Protein AF-A0A0D1Y3N0-F1 (afdb_monomer_lite)

pLDDT: mean 70.79, std 20.64, range [28.67, 97.62]

InterPro domains:
  IPR021858 Fungal transcription factor [PF11951] (163-351)

Foldseek 3Di:
DLQVVLLVVLVVVCVVPDDDDSVLLVVLLVCLVVPVLPDPPQQDPDVPDDVSVVLNVVLSVDVLSSLLSSLLSLLVVCVVPVVSVVVSVVSLVVNLVCLLVDLDVQSVLSSLVSNVVSVLVVVVVDDPDDPVCVPPPNPVSVVSSQVSNQVRDPDDPPDTCLQLVNLVVLADPVQQQEQDQQQLAGVLLLSLLSLLVVLLVVVVVDPPDPVVLVVSVVSLVVSLVSLVPRHHAYDPVCCVPPVPSRLLSVLLHLLSSLLSVLSSLVSNLVVVVVPDDDDPVVVVVNVVSVVSSVVSLVSSLVSLVVSLVSDLADRSNRNLLSLLSSCVSDPDPVSVVSSVVSLVSNVVRHCPVPDDDDPCVVVVSVVVSVSSNVCSVSCSSRVNRD

Radius of gyration: 22.72 Å; chains: 1; bounding box: 65×48×57 Å

Organism: Exophiala mesophila (NCBI:txid212818)

Secondary structure (DSSP, 8-state):
-HHHHHHHHHHHHHTTS----HHHHHHHHHHIIIIISS---S----TT--HHHHHHHHHHH-HHHHHHHHHHHHHHHHTT-GGGHHHHHHHHHHHHHHHTT---HHHHHHHHHHHHHHHHHHHTTT----HHHHHTT--HHHHHHHHHHHTSSSS-TT--TTSHHHHHTTS-GGGTTBBPTTTSSBHHHHHHHHHHHHHHHHHHHS-S-HHHHHHHHHHHHHHHHHHHH---B--HHHHHH-HHHHHHHHHHHHHHHHHHHHHHHHHHHHHHHHT----TTHHHHHHHHHHHHHHHHHHHHHHHHHHHHH-SS--TT-SHHHHHHHHHT---HHHHHHHHHHHHHHHHHHHTTS---TTSHHHHHHHHHHHHHHHHHHHHTTS---

Structure (mmCIF, N/CA/C/O backbone):
data_AF-A0A0D1Y3N0-F1
#
_entry.id   AF-A0A0D1Y3N0-F1
#
loop_
_atom_site.group_PDB
_atom_site.id
_atom_site.type_symbol
_atom_site.label_atom_id
_atom_site.label_alt_id
_atom_site.label_comp_id
_atom_site.label_asym_id
_atom_site.label_entity_id
_atom_site.label_seq_id
_atom_site.pdbx_PDB_ins_code
_atom_site.Cartn_x
_atom_site.Cartn_y
_atom_site.Cartn_z
_atom_site.occupancy
_atom_site.B_iso_or_equiv
_atom_site.auth_seq_id
_atom_site.auth_comp_id
_atom_site.auth_asym_id
_atom_site.auth_atom_id
_atom_site.pdbx_PDB_model_num
ATOM 1 N N . MET A 1 1 ? 28.795 13.507 -22.005 1.00 34.44 1 MET A N 1
ATOM 2 C CA . MET A 1 1 ? 29.878 14.043 -21.143 1.00 34.44 1 MET A CA 1
ATOM 3 C C . MET A 1 1 ? 29.625 13.841 -19.646 1.00 34.44 1 MET A C 1
ATOM 5 O O . MET A 1 1 ? 30.564 13.422 -18.992 1.00 34.44 1 MET A O 1
ATOM 9 N N . LYS A 1 2 ? 28.400 14.012 -19.110 1.00 40.78 2 LYS A N 1
ATOM 10 C CA . LYS A 1 2 ? 28.081 13.734 -17.685 1.00 40.78 2 LYS A CA 1
ATOM 11 C C . LYS A 1 2 ? 28.267 12.266 -17.236 1.00 40.78 2 LYS A C 1
ATOM 13 O O . LYS A 1 2 ? 28.585 12.004 -16.090 1.00 40.78 2 LYS A O 1
ATOM 18 N N . PHE A 1 3 ? 28.139 11.301 -18.148 1.00 39.12 3 PHE A N 1
ATOM 19 C CA . PHE A 1 3 ? 28.297 9.874 -17.821 1.00 39.12 3 PHE A CA 1
ATOM 20 C C . PHE A 1 3 ? 29.731 9.497 -17.394 1.00 39.12 3 PHE A C 1
ATOM 22 O O . PHE A 1 3 ? 29.929 8.723 -16.466 1.00 39.12 3 PHE A O 1
ATOM 29 N N . ALA A 1 4 ? 30.750 10.089 -18.029 1.00 40.84 4 ALA A N 1
ATOM 30 C CA . ALA A 1 4 ? 32.152 9.800 -17.719 1.00 40.84 4 ALA A CA 1
ATOM 31 C C . ALA A 1 4 ? 32.614 10.447 -16.399 1.00 40.84 4 ALA A C 1
ATOM 33 O O . ALA A 1 4 ? 33.422 9.857 -15.689 1.00 40.84 4 ALA A O 1
ATOM 34 N N . SER A 1 5 ? 32.070 11.619 -16.046 1.00 46.81 5 SER A N 1
ATOM 35 C CA . SER A 1 5 ? 32.365 12.300 -14.775 1.00 46.81 5 SER A CA 1
ATOM 36 C C . SER A 1 5 ? 31.763 11.590 -13.557 1.00 46.81 5 SER A C 1
ATOM 38 O O . SER A 1 5 ? 32.287 11.702 -12.450 1.00 46.81 5 SER A O 1
ATOM 40 N N . ASN A 1 6 ? 30.691 10.820 -13.750 1.00 49.41 6 ASN A N 1
ATOM 41 C CA . ASN A 1 6 ? 29.994 10.157 -12.645 1.00 49.41 6 ASN A CA 1
ATOM 42 C C . ASN A 1 6 ? 30.609 8.778 -12.346 1.00 49.41 6 ASN A C 1
ATOM 44 O O . ASN A 1 6 ? 30.741 8.408 -11.181 1.00 49.41 6 ASN A O 1
ATOM 48 N N . ILE A 1 7 ? 31.153 8.094 -13.364 1.00 50.59 7 ILE A N 1
ATOM 49 C CA . ILE A 1 7 ? 32.026 6.920 -13.172 1.00 50.59 7 ILE A CA 1
ATOM 50 C C . ILE A 1 7 ? 33.305 7.300 -12.403 1.00 50.59 7 ILE A C 1
ATOM 52 O O . ILE A 1 7 ? 33.761 6.532 -11.558 1.00 50.59 7 ILE A O 1
ATOM 56 N N . SER A 1 8 ? 33.855 8.504 -12.606 1.00 49.00 8 SER A N 1
ATOM 57 C CA . SER A 1 8 ? 34.990 8.969 -11.792 1.00 49.00 8 SER A CA 1
ATOM 58 C C . SER A 1 8 ? 34.628 9.259 -10.325 1.00 49.00 8 SER A C 1
ATOM 60 O O . SER A 1 8 ? 35.486 9.174 -9.447 1.00 49.00 8 SER A O 1
ATOM 62 N N . CYS A 1 9 ? 33.359 9.546 -10.020 1.00 47.19 9 CYS A N 1
ATOM 63 C CA . CYS A 1 9 ? 32.898 9.675 -8.634 1.00 47.19 9 CYS A CA 1
ATOM 64 C C . CYS A 1 9 ? 32.789 8.297 -7.956 1.00 47.19 9 CYS A C 1
ATOM 66 O O . CYS A 1 9 ? 33.225 8.132 -6.817 1.00 47.19 9 CYS A O 1
ATOM 68 N N . LEU A 1 10 ? 32.347 7.273 -8.698 1.00 49.75 10 LEU A N 1
ATOM 69 C CA . LEU A 1 10 ? 32.415 5.880 -8.246 1.00 49.75 10 LEU A CA 1
ATOM 70 C C . LEU A 1 10 ? 33.860 5.441 -7.979 1.00 49.75 10 LEU A C 1
ATOM 72 O O . LEU A 1 10 ? 34.099 4.794 -6.963 1.00 49.75 10 LEU A O 1
ATOM 76 N N . SER A 1 11 ? 34.839 5.853 -8.799 1.00 50.50 11 SER A N 1
ATOM 77 C CA . SER A 1 11 ? 36.251 5.523 -8.539 1.00 50.50 11 SER A CA 1
ATOM 78 C C . SER A 1 11 ? 36.791 6.111 -7.229 1.00 50.50 11 SER A C 1
ATOM 80 O O . SER A 1 11 ? 37.566 5.444 -6.556 1.00 50.50 11 SER A O 1
ATOM 82 N N . SER A 1 12 ? 36.314 7.289 -6.809 1.00 51.12 12 SER A N 1
ATOM 83 C CA . SER A 1 12 ? 36.688 7.904 -5.524 1.00 51.12 12 SER A CA 1
ATOM 84 C C . SER A 1 12 ? 36.111 7.160 -4.311 1.00 51.12 12 SER A C 1
ATOM 86 O O . SER A 1 12 ? 36.761 7.115 -3.269 1.00 51.12 12 SER A O 1
ATOM 88 N N . LEU A 1 13 ? 34.927 6.545 -4.430 1.00 49.69 13 LEU A N 1
ATOM 89 C CA . LEU A 1 13 ? 34.416 5.613 -3.414 1.00 49.69 13 LEU A CA 1
ATOM 90 C C . LEU A 1 13 ? 35.156 4.257 -3.455 1.00 49.69 13 LEU A C 1
ATOM 92 O O . LEU A 1 13 ? 35.256 3.568 -2.438 1.00 49.69 13 LEU A O 1
ATOM 96 N N . CYS A 1 14 ? 35.681 3.873 -4.624 1.00 48.38 14 CYS A N 1
ATOM 97 C CA . CYS A 1 14 ? 36.356 2.593 -4.866 1.00 48.38 14 CYS A CA 1
ATOM 98 C C . CYS A 1 14 ? 37.779 2.503 -4.306 1.00 48.38 14 CYS A C 1
ATOM 100 O O . CYS A 1 14 ? 38.260 1.387 -4.121 1.00 48.38 14 CYS A O 1
ATOM 102 N N . ASP A 1 15 ? 38.435 3.614 -3.961 1.00 48.06 15 ASP A N 1
ATOM 103 C CA . ASP A 1 15 ? 39.793 3.590 -3.389 1.00 48.06 15 ASP A CA 1
ATOM 104 C C . ASP A 1 15 ? 39.878 2.814 -2.054 1.00 48.06 15 ASP A C 1
ATOM 106 O O . ASP A 1 15 ? 40.963 2.446 -1.604 1.00 48.06 15 ASP A O 1
ATOM 110 N N . THR A 1 16 ? 38.732 2.485 -1.446 1.00 46.81 16 THR A N 1
ATOM 111 C CA . THR A 1 16 ? 38.645 1.727 -0.187 1.00 46.81 16 THR A CA 1
ATOM 112 C C . THR A 1 16 ? 38.470 0.210 -0.392 1.00 46.81 16 THR A C 1
ATOM 114 O O . THR A 1 16 ? 38.698 -0.560 0.541 1.00 46.81 16 THR A O 1
ATOM 117 N N . ILE A 1 17 ? 38.091 -0.271 -1.587 1.00 49.25 17 ILE A N 1
ATOM 118 C CA . ILE A 1 17 ? 37.774 -1.692 -1.835 1.00 49.25 17 ILE A CA 1
ATOM 119 C C . ILE A 1 17 ? 38.391 -2.137 -3.167 1.00 49.25 17 ILE A C 1
ATOM 121 O O . ILE A 1 17 ? 37.990 -1.683 -4.232 1.00 49.25 17 ILE A O 1
ATOM 125 N N . GLY A 1 18 ? 39.387 -3.025 -3.087 1.00 50.94 18 GLY A N 1
ATOM 126 C CA . GLY A 1 18 ? 40.336 -3.341 -4.159 1.00 50.94 18 GLY A CA 1
ATOM 127 C C . GLY A 1 18 ? 39.780 -3.630 -5.564 1.00 50.94 18 GLY A C 1
ATOM 128 O O . GLY A 1 18 ? 38.662 -4.097 -5.738 1.00 50.94 18 GLY A O 1
ATOM 129 N N . ALA A 1 19 ? 40.647 -3.364 -6.552 1.00 51.78 19 ALA A N 1
ATOM 130 C CA . ALA A 1 19 ? 40.625 -3.754 -7.970 1.00 51.78 19 ALA A CA 1
ATOM 131 C C . ALA A 1 19 ? 39.258 -4.143 -8.570 1.00 51.78 19 ALA A C 1
ATOM 133 O O . ALA A 1 19 ? 39.085 -5.241 -9.103 1.00 51.78 19 ALA A O 1
ATOM 134 N N . ARG A 1 20 ? 38.294 -3.219 -8.541 1.00 66.75 20 ARG A N 1
ATOM 135 C CA . ARG A 1 20 ? 37.073 -3.328 -9.346 1.00 66.75 20 ARG A CA 1
ATOM 136 C C . ARG A 1 20 ? 37.383 -3.102 -10.819 1.00 66.75 20 ARG A C 1
ATOM 138 O O . ARG A 1 20 ? 38.110 -2.182 -11.191 1.00 66.75 20 ARG A O 1
ATOM 145 N N . SER A 1 21 ? 36.803 -3.939 -11.671 1.00 73.81 21 SER A N 1
ATOM 146 C CA . SER A 1 21 ? 36.852 -3.747 -13.116 1.00 73.81 21 SER A CA 1
ATOM 147 C C . SER A 1 21 ? 35.795 -2.717 -13.507 1.00 73.81 21 SER A C 1
ATOM 149 O O . SER A 1 21 ? 34.606 -3.022 -13.524 1.00 73.81 21 SER A O 1
ATOM 151 N N . VAL A 1 22 ? 36.230 -1.509 -13.877 1.00 77.25 22 VAL A N 1
ATOM 152 C CA . VAL A 1 22 ? 35.361 -0.442 -14.421 1.00 77.25 22 VAL A CA 1
ATOM 153 C C . VAL A 1 22 ? 34.515 -0.948 -15.599 1.00 77.25 22 VAL A C 1
ATOM 155 O O . VAL A 1 22 ? 33.384 -0.512 -15.803 1.00 77.25 22 VAL A O 1
ATOM 158 N N . ASN A 1 23 ? 35.037 -1.919 -16.354 1.00 81.12 23 ASN A N 1
ATOM 159 C CA . ASN A 1 23 ? 34.303 -2.561 -17.439 1.00 81.12 23 ASN A CA 1
ATOM 160 C C . ASN A 1 23 ? 33.124 -3.396 -16.926 1.00 81.12 23 ASN A C 1
ATOM 162 O O . ASN A 1 23 ? 32.072 -3.397 -17.555 1.00 81.12 23 ASN A O 1
ATOM 166 N N . THR A 1 24 ? 33.274 -4.071 -15.786 1.00 82.88 24 THR A N 1
ATOM 167 C CA . THR A 1 24 ? 32.211 -4.876 -15.174 1.00 82.88 24 THR A CA 1
ATOM 168 C C . THR A 1 24 ? 31.102 -3.986 -14.620 1.00 82.88 24 THR A C 1
ATOM 170 O O . THR A 1 24 ? 29.936 -4.239 -14.909 1.00 82.88 24 THR A O 1
ATOM 173 N N . ASP A 1 25 ? 31.451 -2.903 -13.919 1.00 85.94 25 ASP A N 1
ATOM 174 C CA . ASP A 1 25 ? 30.474 -1.920 -13.424 1.00 85.94 25 ASP A CA 1
ATOM 175 C C . ASP A 1 25 ? 29.667 -1.324 -14.584 1.00 85.94 25 ASP A C 1
ATOM 177 O O . ASP A 1 25 ? 28.439 -1.264 -14.537 1.00 85.94 25 ASP A O 1
ATOM 181 N N . LYS A 1 26 ? 30.351 -0.953 -15.674 1.00 86.25 26 LYS A N 1
ATOM 182 C CA . LYS A 1 26 ? 29.696 -0.450 -16.883 1.00 86.25 26 LYS A CA 1
ATOM 183 C C . LYS A 1 26 ? 28.753 -1.486 -17.497 1.00 86.25 26 LYS A C 1
ATOM 185 O O . LYS A 1 26 ? 27.623 -1.143 -17.818 1.00 86.25 26 LYS A O 1
ATOM 190 N N . MET A 1 27 ? 29.186 -2.742 -17.633 1.00 87.69 27 MET A N 1
ATOM 191 C CA . MET A 1 27 ? 28.338 -3.812 -18.173 1.00 87.69 27 MET A CA 1
ATOM 192 C C . MET A 1 27 ? 27.082 -4.037 -17.327 1.00 87.69 27 MET A C 1
ATOM 194 O O . MET A 1 27 ? 26.007 -4.237 -17.885 1.00 87.69 27 MET A O 1
ATOM 198 N N . LEU A 1 28 ? 27.201 -3.988 -15.999 1.00 87.06 28 LEU A N 1
ATOM 199 C CA . LEU A 1 28 ? 26.058 -4.104 -15.092 1.00 87.06 28 LEU A CA 1
ATOM 200 C C . LEU A 1 28 ? 25.102 -2.917 -15.243 1.00 87.06 28 LEU A C 1
ATOM 202 O O . LEU A 1 28 ? 23.893 -3.103 -15.330 1.00 87.06 28 LEU A O 1
ATOM 206 N N . PHE A 1 29 ? 25.627 -1.700 -15.331 1.00 85.81 29 PHE A N 1
ATOM 207 C CA . PHE A 1 29 ? 24.800 -0.508 -15.497 1.00 85.81 29 PHE A CA 1
ATOM 208 C C . PHE A 1 29 ? 24.084 -0.480 -16.861 1.00 85.81 29 PHE A C 1
ATOM 210 O O . PHE A 1 29 ? 22.892 -0.179 -16.938 1.00 85.81 29 PHE A O 1
ATOM 217 N N . ASP A 1 30 ? 24.788 -0.872 -17.928 1.00 86.19 30 ASP A N 1
ATOM 218 C CA . ASP A 1 30 ? 24.226 -1.021 -19.273 1.00 86.19 30 ASP A CA 1
ATOM 219 C C . ASP A 1 30 ? 23.150 -2.124 -19.297 1.00 86.19 30 ASP A C 1
ATOM 221 O O . ASP A 1 30 ? 22.106 -1.954 -19.928 1.00 86.19 30 ASP A O 1
ATOM 225 N N . TYR A 1 31 ? 23.356 -3.229 -18.567 1.00 84.62 31 TYR A N 1
ATOM 226 C CA . TYR A 1 31 ? 22.356 -4.289 -18.409 1.00 84.62 31 TYR A CA 1
ATOM 227 C C . TYR A 1 31 ? 21.101 -3.787 -17.687 1.00 84.62 31 TYR A C 1
ATOM 229 O O . TYR A 1 31 ? 19.992 -4.077 -18.134 1.00 84.62 31 TYR A O 1
ATOM 237 N N . TYR A 1 32 ? 21.241 -3.002 -16.612 1.00 83.88 32 TYR A N 1
ATOM 238 C CA . TYR A 1 32 ? 20.086 -2.410 -15.929 1.00 83.88 32 TYR A CA 1
ATOM 239 C C . TYR A 1 32 ? 19.256 -1.563 -16.893 1.00 83.88 32 TYR A C 1
ATOM 241 O O . TYR A 1 32 ? 18.043 -1.739 -16.986 1.00 83.88 32 TYR A O 1
ATOM 249 N N . HIS A 1 33 ? 19.918 -0.700 -17.665 1.00 83.94 33 HIS A N 1
ATOM 250 C CA . HIS A 1 33 ? 19.246 0.141 -18.647 1.00 83.94 33 HIS A CA 1
ATOM 251 C C . HIS A 1 33 ? 18.562 -0.682 -19.755 1.00 83.94 33 HIS A C 1
ATOM 253 O O . HIS A 1 33 ? 17.436 -0.403 -20.161 1.00 83.94 33 HIS A O 1
ATOM 259 N N . ALA A 1 34 ? 19.247 -1.702 -20.272 1.00 80.50 34 ALA A N 1
ATOM 260 C CA . ALA A 1 34 ? 18.775 -2.465 -21.423 1.00 80.50 34 ALA A CA 1
ATOM 261 C C . ALA A 1 34 ? 17.717 -3.521 -21.082 1.00 80.50 34 ALA A C 1
ATOM 263 O O . ALA A 1 34 ? 16.937 -3.876 -21.966 1.00 80.50 34 ALA A O 1
ATOM 264 N N . VAL A 1 35 ? 17.713 -4.035 -19.849 1.00 75.38 35 VAL A N 1
ATOM 265 C CA . VAL A 1 35 ? 16.892 -5.186 -19.441 1.00 75.38 35 VAL A CA 1
ATOM 266 C C . VAL A 1 35 ? 15.942 -4.842 -18.300 1.00 75.38 35 VAL A C 1
ATOM 268 O O . VAL A 1 35 ? 14.793 -5.259 -18.330 1.00 75.38 35 VAL A O 1
ATOM 271 N N . VAL A 1 36 ? 16.388 -4.090 -17.291 1.00 69.62 36 VAL A N 1
ATOM 272 C CA . VAL A 1 36 ? 15.584 -3.840 -16.082 1.00 69.62 36 VAL A CA 1
ATOM 273 C C . VAL A 1 36 ? 14.653 -2.645 -16.268 1.00 69.62 36 VAL A C 1
ATOM 275 O O . VAL A 1 36 ? 13.473 -2.742 -15.941 1.00 69.62 36 VAL A O 1
ATOM 278 N N . SER A 1 37 ? 15.140 -1.532 -16.828 1.00 67.31 37 SER A N 1
ATOM 279 C CA . SER A 1 37 ? 14.307 -0.340 -17.070 1.00 67.31 37 SER A CA 1
ATOM 280 C C . SER A 1 37 ? 13.415 -0.431 -18.310 1.00 67.31 37 SER A C 1
ATOM 282 O O . SER A 1 37 ? 12.574 0.438 -18.521 1.00 67.31 37 SER A O 1
ATOM 284 N N . THR A 1 38 ? 13.608 -1.450 -19.146 1.00 65.56 38 THR A N 1
ATOM 285 C CA . THR A 1 38 ? 12.815 -1.713 -20.359 1.00 65.56 38 THR A CA 1
ATOM 286 C C . THR A 1 38 ? 11.804 -2.840 -20.173 1.00 65.56 38 THR A C 1
ATOM 288 O O . THR A 1 38 ? 10.962 -3.027 -21.048 1.00 65.56 38 THR A O 1
ATOM 291 N N . ASP A 1 39 ? 11.870 -3.583 -19.063 1.00 62.91 39 ASP A N 1
ATOM 292 C CA . ASP A 1 39 ? 10.939 -4.672 -18.779 1.00 62.91 39 ASP A CA 1
ATOM 293 C C . ASP A 1 39 ? 9.503 -4.121 -18.711 1.00 62.91 39 ASP A C 1
ATOM 295 O O . ASP A 1 39 ? 9.209 -3.192 -17.963 1.00 62.91 39 ASP A O 1
ATOM 299 N N . GLU A 1 40 ? 8.565 -4.661 -19.480 1.00 50.94 40 GLU A N 1
ATOM 300 C CA . GLU A 1 40 ? 7.170 -4.191 -19.501 1.00 50.94 40 GLU A CA 1
ATOM 301 C C . GLU A 1 40 ? 6.339 -4.779 -18.344 1.00 50.94 40 GLU A C 1
ATOM 303 O O . GLU A 1 40 ? 5.123 -4.961 -18.440 1.00 50.94 40 GLU A O 1
ATOM 308 N N . THR A 1 41 ? 6.969 -5.116 -17.218 1.00 49.09 41 THR A N 1
ATOM 309 C CA . THR A 1 41 ? 6.244 -5.581 -16.035 1.00 49.09 41 THR A CA 1
ATOM 310 C C . THR A 1 41 ? 5.395 -4.460 -15.443 1.00 49.09 41 THR A C 1
ATOM 312 O O . THR A 1 41 ? 5.954 -3.587 -14.794 1.00 49.09 41 THR A O 1
ATOM 315 N N . HIS A 1 42 ? 4.072 -4.553 -15.645 1.00 46.34 42 HIS A N 1
ATOM 316 C CA . HIS A 1 42 ? 2.898 -4.137 -14.836 1.00 46.34 42 HIS A CA 1
ATOM 317 C C . HIS A 1 42 ? 2.830 -2.735 -14.198 1.00 46.34 42 HIS A C 1
ATOM 319 O O . HIS A 1 42 ? 1.741 -2.296 -13.848 1.00 46.34 42 HIS A O 1
ATOM 325 N N . VAL A 1 43 ? 3.931 -2.010 -14.074 1.00 47.16 43 VAL A N 1
ATOM 326 C CA . VAL A 1 43 ? 4.016 -0.656 -13.546 1.00 47.16 43 VAL A CA 1
ATOM 327 C C . VAL A 1 43 ? 3.539 0.270 -14.661 1.00 47.16 43 VAL A C 1
ATOM 329 O O . VAL A 1 43 ? 4.257 0.512 -15.633 1.00 47.16 43 VAL A O 1
ATOM 332 N N . ARG A 1 44 ? 2.266 0.687 -14.590 1.00 45.91 44 ARG A N 1
ATOM 333 C CA . ARG A 1 44 ? 1.696 1.653 -15.538 1.00 45.91 44 ARG A CA 1
ATOM 334 C C . ARG A 1 44 ? 2.585 2.891 -15.535 1.00 45.91 44 ARG A C 1
ATOM 336 O O . ARG A 1 44 ? 2.983 3.343 -14.474 1.00 45.91 44 ARG A O 1
ATOM 343 N N . ARG A 1 45 ? 2.890 3.416 -16.723 1.00 45.97 45 ARG A N 1
ATOM 344 C CA . ARG A 1 45 ? 3.472 4.749 -16.854 1.00 45.97 45 ARG A CA 1
ATOM 345 C C . ARG A 1 45 ? 2.419 5.712 -16.330 1.00 45.97 45 ARG A C 1
ATOM 347 O O . ARG A 1 45 ? 1.442 5.953 -17.031 1.00 45.97 45 ARG A O 1
ATOM 354 N N . ASP A 1 46 ? 2.578 6.165 -15.097 1.00 45.09 46 ASP A N 1
ATOM 355 C CA . ASP A 1 46 ? 1.990 7.441 -14.731 1.00 45.09 46 ASP A CA 1
ATOM 356 C C . ASP A 1 46 ? 2.601 8.499 -15.659 1.00 45.09 46 ASP A C 1
ATOM 358 O O . ASP A 1 46 ? 3.707 8.307 -16.191 1.00 45.09 46 ASP A O 1
ATOM 362 N N . ASP A 1 47 ? 1.890 9.591 -15.897 1.00 49.94 47 ASP A N 1
ATOM 363 C CA . ASP A 1 47 ? 2.287 10.606 -16.879 1.00 49.94 47 ASP A CA 1
ATOM 364 C C . ASP A 1 47 ? 3.643 11.282 -16.530 1.00 49.94 47 ASP A C 1
ATOM 366 O O . ASP A 1 47 ? 4.175 12.067 -17.318 1.00 49.94 47 ASP A O 1
ATOM 370 N N . GLU A 1 48 ? 4.253 10.916 -15.392 1.00 54.31 48 GLU A N 1
ATOM 371 C CA . GLU A 1 48 ? 5.454 11.507 -14.807 1.00 54.31 48 GLU A CA 1
ATOM 372 C C . GLU A 1 48 ? 6.481 10.468 -14.273 1.00 54.31 48 GLU A C 1
ATOM 374 O O . GLU A 1 48 ? 6.930 10.537 -13.143 1.00 54.31 48 GLU A O 1
ATOM 379 N N . TYR A 1 49 ? 6.949 9.550 -15.132 1.00 56.19 49 TYR A N 1
ATOM 380 C CA . TYR A 1 49 ? 8.136 8.663 -14.974 1.00 56.19 49 TYR A CA 1
ATOM 381 C C . TYR A 1 49 ? 7.898 7.224 -14.461 1.00 56.19 49 TYR A C 1
ATOM 383 O O . TYR A 1 49 ? 7.316 6.964 -13.415 1.00 56.19 49 TYR A O 1
ATOM 391 N N . ASP A 1 50 ? 8.462 6.251 -15.191 1.00 67.00 50 ASP A N 1
ATOM 392 C CA . ASP A 1 50 ? 8.623 4.862 -14.737 1.00 67.00 50 ASP A CA 1
ATOM 393 C C . ASP A 1 50 ? 9.589 4.835 -13.533 1.00 67.00 50 ASP A C 1
ATOM 395 O O . ASP A 1 50 ? 10.714 5.327 -13.670 1.00 67.00 50 ASP A O 1
ATOM 399 N N . PRO A 1 51 ? 9.236 4.243 -12.376 1.00 68.38 51 PRO A N 1
ATOM 400 C CA . PRO A 1 51 ? 10.076 4.255 -11.176 1.00 68.38 51 PRO A CA 1
ATOM 401 C C . PRO A 1 51 ? 11.457 3.623 -11.393 1.00 68.38 51 PRO A C 1
ATOM 403 O O . PRO A 1 51 ? 12.419 3.985 -10.719 1.00 68.38 51 PRO A O 1
ATOM 406 N N . ARG A 1 52 ? 11.615 2.721 -12.366 1.00 74.00 52 ARG A N 1
ATOM 407 C CA . ARG A 1 52 ? 12.922 2.144 -12.724 1.00 74.00 52 ARG A CA 1
ATOM 408 C C . ARG A 1 52 ? 13.756 3.122 -13.533 1.00 74.00 52 ARG A C 1
ATOM 410 O O . ARG A 1 52 ? 14.971 3.177 -13.361 1.00 74.00 52 ARG A O 1
ATOM 417 N N . GLN A 1 53 ? 13.111 3.914 -14.388 1.00 76.06 53 GLN A N 1
ATOM 418 C CA . GLN A 1 53 ? 13.768 5.031 -15.061 1.00 76.06 53 GLN A CA 1
ATOM 419 C C . GLN A 1 53 ? 14.114 6.132 -14.063 1.00 76.06 53 GLN A C 1
ATOM 421 O O . GLN A 1 53 ? 15.209 6.675 -14.137 1.00 76.06 53 GLN A O 1
ATOM 426 N N . TYR A 1 54 ? 13.243 6.406 -13.092 1.00 79.12 54 TYR A N 1
ATOM 427 C CA . TYR A 1 54 ? 13.538 7.327 -12.001 1.00 79.12 54 TYR A CA 1
ATOM 428 C C . TYR A 1 54 ? 14.750 6.858 -11.188 1.00 79.12 54 TYR A C 1
ATOM 430 O O . TYR A 1 54 ? 15.719 7.602 -11.077 1.00 79.12 54 TYR A O 1
ATOM 438 N N . ILE A 1 55 ? 14.769 5.603 -10.718 1.00 81.81 55 ILE A N 1
ATOM 439 C CA . ILE A 1 55 ? 15.927 5.017 -10.020 1.00 81.81 55 ILE A CA 1
ATOM 440 C C . ILE A 1 55 ? 17.182 5.112 -10.889 1.00 81.81 55 ILE A C 1
ATOM 442 O O . ILE A 1 55 ? 18.235 5.506 -10.394 1.00 81.81 55 ILE A O 1
ATOM 446 N N . PHE A 1 56 ? 17.082 4.806 -12.185 1.00 84.25 56 PHE A N 1
ATOM 447 C CA . PHE A 1 56 ? 18.202 4.936 -13.112 1.00 84.25 56 PHE A CA 1
ATOM 448 C C . PHE A 1 56 ? 18.726 6.376 -13.192 1.00 84.25 56 PHE A C 1
ATOM 450 O O . PHE A 1 56 ? 19.927 6.598 -13.048 1.00 84.25 56 PHE A O 1
ATOM 457 N N . LEU A 1 57 ? 17.839 7.358 -13.376 1.00 83.81 57 LEU A N 1
ATOM 458 C CA . LEU A 1 57 ? 18.177 8.782 -13.423 1.00 83.81 57 LEU A CA 1
ATOM 459 C C . LEU A 1 57 ? 18.775 9.270 -12.096 1.00 83.81 57 LEU A C 1
ATOM 461 O O . LEU A 1 57 ? 19.740 10.037 -12.109 1.00 83.81 57 LEU A O 1
ATOM 465 N N . GLN A 1 58 ? 18.266 8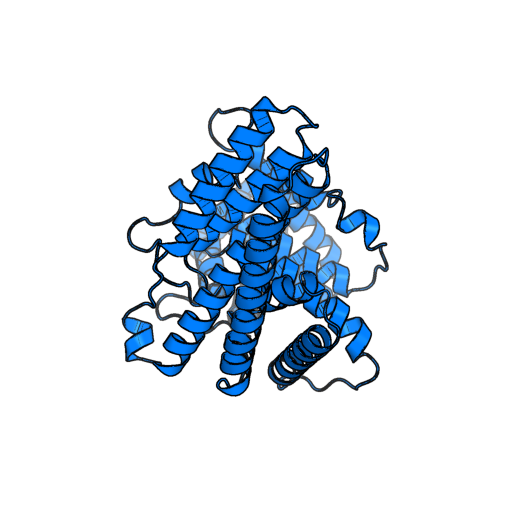.782 -10.965 1.00 84.44 58 GLN A N 1
ATOM 466 C CA . GLN A 1 58 ? 18.838 9.054 -9.649 1.00 84.44 58 GLN A CA 1
ATOM 467 C C . GLN A 1 58 ? 20.216 8.413 -9.497 1.00 84.44 58 GLN A C 1
ATOM 469 O O . GLN A 1 58 ? 21.139 9.066 -9.027 1.00 84.44 58 GLN A O 1
ATOM 474 N N . GLY A 1 59 ? 20.429 7.203 -10.014 1.00 85.06 59 GLY A N 1
ATOM 475 C CA . GLY A 1 59 ? 21.749 6.574 -10.077 1.00 85.06 59 GLY A CA 1
ATOM 476 C C . GLY A 1 59 ? 22.742 7.318 -10.972 1.00 85.06 59 GLY A C 1
ATOM 477 O O . GLY A 1 59 ? 23.948 7.230 -10.764 1.00 85.06 59 GLY A O 1
ATOM 478 N N . LEU A 1 60 ? 22.271 8.104 -11.945 1.00 83.88 60 LEU A N 1
ATOM 479 C CA . LEU A 1 60 ? 23.150 9.013 -12.681 1.00 83.88 60 LEU A CA 1
ATOM 480 C C . LEU A 1 60 ? 23.580 10.216 -11.836 1.00 83.88 60 LEU A C 1
ATOM 482 O O . LEU A 1 60 ? 24.618 10.794 -12.141 1.00 83.88 60 LEU A O 1
ATOM 486 N N . SER A 1 61 ? 22.818 10.602 -10.815 1.00 83.75 61 SER A N 1
ATOM 487 C CA . SER A 1 61 ? 23.069 11.796 -9.995 1.00 83.75 61 SER A CA 1
ATOM 488 C C . SER A 1 61 ? 23.697 11.473 -8.635 1.00 83.75 61 SER A C 1
ATOM 490 O O . SER A 1 61 ? 24.469 12.279 -8.122 1.00 83.75 61 SER A O 1
ATOM 492 N N . SER A 1 62 ? 23.429 10.283 -8.094 1.00 86.38 62 SER A N 1
ATOM 493 C CA . SER A 1 62 ? 23.914 9.804 -6.803 1.00 86.38 62 SER A CA 1
ATOM 494 C C . SER A 1 62 ? 24.798 8.555 -6.959 1.00 86.38 62 SER A C 1
ATOM 496 O O . SER A 1 62 ? 24.333 7.506 -7.422 1.00 86.38 62 SER A O 1
ATOM 498 N N . PRO A 1 63 ? 26.070 8.609 -6.513 1.00 85.06 63 PRO A N 1
ATOM 499 C CA . PRO A 1 63 ? 26.943 7.436 -6.445 1.00 85.06 63 PRO A CA 1
ATOM 500 C C . PRO A 1 63 ? 26.403 6.334 -5.523 1.00 85.06 63 PRO A C 1
ATOM 502 O O . PRO A 1 63 ? 26.671 5.152 -5.748 1.00 85.06 63 PRO A O 1
ATOM 505 N N . ALA A 1 64 ? 25.648 6.716 -4.491 1.00 87.38 64 ALA A N 1
ATOM 506 C CA . ALA A 1 64 ? 25.031 5.795 -3.548 1.00 87.38 64 ALA A CA 1
ATOM 507 C C . ALA A 1 64 ? 23.952 4.963 -4.257 1.00 87.38 64 ALA A C 1
ATOM 509 O O . ALA A 1 64 ? 24.012 3.730 -4.257 1.00 87.38 64 ALA A O 1
ATOM 510 N N . VAL A 1 65 ? 23.043 5.632 -4.972 1.00 87.94 65 VAL A N 1
ATOM 511 C CA . VAL A 1 65 ? 21.995 4.980 -5.772 1.00 87.94 65 VAL A CA 1
ATOM 512 C C . VAL A 1 65 ? 22.602 4.154 -6.906 1.00 87.94 65 VAL A C 1
ATOM 514 O O . VAL A 1 65 ? 22.161 3.029 -7.143 1.00 87.94 65 VAL A O 1
ATOM 517 N N . ALA A 1 66 ? 23.670 4.635 -7.552 1.00 88.75 66 ALA A N 1
ATOM 518 C CA . ALA A 1 66 ? 24.391 3.871 -8.570 1.00 88.75 66 ALA A CA 1
ATOM 519 C C . ALA A 1 66 ? 24.914 2.527 -8.035 1.00 88.75 66 ALA A C 1
ATOM 521 O O . ALA A 1 66 ? 24.799 1.503 -8.708 1.00 88.75 66 ALA A O 1
ATOM 522 N N . LEU A 1 67 ? 25.447 2.497 -6.809 1.00 89.75 67 LEU A N 1
ATOM 523 C CA . LEU A 1 67 ? 25.877 1.251 -6.167 1.00 89.75 67 LEU A CA 1
ATOM 524 C C . LEU A 1 67 ? 24.700 0.325 -5.843 1.00 89.75 67 LEU A C 1
ATOM 526 O O . LEU A 1 67 ? 24.835 -0.891 -5.995 1.00 89.75 67 LEU A O 1
ATOM 530 N N . GLY A 1 68 ? 23.544 0.883 -5.474 1.00 89.25 68 GLY A N 1
ATOM 531 C CA . GLY A 1 68 ? 22.291 0.133 -5.358 1.00 89.25 68 GLY A CA 1
ATOM 532 C C . GLY A 1 68 ? 21.871 -0.519 -6.679 1.00 89.25 68 GLY A C 1
ATOM 533 O O . GLY A 1 68 ? 21.545 -1.707 -6.706 1.00 89.25 68 GLY A O 1
ATOM 534 N N . ILE A 1 69 ? 21.972 0.210 -7.794 1.00 90.00 69 ILE A N 1
ATOM 535 C CA . ILE A 1 69 ? 21.696 -0.320 -9.139 1.00 90.00 69 ILE A CA 1
ATOM 536 C C . ILE A 1 69 ? 22.649 -1.470 -9.471 1.00 90.00 69 ILE A C 1
ATOM 538 O O . ILE A 1 69 ? 22.202 -2.531 -9.913 1.00 90.00 69 ILE A O 1
ATOM 542 N N . LEU A 1 70 ? 23.953 -1.300 -9.227 1.00 91.75 70 LEU A N 1
ATOM 543 C CA . LEU A 1 70 ? 24.950 -2.349 -9.467 1.00 91.75 70 LEU A CA 1
ATOM 544 C C . LEU A 1 70 ? 24.671 -3.601 -8.626 1.00 91.75 70 LEU A C 1
ATOM 546 O O . LEU A 1 70 ? 24.753 -4.713 -9.147 1.00 91.75 70 LEU A O 1
ATOM 550 N N . MET A 1 71 ? 24.270 -3.430 -7.363 1.00 91.94 71 MET A N 1
ATOM 551 C CA . MET A 1 71 ? 23.854 -4.525 -6.485 1.00 91.94 71 MET A CA 1
ATOM 552 C C . MET A 1 71 ? 22.672 -5.306 -7.068 1.00 91.94 71 MET A C 1
ATOM 554 O O . MET A 1 71 ? 22.765 -6.525 -7.233 1.00 91.94 71 MET A O 1
ATOM 558 N N . VAL A 1 72 ? 21.574 -4.616 -7.393 1.00 86.00 72 VAL A N 1
ATOM 559 C CA . VAL A 1 72 ? 20.359 -5.246 -7.938 1.00 86.00 72 VAL A CA 1
ATOM 560 C C . VAL A 1 72 ? 20.670 -5.949 -9.256 1.00 86.00 72 VAL A C 1
ATOM 562 O O . VAL A 1 72 ? 20.237 -7.077 -9.481 1.00 86.00 72 VAL A O 1
ATOM 565 N N . THR A 1 73 ? 21.472 -5.321 -10.110 1.00 89.06 73 THR A N 1
ATOM 566 C CA . THR A 1 73 ? 21.803 -5.866 -11.429 1.00 89.06 73 THR A CA 1
ATOM 567 C C . THR A 1 73 ? 22.711 -7.083 -11.341 1.00 89.06 73 THR A C 1
ATOM 569 O O . THR A 1 73 ? 22.447 -8.091 -11.994 1.00 89.06 73 THR A O 1
ATOM 572 N N . ALA A 1 74 ? 23.749 -7.033 -10.502 1.00 89.19 74 ALA A N 1
ATOM 573 C CA . ALA A 1 74 ? 24.627 -8.177 -10.275 1.00 89.19 74 ALA A CA 1
ATOM 574 C C . ALA A 1 74 ? 23.840 -9.365 -9.709 1.00 89.19 74 ALA A C 1
ATOM 576 O O . ALA A 1 74 ? 24.085 -10.509 -10.087 1.00 89.19 74 ALA A O 1
ATOM 577 N N . TYR A 1 75 ? 22.854 -9.099 -8.848 1.00 86.56 75 TYR A N 1
ATOM 578 C CA . TYR A 1 75 ? 21.962 -10.130 -8.331 1.00 86.56 75 TYR A CA 1
ATOM 579 C C . TYR A 1 75 ? 21.045 -10.731 -9.401 1.00 86.56 75 TYR A C 1
ATOM 581 O O . TYR A 1 75 ? 20.857 -11.943 -9.457 1.00 86.56 75 TYR A O 1
ATOM 589 N N . LEU A 1 76 ? 20.461 -9.894 -10.256 1.00 82.88 76 LEU A N 1
ATOM 590 C CA . LEU A 1 76 ? 19.622 -10.359 -11.358 1.00 82.88 76 LEU A CA 1
ATOM 591 C C . LEU A 1 76 ? 20.413 -11.226 -12.332 1.00 82.88 76 LEU A C 1
ATOM 593 O O . LEU A 1 76 ? 19.963 -12.303 -12.717 1.00 82.88 76 LEU A O 1
ATOM 597 N N . TRP A 1 77 ? 21.619 -10.786 -12.678 1.00 85.06 77 TRP A N 1
ATOM 598 C CA . TRP A 1 77 ? 22.493 -11.540 -13.561 1.00 85.06 77 TRP A CA 1
ATOM 599 C C . TRP A 1 77 ? 22.955 -12.844 -12.902 1.00 85.06 77 TRP A C 1
ATOM 601 O O . TRP A 1 77 ? 23.010 -13.875 -13.574 1.00 85.06 77 TRP A O 1
ATOM 611 N N . SER A 1 78 ? 23.182 -12.863 -11.584 1.00 85.38 78 SER A N 1
ATOM 612 C CA . SER A 1 78 ? 23.623 -14.081 -10.897 1.00 85.38 78 SER A CA 1
ATOM 613 C C . SER A 1 78 ? 22.627 -15.244 -10.961 1.00 85.38 78 SER A C 1
ATOM 615 O O . SER A 1 78 ? 23.041 -16.397 -10.847 1.00 85.38 78 SER A O 1
ATOM 617 N N . GLN A 1 79 ? 21.345 -14.966 -11.236 1.00 81.44 79 GLN A N 1
ATOM 618 C CA . GLN A 1 79 ? 20.330 -15.994 -11.513 1.00 81.44 79 GLN A CA 1
ATOM 619 C C . GLN A 1 79 ? 20.630 -16.796 -12.785 1.00 81.44 79 GLN A C 1
ATOM 621 O O . GLN A 1 79 ? 20.239 -17.953 -12.905 1.00 81.44 79 GLN A O 1
ATOM 626 N N . THR A 1 80 ? 21.323 -16.178 -13.741 1.00 83.69 80 THR A N 1
ATOM 627 C CA . THR A 1 80 ? 21.759 -16.821 -14.990 1.00 83.69 80 THR A CA 1
ATOM 628 C C . THR A 1 80 ? 23.220 -17.262 -14.939 1.00 83.69 80 THR A C 1
ATOM 630 O O . THR A 1 80 ? 23.569 -18.273 -15.543 1.00 83.69 80 THR A O 1
ATOM 633 N N . ASP A 1 81 ? 24.065 -16.549 -14.189 1.00 83.81 81 ASP A N 1
ATOM 634 C CA . ASP A 1 81 ? 25.484 -16.856 -14.027 1.00 83.81 81 ASP A CA 1
ATOM 635 C C . ASP A 1 81 ? 25.913 -16.763 -12.556 1.00 83.81 81 ASP A C 1
ATOM 637 O O . ASP A 1 81 ? 26.254 -15.700 -12.033 1.00 83.81 81 ASP A O 1
ATOM 641 N N . SER A 1 82 ? 25.962 -17.919 -11.891 1.00 84.50 82 SER A N 1
ATOM 642 C CA . SER A 1 82 ? 26.342 -18.027 -10.476 1.00 84.50 82 SER A CA 1
ATOM 643 C C . SER A 1 82 ? 27.723 -17.440 -10.132 1.00 84.50 82 SER A C 1
ATOM 645 O O . SER A 1 82 ? 27.966 -17.124 -8.965 1.00 84.50 82 SER A O 1
ATOM 647 N N . SER A 1 83 ? 28.618 -17.235 -11.110 1.00 85.44 83 SER A N 1
ATOM 648 C CA . SER A 1 83 ? 29.931 -16.618 -10.871 1.00 85.44 83 SER A CA 1
ATOM 649 C C . SER A 1 83 ? 29.825 -15.160 -10.400 1.00 85.44 83 SER A C 1
ATOM 651 O O . SER A 1 83 ? 30.690 -14.676 -9.665 1.00 85.44 83 SER A O 1
ATOM 653 N N . ILE A 1 84 ? 28.720 -14.487 -10.739 1.00 85.31 84 ILE A N 1
ATOM 654 C CA . ILE A 1 84 ? 28.438 -13.088 -10.393 1.00 85.31 84 ILE A CA 1
ATOM 655 C C . ILE A 1 84 ? 27.860 -12.965 -8.973 1.00 85.31 84 ILE A C 1
ATOM 657 O O . ILE A 1 84 ? 27.861 -11.881 -8.390 1.00 85.31 84 ILE A O 1
ATOM 661 N N . LEU A 1 85 ? 27.433 -14.067 -8.344 1.00 83.88 85 LEU A N 1
ATOM 662 C CA . LEU A 1 85 ? 26.819 -14.029 -7.012 1.00 83.88 85 LEU A CA 1
ATOM 663 C C . LEU A 1 85 ? 27.745 -13.408 -5.957 1.00 83.88 85 LEU A C 1
ATOM 665 O O . LEU A 1 85 ? 27.300 -12.595 -5.149 1.00 83.88 85 LEU A O 1
ATOM 669 N N . LYS A 1 86 ? 29.044 -13.734 -6.003 1.00 85.81 86 LYS A N 1
ATOM 670 C CA . LYS A 1 86 ? 30.042 -13.140 -5.101 1.00 85.81 86 LYS A CA 1
ATOM 671 C C . LYS A 1 86 ? 30.096 -11.618 -5.259 1.00 85.81 86 LYS A C 1
ATOM 673 O O . LYS A 1 86 ? 30.125 -10.897 -4.265 1.00 85.81 86 LYS A O 1
ATOM 678 N N . LEU A 1 87 ? 30.050 -11.142 -6.501 1.00 86.50 87 LEU A N 1
ATOM 679 C CA . LEU A 1 87 ? 30.060 -9.720 -6.822 1.00 86.50 87 LEU A CA 1
ATOM 680 C C . LEU A 1 87 ? 28.779 -9.022 -6.326 1.00 86.50 87 LEU A C 1
ATOM 682 O O . LEU A 1 87 ? 28.850 -7.938 -5.750 1.00 86.50 87 LEU A O 1
ATOM 686 N N . ALA A 1 88 ? 27.616 -9.668 -6.457 1.00 85.69 88 ALA A N 1
ATOM 687 C CA . ALA A 1 88 ? 26.357 -9.161 -5.909 1.00 85.69 88 ALA A CA 1
ATOM 688 C C . ALA A 1 88 ? 26.411 -9.004 -4.376 1.00 85.69 88 ALA A C 1
ATOM 690 O O . ALA A 1 88 ? 25.997 -7.972 -3.842 1.00 85.69 88 ALA A O 1
ATOM 691 N N . SER A 1 89 ? 26.972 -9.988 -3.661 1.00 83.75 89 SER A N 1
ATOM 692 C CA . SER A 1 89 ? 27.180 -9.904 -2.208 1.00 83.75 89 SER A CA 1
ATOM 693 C C . SER A 1 89 ? 28.152 -8.786 -1.813 1.00 83.75 89 SER A C 1
ATOM 695 O O . SER A 1 89 ? 27.953 -8.131 -0.789 1.00 83.75 89 SER A O 1
ATOM 697 N N . GLU A 1 90 ? 29.180 -8.528 -2.623 1.00 87.00 90 GLU A N 1
ATOM 698 C CA . GLU A 1 90 ? 30.114 -7.423 -2.394 1.00 87.00 90 GLU A CA 1
ATOM 699 C C . GLU A 1 90 ? 29.439 -6.054 -2.556 1.00 87.00 90 GLU A C 1
ATOM 701 O O . GLU A 1 90 ? 29.593 -5.207 -1.674 1.00 87.00 90 GLU A O 1
ATOM 706 N N . TYR A 1 91 ? 28.649 -5.831 -3.617 1.00 88.50 91 TYR A N 1
ATOM 707 C CA . TYR A 1 91 ? 27.883 -4.582 -3.749 1.00 88.50 91 TYR A CA 1
ATOM 708 C C . TYR A 1 91 ? 26.880 -4.410 -2.618 1.00 88.50 91 TYR A C 1
ATOM 710 O O . TYR A 1 91 ? 26.780 -3.317 -2.071 1.00 88.50 91 TYR A O 1
ATOM 718 N N . ARG A 1 92 ? 26.200 -5.485 -2.208 1.00 86.19 92 ARG A N 1
ATOM 719 C CA . ARG A 1 92 ? 25.288 -5.452 -1.061 1.00 86.19 92 ARG A CA 1
ATOM 720 C C . ARG A 1 92 ? 25.979 -4.954 0.204 1.00 86.19 92 ARG A C 1
ATOM 722 O O . ARG A 1 92 ? 25.460 -4.064 0.873 1.00 86.19 92 ARG A O 1
ATOM 729 N N . ARG A 1 93 ? 27.160 -5.494 0.522 1.00 85.38 93 ARG A N 1
ATOM 730 C CA . ARG A 1 93 ? 27.943 -5.051 1.684 1.00 85.38 93 ARG A CA 1
ATOM 731 C C . ARG A 1 93 ? 28.265 -3.555 1.605 1.00 85.38 93 ARG A C 1
ATOM 733 O O . ARG A 1 93 ? 28.188 -2.872 2.621 1.00 85.38 93 ARG A O 1
ATOM 740 N N . LEU A 1 94 ? 28.611 -3.051 0.419 1.00 84.56 94 LEU A N 1
ATOM 741 C CA . LEU A 1 94 ? 28.894 -1.625 0.228 1.00 84.56 94 LEU A CA 1
ATOM 742 C C . LEU A 1 94 ? 27.664 -0.747 0.361 1.00 84.56 94 LEU A C 1
ATOM 744 O O . LEU A 1 94 ? 27.747 0.305 0.981 1.00 84.56 94 LEU A O 1
ATOM 748 N N . VAL A 1 95 ? 26.536 -1.175 -0.200 1.00 86.69 95 VAL A N 1
ATOM 749 C CA . VAL A 1 95 ? 25.275 -0.448 -0.064 1.00 86.69 95 VAL A CA 1
ATOM 750 C C . VAL A 1 95 ? 24.915 -0.329 1.415 1.00 86.69 95 VAL A C 1
ATOM 752 O O . VAL A 1 95 ? 24.648 0.773 1.870 1.00 86.69 95 VAL A O 1
ATOM 755 N N . LEU A 1 96 ? 25.028 -1.407 2.198 1.00 81.12 96 LEU A N 1
ATOM 756 C CA . LEU A 1 96 ? 24.813 -1.352 3.651 1.00 81.12 96 LEU A CA 1
ATOM 757 C C . LEU A 1 96 ? 25.786 -0.394 4.362 1.00 81.12 96 LEU A C 1
ATOM 759 O O . LEU A 1 96 ? 25.384 0.327 5.269 1.00 81.12 96 LEU A O 1
ATOM 763 N N . GLU A 1 97 ? 27.057 -0.355 3.954 1.00 82.25 97 GLU A N 1
ATOM 764 C CA . GLU A 1 97 ? 28.047 0.582 4.507 1.00 82.25 97 GLU A CA 1
ATOM 765 C C . GLU A 1 97 ? 27.731 2.047 4.158 1.00 82.25 97 GLU A C 1
ATOM 767 O O . GLU A 1 97 ? 27.971 2.939 4.970 1.00 82.25 97 GLU A O 1
ATOM 772 N N . ILE A 1 98 ? 27.169 2.297 2.974 1.00 81.75 98 ILE A N 1
ATOM 773 C CA . ILE A 1 98 ? 26.740 3.629 2.538 1.00 81.75 98 ILE A CA 1
ATOM 774 C C . ILE A 1 98 ? 25.466 4.050 3.248 1.00 81.75 98 ILE A C 1
ATOM 776 O O . ILE A 1 98 ? 25.415 5.172 3.731 1.00 81.75 98 ILE A O 1
ATOM 780 N N . VAL A 1 99 ? 24.474 3.169 3.381 1.00 77.50 99 VAL A N 1
ATOM 781 C CA . VAL A 1 99 ? 23.257 3.465 4.152 1.00 77.50 99 VAL A CA 1
ATOM 782 C C . VAL A 1 99 ? 23.630 3.817 5.601 1.00 77.50 99 VAL A C 1
ATOM 784 O O . VAL A 1 99 ? 23.096 4.777 6.138 1.00 77.50 99 VAL A O 1
ATOM 787 N N . LYS A 1 100 ? 24.654 3.162 6.177 1.00 76.62 100 LYS A N 1
ATOM 788 C CA . LYS A 1 100 ? 25.241 3.494 7.497 1.00 76.62 100 LYS A CA 1
ATOM 789 C C . LYS A 1 100 ? 25.894 4.871 7.608 1.00 76.62 100 LYS A C 1
ATOM 791 O O . LYS A 1 100 ? 26.130 5.332 8.720 1.00 76.62 100 LYS A O 1
ATOM 796 N N . ARG A 1 101 ? 26.255 5.504 6.493 1.00 77.25 101 ARG A N 1
ATOM 797 C CA . ARG A 1 101 ? 26.993 6.779 6.470 1.00 77.25 101 ARG A CA 1
ATOM 798 C C . ARG A 1 101 ? 26.255 7.898 5.744 1.00 77.25 101 ARG A C 1
ATOM 800 O O . ARG A 1 101 ? 26.702 9.040 5.814 1.00 77.25 101 ARG A O 1
ATOM 807 N N . SER A 1 102 ? 25.189 7.579 5.018 1.00 73.50 102 SER A N 1
ATOM 808 C CA . SER A 1 102 ? 24.432 8.551 4.246 1.00 73.50 102 SER A CA 1
ATOM 809 C C . SER A 1 102 ? 23.636 9.448 5.183 1.00 73.50 102 SER A C 1
ATOM 811 O O . SER A 1 102 ? 23.107 9.003 6.199 1.00 73.50 102 SER A O 1
ATOM 813 N N . SER A 1 103 ? 23.561 10.723 4.825 1.00 72.62 103 SER A N 1
ATOM 814 C CA . SER A 1 103 ? 22.669 11.698 5.458 1.00 72.62 103 SER A CA 1
ATOM 815 C C . SER A 1 103 ? 21.570 12.157 4.501 1.00 72.62 103 SER A C 1
ATOM 817 O O . SER A 1 103 ? 20.732 12.960 4.895 1.00 72.62 103 SER A O 1
ATOM 819 N N . ASP A 1 104 ? 21.582 11.675 3.253 1.00 78.06 104 ASP A N 1
ATOM 820 C CA . ASP A 1 104 ? 20.569 12.012 2.259 1.00 78.06 104 ASP A CA 1
ATOM 821 C C . ASP A 1 104 ? 19.389 11.024 2.355 1.00 78.06 104 ASP A C 1
ATOM 823 O O . ASP A 1 104 ? 19.572 9.828 2.093 1.00 78.06 104 ASP A O 1
ATOM 827 N N . PRO A 1 105 ? 18.192 11.481 2.767 1.00 69.94 105 PRO A N 1
ATOM 828 C CA . PRO A 1 105 ? 17.040 10.608 2.973 1.00 69.94 105 PRO A CA 1
ATOM 829 C C . PRO A 1 105 ? 16.506 10.011 1.667 1.00 69.94 105 PRO A C 1
ATOM 831 O O . PRO A 1 105 ? 16.007 8.885 1.684 1.00 69.94 105 PRO A O 1
ATOM 834 N N . GLY A 1 106 ? 16.660 10.709 0.536 1.00 72.94 106 GLY A N 1
ATOM 835 C CA . GLY A 1 106 ? 16.248 10.211 -0.778 1.00 72.94 106 GLY A CA 1
ATOM 836 C C . GLY A 1 106 ? 17.075 9.000 -1.209 1.00 72.94 106 GLY A C 1
ATOM 837 O O . GLY A 1 106 ? 16.525 7.945 -1.532 1.00 72.94 106 GLY A O 1
ATOM 838 N N . ASP A 1 107 ? 18.399 9.110 -1.122 1.00 81.00 107 ASP A N 1
ATOM 839 C CA . ASP A 1 107 ? 19.327 8.015 -1.398 1.00 81.00 107 ASP A CA 1
ATOM 840 C C . ASP A 1 107 ? 19.101 6.833 -0.448 1.00 81.00 107 ASP A C 1
ATOM 842 O O . ASP A 1 107 ? 19.100 5.680 -0.886 1.00 81.00 107 ASP A O 1
ATOM 846 N N . MET A 1 108 ? 18.880 7.098 0.845 1.00 77.19 108 MET A N 1
ATOM 847 C CA . MET A 1 108 ? 18.602 6.051 1.835 1.00 77.19 108 MET A CA 1
ATOM 848 C C . MET A 1 108 ? 17.326 5.278 1.504 1.00 77.19 108 MET A C 1
ATOM 850 O O . MET A 1 108 ? 17.347 4.045 1.518 1.00 77.19 108 MET A O 1
ATOM 854 N N . MET A 1 109 ? 16.250 5.982 1.145 1.00 72.56 109 MET A N 1
ATOM 855 C CA . MET A 1 109 ? 14.985 5.365 0.750 1.00 72.56 109 MET A CA 1
ATOM 856 C C . MET A 1 109 ? 15.167 4.469 -0.481 1.00 72.56 109 MET A C 1
ATOM 858 O O . MET A 1 109 ? 14.806 3.290 -0.463 1.00 72.56 109 MET A O 1
ATOM 862 N N . LEU A 1 110 ? 15.798 4.990 -1.537 1.00 78.69 110 LEU A N 1
ATOM 863 C CA . LEU A 1 110 ? 16.033 4.236 -2.771 1.00 78.69 110 LEU A CA 1
ATOM 864 C C . LEU A 1 110 ? 16.927 3.010 -2.535 1.00 78.69 110 LEU A C 1
ATOM 866 O O . LEU A 1 110 ? 16.662 1.930 -3.070 1.00 78.69 110 LEU A O 1
ATOM 870 N N . LEU A 1 111 ? 17.967 3.142 -1.709 1.00 83.38 111 LEU A N 1
ATOM 871 C CA . LEU A 1 111 ? 18.833 2.024 -1.338 1.00 83.38 111 LEU A CA 1
ATOM 872 C C . LEU A 1 111 ? 18.103 0.973 -0.501 1.00 83.38 111 LEU A C 1
ATOM 874 O O . LEU A 1 111 ? 18.293 -0.221 -0.749 1.00 83.3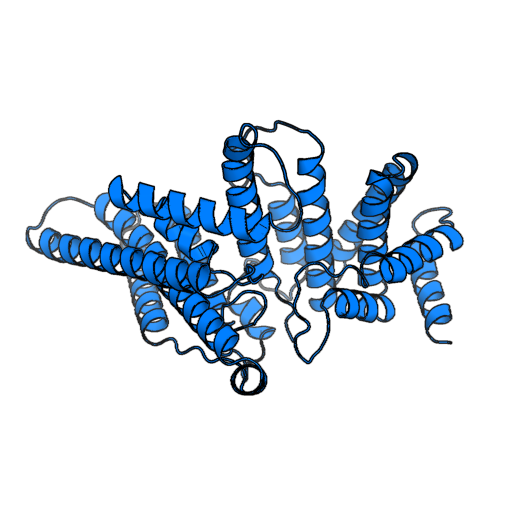8 111 LEU A O 1
ATOM 878 N N . ALA A 1 112 ? 17.244 1.385 0.432 1.00 75.62 112 ALA A N 1
ATOM 879 C CA . ALA A 1 112 ? 16.408 0.474 1.207 1.00 75.62 112 ALA A CA 1
ATOM 880 C C . ALA A 1 112 ? 15.457 -0.316 0.293 1.00 75.62 112 ALA A C 1
ATOM 882 O O . ALA A 1 112 ? 15.412 -1.546 0.375 1.00 75.62 112 ALA A O 1
ATOM 883 N N . VAL A 1 113 ? 14.790 0.351 -0.658 1.00 74.00 113 VAL A N 1
ATOM 884 C CA . VAL A 1 113 ? 13.939 -0.303 -1.673 1.00 74.00 113 VAL A CA 1
ATOM 885 C C . VAL A 1 113 ? 14.722 -1.346 -2.467 1.00 74.00 113 VAL A C 1
ATOM 887 O O . VAL A 1 113 ? 14.266 -2.482 -2.648 1.00 74.00 113 VAL A O 1
ATOM 890 N N . MET A 1 114 ? 15.923 -0.991 -2.925 1.00 80.62 114 MET A N 1
ATOM 891 C CA . MET A 1 114 ? 16.780 -1.889 -3.699 1.00 80.62 114 MET A CA 1
ATOM 892 C C . MET A 1 114 ? 17.269 -3.092 -2.872 1.00 80.62 114 MET A C 1
ATOM 894 O O . MET A 1 114 ? 17.273 -4.218 -3.377 1.00 80.62 114 MET A O 1
ATOM 898 N N . LEU A 1 115 ? 17.622 -2.890 -1.598 1.00 79.94 115 LEU A N 1
ATOM 899 C CA . LEU A 1 115 ? 18.014 -3.958 -0.667 1.00 79.94 115 LEU A CA 1
ATOM 900 C C . LEU A 1 115 ? 16.858 -4.929 -0.392 1.00 79.94 115 LEU A C 1
ATOM 902 O O . LEU A 1 115 ? 17.041 -6.148 -0.479 1.00 79.94 115 LEU A O 1
ATOM 906 N N . CYS A 1 116 ? 15.663 -4.399 -0.123 1.00 71.00 116 CYS A N 1
ATOM 907 C CA . CYS A 1 116 ? 14.447 -5.186 0.084 1.00 71.00 116 CYS A CA 1
ATOM 908 C C . CYS A 1 116 ? 14.100 -6.016 -1.159 1.00 71.00 116 CYS A C 1
ATOM 910 O O . CYS A 1 116 ? 13.821 -7.212 -1.059 1.00 71.00 116 CYS A O 1
ATOM 912 N N . SER A 1 117 ? 14.196 -5.409 -2.345 1.00 67.75 117 SER A N 1
ATOM 913 C CA . SER A 1 117 ? 13.906 -6.068 -3.624 1.00 67.75 117 SER A CA 1
ATOM 914 C C . SER A 1 117 ? 14.819 -7.269 -3.904 1.00 67.75 117 SER A C 1
ATOM 916 O O . SER A 1 117 ? 14.385 -8.245 -4.520 1.00 67.75 117 SER A O 1
ATOM 918 N N . MET A 1 118 ? 16.075 -7.216 -3.449 1.00 69.69 118 MET A N 1
ATOM 919 C CA . MET A 1 118 ? 17.042 -8.309 -3.573 1.00 69.69 118 MET A CA 1
ATOM 920 C C . MET A 1 118 ? 16.707 -9.472 -2.624 1.00 69.69 118 MET A C 1
ATOM 922 O O . MET A 1 118 ? 16.655 -10.619 -3.057 1.00 69.69 118 MET A O 1
ATOM 926 N N . GLU A 1 119 ? 16.432 -9.185 -1.350 1.00 66.00 119 GLU A N 1
ATOM 927 C CA . GLU A 1 119 ? 16.175 -10.205 -0.316 1.00 66.00 119 GLU A CA 1
ATOM 928 C C . GLU A 1 119 ? 14.889 -10.996 -0.536 1.00 66.00 119 GLU A C 1
ATOM 930 O O . GLU A 1 119 ? 14.866 -12.216 -0.354 1.00 66.00 119 GLU A O 1
ATOM 935 N N . VAL A 1 120 ? 13.828 -10.328 -0.998 1.00 58.03 120 VAL A N 1
ATOM 936 C CA . VAL A 1 120 ? 12.573 -11.008 -1.355 1.00 58.03 120 VAL A CA 1
ATOM 937 C C . VAL A 1 120 ? 12.837 -12.106 -2.390 1.00 58.03 120 VAL A C 1
ATOM 939 O O . VAL A 1 120 ? 12.297 -13.202 -2.272 1.00 58.03 120 VAL A O 1
ATOM 942 N N . ARG A 1 121 ? 13.736 -11.852 -3.349 1.00 54.81 121 ARG A N 1
ATOM 943 C CA . ARG A 1 121 ? 14.089 -12.802 -4.410 1.00 54.81 121 ARG A CA 1
ATOM 944 C C . ARG A 1 121 ? 15.112 -13.861 -3.984 1.00 54.81 121 ARG A C 1
ATOM 946 O O . ARG A 1 121 ? 15.222 -14.873 -4.664 1.00 54.81 121 ARG A O 1
ATOM 953 N N . ILE A 1 122 ? 15.887 -13.650 -2.916 1.00 52.84 122 ILE A N 1
ATOM 954 C CA . ILE A 1 122 ? 16.833 -14.661 -2.394 1.00 52.84 122 ILE A CA 1
ATOM 955 C C . ILE A 1 122 ? 16.064 -15.817 -1.749 1.00 52.84 122 ILE A C 1
ATOM 957 O O . ILE A 1 122 ? 16.435 -16.981 -1.906 1.00 52.84 122 ILE A O 1
ATOM 961 N N . ASN A 1 123 ? 14.953 -15.511 -1.081 1.00 49.06 123 ASN A N 1
ATOM 962 C CA . ASN A 1 123 ? 14.118 -16.520 -0.432 1.00 49.06 123 ASN A CA 1
ATOM 963 C C . ASN A 1 123 ? 13.308 -17.376 -1.426 1.00 49.06 123 ASN A C 1
ATOM 965 O O . ASN A 1 123 ? 13.006 -18.526 -1.108 1.00 49.06 123 ASN A O 1
ATOM 969 N N . ASP A 1 124 ? 13.060 -16.884 -2.648 1.00 47.03 124 ASP A N 1
ATOM 970 C CA . ASP A 1 124 ? 12.502 -17.678 -3.756 1.00 47.03 124 ASP A CA 1
ATOM 971 C C . ASP A 1 124 ? 13.429 -18.841 -4.173 1.00 47.03 124 ASP A C 1
ATOM 973 O O . ASP A 1 124 ? 12.961 -19.863 -4.676 1.00 47.03 124 ASP A O 1
ATOM 977 N N . ALA A 1 125 ? 14.745 -18.717 -3.947 1.00 45.22 125 ALA A N 1
ATOM 978 C CA . ALA A 1 125 ? 15.756 -19.644 -4.464 1.00 45.22 125 ALA A CA 1
ATOM 979 C C . ALA A 1 125 ? 16.085 -20.846 -3.542 1.00 45.22 125 ALA A C 1
ATOM 981 O O . ALA A 1 125 ? 16.965 -21.640 -3.875 1.00 45.22 125 ALA A O 1
ATOM 982 N N . GLY A 1 126 ? 15.366 -21.039 -2.423 1.00 43.75 126 GLY A N 1
ATOM 983 C CA . GLY A 1 126 ? 15.312 -22.341 -1.731 1.00 43.75 126 GLY A CA 1
ATOM 984 C C . GLY A 1 126 ? 15.889 -22.443 -0.311 1.00 43.75 126 GLY A C 1
ATOM 985 O O . GLY A 1 126 ? 16.762 -23.275 -0.057 1.00 43.75 126 GLY A O 1
ATOM 986 N N . ARG A 1 127 ? 15.332 -21.721 0.675 1.00 39.56 127 ARG A N 1
ATOM 987 C CA . ARG A 1 127 ? 15.495 -22.084 2.102 1.00 39.56 127 ARG A CA 1
ATOM 988 C C . ARG A 1 127 ? 14.155 -22.163 2.837 1.00 39.56 127 ARG A C 1
ATOM 990 O O . ARG A 1 127 ? 13.486 -21.160 3.047 1.00 39.56 127 ARG A O 1
ATOM 997 N N . ASN A 1 128 ? 13.824 -23.370 3.301 1.00 35.00 128 ASN A N 1
ATOM 998 C CA . ASN A 1 128 ? 12.717 -23.676 4.217 1.00 35.00 128 ASN A CA 1
ATOM 999 C C . ASN A 1 128 ? 13.025 -23.193 5.653 1.00 35.00 128 ASN A C 1
ATOM 1001 O O . ASN A 1 128 ? 13.157 -24.008 6.566 1.00 35.00 128 ASN A O 1
ATOM 1005 N N . GLY A 1 129 ? 13.199 -21.886 5.860 1.00 35.59 129 GLY A N 1
ATOM 1006 C CA . GLY A 1 129 ? 13.249 -21.293 7.202 1.00 35.59 129 GLY A CA 1
ATOM 1007 C C . GLY A 1 129 ? 11.859 -21.272 7.849 1.00 35.59 129 GLY A C 1
ATOM 1008 O O . GLY A 1 129 ? 10.859 -21.046 7.165 1.00 35.59 129 GLY A O 1
ATOM 1009 N N . SER A 1 130 ? 11.779 -21.547 9.155 1.00 34.44 130 SER A N 1
ATOM 1010 C CA . SER A 1 130 ? 10.518 -21.601 9.903 1.00 34.44 130 SER A CA 1
ATOM 1011 C C . SER A 1 130 ? 9.850 -20.225 9.993 1.00 34.44 130 SER A C 1
ATOM 1013 O O . SER A 1 130 ? 10.442 -19.245 10.434 1.00 34.44 130 SER A O 1
ATOM 1015 N N . LEU A 1 131 ? 8.566 -20.195 9.633 1.00 34.94 131 LEU A N 1
ATOM 1016 C CA . LEU A 1 131 ? 7.659 -19.043 9.623 1.00 34.94 131 LEU A CA 1
ATOM 1017 C C . LEU A 1 131 ? 7.539 -18.313 10.978 1.00 34.94 131 LEU A C 1
ATOM 1019 O O . LEU A 1 131 ? 7.132 -17.153 11.010 1.00 34.94 131 LEU A O 1
ATOM 1023 N N . SER A 1 132 ? 7.858 -18.990 12.086 1.00 29.30 132 SER A N 1
ATOM 1024 C CA . SER A 1 132 ? 7.756 -18.438 13.440 1.00 29.30 132 SER A CA 1
ATOM 1025 C C . SER A 1 132 ? 8.850 -17.420 13.758 1.00 29.30 132 SER A C 1
ATOM 1027 O O . SER A 1 132 ? 8.559 -16.470 14.463 1.00 29.30 132 SER A O 1
ATOM 1029 N N . GLU A 1 133 ? 10.061 -17.566 13.211 1.00 33.22 133 GLU A N 1
ATOM 1030 C CA . GLU A 1 133 ? 11.177 -16.626 13.451 1.00 33.22 133 GLU A CA 1
ATOM 1031 C C . GLU A 1 133 ? 11.032 -15.329 12.634 1.00 33.22 133 GLU A C 1
ATOM 1033 O O . GLU A 1 133 ? 11.578 -14.289 12.979 1.00 33.22 133 GLU A O 1
ATOM 1038 N N . PHE A 1 134 ? 10.262 -15.357 11.542 1.00 31.83 134 PHE A N 1
ATOM 1039 C CA . PHE A 1 134 ? 10.138 -14.219 10.624 1.00 31.83 134 PHE A CA 1
ATOM 1040 C C . PHE A 1 134 ? 8.978 -13.271 10.974 1.00 31.83 134 PHE A C 1
ATOM 1042 O O . PHE A 1 134 ? 8.981 -12.118 10.539 1.00 31.83 134 PHE A O 1
ATOM 1049 N N . LEU A 1 135 ? 7.980 -13.753 11.728 1.00 31.27 135 LEU A N 1
ATOM 1050 C CA . LEU A 1 135 ? 6.800 -12.995 12.175 1.00 31.27 135 LEU A CA 1
ATOM 1051 C C . LEU A 1 135 ? 6.954 -12.396 13.586 1.00 31.27 135 LEU A C 1
ATOM 1053 O O . LEU A 1 135 ? 6.203 -11.490 13.929 1.00 31.27 135 LEU A O 1
ATOM 1057 N N . THR A 1 136 ? 7.918 -12.853 14.393 1.00 34.09 136 THR A N 1
ATOM 1058 C CA . THR A 1 136 ? 8.128 -12.396 15.782 1.00 34.09 136 THR A CA 1
ATOM 1059 C C . THR A 1 136 ? 8.989 -11.139 15.927 1.00 34.09 136 THR A C 1
ATOM 1061 O O . THR A 1 136 ? 9.302 -10.760 17.048 1.00 34.09 136 THR A O 1
ATOM 1064 N N . GLY A 1 137 ? 9.342 -10.448 14.838 1.00 35.84 137 GLY A N 1
ATOM 1065 C CA . GLY A 1 137 ? 10.208 -9.261 14.914 1.00 35.84 137 GLY A CA 1
ATOM 1066 C C . GLY A 1 137 ? 11.711 -9.570 14.895 1.00 35.84 137 GLY A C 1
ATOM 1067 O O . GLY A 1 137 ? 12.519 -8.659 15.024 1.00 35.84 137 GLY A O 1
ATOM 1068 N N . ASP A 1 138 ? 12.109 -10.820 14.631 1.00 33.50 138 ASP A N 1
ATOM 1069 C CA . ASP A 1 138 ? 13.521 -11.220 14.491 1.00 33.50 138 ASP A CA 1
ATOM 1070 C C . ASP A 1 138 ? 14.002 -11.215 13.028 1.00 33.50 138 ASP A C 1
ATOM 1072 O O . ASP A 1 138 ? 14.961 -11.894 12.652 1.00 33.50 138 ASP A O 1
ATOM 1076 N N . SER A 1 139 ? 13.355 -10.433 12.154 1.00 43.81 139 SER A N 1
ATOM 1077 C CA . SER A 1 139 ? 13.923 -10.158 10.834 1.00 43.81 139 SER A CA 1
ATOM 1078 C C . SER A 1 139 ? 15.111 -9.224 11.031 1.00 43.81 139 SER A C 1
ATOM 1080 O O . SER A 1 139 ? 14.948 -8.007 10.996 1.00 43.81 139 SER A O 1
ATOM 1082 N N . TRP A 1 140 ? 16.301 -9.800 11.222 1.00 46.00 140 TRP A N 1
ATOM 1083 C CA . TRP A 1 140 ? 17.570 -9.086 11.412 1.00 46.00 140 TRP A CA 1
ATOM 1084 C C . TRP A 1 140 ? 17.759 -7.914 10.438 1.00 46.00 140 TRP A C 1
ATOM 1086 O O . TRP A 1 140 ? 18.374 -6.931 10.802 1.00 46.00 140 TRP A O 1
ATOM 1096 N N . LEU A 1 141 ? 17.189 -7.983 9.228 1.00 43.03 141 LEU A N 1
ATOM 1097 C CA . LEU A 1 141 ? 17.254 -6.919 8.230 1.00 43.03 141 LEU A CA 1
ATOM 1098 C C . LEU A 1 141 ? 16.361 -5.709 8.540 1.00 43.03 141 LEU A C 1
ATOM 1100 O O . LEU A 1 141 ? 16.754 -4.597 8.233 1.00 43.03 141 LEU A O 1
ATOM 1104 N N . VAL A 1 142 ? 15.169 -5.907 9.114 1.00 45.75 142 VAL A N 1
ATOM 1105 C CA . VAL A 1 142 ? 14.322 -4.785 9.559 1.00 45.75 142 VAL A CA 1
ATOM 1106 C C . VAL A 1 142 ? 14.987 -4.143 10.762 1.00 45.75 142 VAL A C 1
ATOM 1108 O O . VAL A 1 142 ? 15.144 -2.936 10.767 1.00 45.75 142 VAL A O 1
ATOM 1111 N N . ASN A 1 143 ? 15.498 -4.952 11.691 1.00 47.94 143 ASN A N 1
ATOM 1112 C CA . ASN A 1 143 ? 16.222 -4.449 12.853 1.00 47.94 143 ASN A CA 1
ATOM 1113 C C . ASN A 1 143 ? 17.528 -3.752 12.454 1.00 47.94 143 ASN A C 1
ATOM 1115 O O . ASN A 1 143 ? 17.834 -2.715 13.012 1.00 47.94 143 ASN A O 1
ATOM 1119 N N . GLU A 1 144 ? 18.269 -4.252 11.461 1.00 47.78 144 GLU A N 1
ATOM 1120 C CA . GLU A 1 144 ? 19.518 -3.630 11.014 1.00 47.78 144 GLU A CA 1
ATOM 1121 C C . GLU A 1 144 ? 19.267 -2.436 10.083 1.00 47.78 144 GLU A C 1
ATOM 1123 O O . GLU A 1 144 ? 20.010 -1.469 10.139 1.00 47.78 144 GLU A O 1
ATOM 1128 N N . VAL A 1 145 ? 18.209 -2.420 9.268 1.00 48.50 145 VAL A N 1
ATOM 1129 C CA . VAL A 1 145 ? 17.819 -1.216 8.511 1.00 48.50 145 VAL A CA 1
ATOM 1130 C C . VAL A 1 145 ? 17.224 -0.155 9.448 1.00 48.50 145 VAL A C 1
ATOM 1132 O O . VAL A 1 145 ? 17.554 1.014 9.292 1.00 48.50 145 VAL A O 1
ATOM 1135 N N . GLU A 1 146 ? 16.434 -0.527 10.459 1.00 50.72 146 GLU A N 1
ATOM 1136 C CA . GLU A 1 146 ? 15.944 0.387 11.504 1.00 50.72 146 GLU A CA 1
ATOM 1137 C C . GLU A 1 146 ? 17.083 0.900 12.399 1.00 50.72 146 GLU A C 1
ATOM 1139 O O . GLU A 1 146 ? 17.141 2.098 12.659 1.00 50.72 146 GLU A O 1
ATOM 1144 N N . GLU A 1 147 ? 18.018 0.046 12.830 1.00 52.53 147 GLU A N 1
ATOM 1145 C CA . GLU A 1 147 ? 19.200 0.439 13.617 1.00 52.53 147 GLU A CA 1
ATOM 1146 C C . GLU A 1 147 ? 20.076 1.408 12.819 1.00 52.53 147 GLU A C 1
ATOM 1148 O O . GLU A 1 147 ? 20.547 2.416 13.340 1.00 52.53 147 GLU A O 1
ATOM 1153 N N . VAL A 1 148 ? 20.250 1.147 11.525 1.00 47.97 148 VAL A N 1
ATOM 1154 C CA . VAL A 1 148 ? 21.064 1.991 10.655 1.00 47.97 148 VAL A CA 1
ATOM 1155 C C . VAL A 1 148 ? 20.386 3.322 10.334 1.00 47.97 148 VAL A C 1
ATOM 1157 O O . VAL A 1 148 ? 21.032 4.364 10.428 1.00 47.97 148 VAL A O 1
ATOM 1160 N N . LEU A 1 149 ? 19.098 3.316 9.985 1.00 48.59 149 LEU A N 1
ATOM 1161 C CA . LEU A 1 149 ? 18.359 4.539 9.658 1.00 48.59 149 LEU A CA 1
ATOM 1162 C C . LEU A 1 149 ? 18.036 5.372 10.910 1.00 48.59 149 LEU A C 1
ATOM 1164 O O . LEU A 1 149 ? 18.007 6.599 10.835 1.00 48.59 149 LEU A O 1
ATOM 1168 N N . GLY A 1 150 ? 17.873 4.734 12.074 1.00 47.56 150 GLY A N 1
ATOM 1169 C CA . GLY A 1 150 ? 17.623 5.393 13.360 1.00 47.56 150 GLY A CA 1
ATOM 1170 C C . GLY A 1 150 ? 18.791 6.246 13.874 1.00 47.56 150 GLY A C 1
ATOM 1171 O O . GLY A 1 150 ? 18.585 7.127 14.707 1.00 47.56 150 GLY A O 1
ATOM 1172 N N . HIS A 1 151 ? 20.010 6.039 13.366 1.00 43.72 151 HIS A N 1
ATOM 1173 C CA . HIS A 1 151 ? 21.191 6.831 13.729 1.00 43.72 151 HIS A CA 1
ATOM 1174 C C . HIS A 1 151 ? 21.455 8.045 12.816 1.00 43.72 151 HIS A C 1
ATOM 1176 O O . HIS A 1 151 ? 22.294 8.879 13.162 1.00 43.72 151 HIS A O 1
ATOM 1182 N N . CYS A 1 152 ? 20.760 8.172 11.679 1.00 40.41 152 CYS A N 1
ATOM 1183 C CA . CYS A 1 152 ? 21.118 9.121 10.615 1.00 40.41 152 CYS A CA 1
ATOM 1184 C C . CYS A 1 152 ? 20.252 10.394 10.535 1.00 40.41 152 CYS A C 1
ATOM 1186 O O . CYS A 1 152 ? 20.566 11.282 9.742 1.00 40.41 152 CYS A O 1
ATOM 1188 N N . LEU A 1 153 ? 19.202 10.528 11.355 1.00 41.09 153 LEU A N 1
ATOM 1189 C CA . LEU A 1 153 ? 18.365 11.736 11.432 1.00 41.09 153 LEU A CA 1
ATOM 1190 C C . LEU A 1 153 ? 18.738 12.612 12.648 1.00 41.09 153 LEU A C 1
ATOM 1192 O O . LEU A 1 153 ? 19.195 12.096 13.672 1.00 41.09 153 LEU A O 1
ATOM 1196 N N . PRO A 1 154 ? 18.599 13.950 12.559 1.00 35.66 154 PRO A N 1
ATOM 1197 C CA . PRO A 1 154 ? 19.123 14.861 13.570 1.00 35.66 154 PRO A CA 1
ATOM 1198 C C . PRO A 1 154 ? 18.416 14.699 14.924 1.00 35.66 154 PRO A C 1
ATOM 1200 O O . PRO A 1 154 ? 17.244 15.018 15.069 1.00 35.66 154 PRO A O 1
ATOM 1203 N N . ASN A 1 155 ? 19.187 14.264 15.927 1.00 38.25 155 ASN A N 1
ATOM 1204 C CA . ASN A 1 155 ? 19.002 14.479 17.367 1.00 38.25 155 ASN A CA 1
ATOM 1205 C C . ASN A 1 155 ? 17.552 14.562 17.888 1.00 38.25 155 ASN A C 1
ATOM 1207 O O . ASN A 1 155 ? 17.153 15.546 18.508 1.00 38.25 155 ASN A O 1
ATOM 1211 N N . SER A 1 156 ? 16.836 13.446 17.828 1.00 35.28 156 SER A N 1
ATOM 1212 C CA . SER A 1 156 ? 16.088 12.996 19.001 1.00 35.28 156 SER A CA 1
ATOM 1213 C C . SER A 1 156 ? 16.306 11.503 19.160 1.00 35.28 156 SER A C 1
ATOM 1215 O O . SER A 1 156 ? 15.741 10.699 18.428 1.00 35.28 156 SER A O 1
ATOM 1217 N N . ALA A 1 157 ? 17.164 11.131 20.110 1.00 38.09 157 ALA A N 1
ATOM 1218 C CA . ALA A 1 157 ? 17.302 9.755 20.554 1.00 38.09 157 ALA A CA 1
ATOM 1219 C C . ALA A 1 157 ? 15.909 9.217 20.945 1.00 38.09 157 ALA A C 1
ATOM 1221 O O . ALA A 1 157 ? 15.399 9.584 22.001 1.00 38.09 157 ALA A O 1
ATOM 1222 N N . SER A 1 158 ? 15.284 8.445 20.045 1.00 43.41 158 SER A N 1
ATOM 1223 C CA . SER A 1 158 ? 14.104 7.562 20.197 1.00 43.41 158 SER A CA 1
ATOM 1224 C C . SER A 1 158 ? 13.079 7.613 19.052 1.00 43.41 158 SER A C 1
ATOM 1226 O O . SER A 1 158 ? 12.195 6.760 19.048 1.00 43.41 158 SER A O 1
ATOM 1228 N N . SER A 1 159 ? 13.159 8.525 18.074 1.00 47.97 159 SER A N 1
ATOM 1229 C CA . SER A 1 159 ? 12.189 8.519 16.964 1.00 47.97 159 SER A CA 1
ATOM 1230 C C . SER A 1 159 ? 12.639 7.586 15.837 1.00 47.97 159 SER A C 1
ATOM 1232 O O . SER A 1 159 ? 13.686 7.780 15.223 1.00 47.97 159 SER A O 1
ATOM 1234 N N . SER A 1 160 ? 11.843 6.542 15.577 1.00 58.88 160 SER A N 1
ATOM 1235 C CA . SER A 1 160 ? 12.014 5.690 14.398 1.00 58.88 160 SER A CA 1
ATOM 1236 C C . SER A 1 160 ? 11.934 6.552 13.137 1.00 58.88 160 SER A C 1
ATOM 1238 O O . SER A 1 160 ? 11.090 7.442 13.044 1.00 58.88 160 SER A O 1
ATOM 1240 N N . TRP A 1 161 ? 12.769 6.282 12.135 1.00 54.50 161 TRP A N 1
ATOM 1241 C CA . TRP A 1 161 ? 12.649 6.919 10.816 1.00 54.50 161 TRP A CA 1
ATOM 1242 C C . TRP A 1 161 ? 11.254 6.680 10.199 1.00 54.50 161 TRP A C 1
ATOM 1244 O O . TRP A 1 161 ? 10.749 7.512 9.455 1.00 54.50 161 TRP A O 1
ATOM 1254 N N . THR A 1 162 ? 10.610 5.570 10.571 1.00 58.41 162 THR A N 1
ATOM 1255 C CA . THR A 1 162 ? 9.240 5.234 10.178 1.00 58.41 162 THR A CA 1
ATOM 1256 C C . THR A 1 162 ? 8.181 5.960 11.005 1.00 58.41 162 THR A C 1
ATOM 1258 O O . THR A 1 162 ? 7.014 5.610 10.889 1.00 58.41 162 THR A O 1
ATOM 1261 N N . SER A 1 163 ? 8.536 6.892 11.898 1.00 67.00 163 SER A N 1
ATOM 1262 C CA . SER A 1 163 ? 7.523 7.622 12.663 1.00 67.00 163 SER A CA 1
ATOM 1263 C C . SER A 1 163 ? 6.720 8.524 11.735 1.00 67.00 163 SER A C 1
ATOM 1265 O O . SER A 1 163 ? 7.243 9.084 10.765 1.00 67.00 163 SER A O 1
ATOM 1267 N N . THR A 1 164 ? 5.437 8.680 12.043 1.00 73.44 164 THR A N 1
ATOM 1268 C CA . THR A 1 164 ? 4.528 9.509 11.247 1.00 73.44 164 THR A CA 1
ATOM 1269 C C . THR A 1 164 ? 5.033 10.948 11.129 1.00 73.44 164 THR A C 1
ATOM 1271 O O . THR A 1 164 ? 4.892 11.560 10.075 1.00 73.44 164 THR A O 1
ATOM 1274 N N . GLU A 1 165 ? 5.678 11.480 12.172 1.00 73.88 165 GLU A N 1
ATOM 1275 C CA . GLU A 1 165 ? 6.257 12.827 12.161 1.00 73.88 165 GLU A CA 1
ATOM 1276 C C . GLU A 1 165 ? 7.421 12.963 11.177 1.00 73.88 165 GLU A C 1
ATOM 1278 O O . GLU A 1 165 ? 7.583 14.014 10.571 1.00 73.88 165 GLU A O 1
ATOM 1283 N N . ASN A 1 166 ? 8.234 11.919 11.004 1.00 69.44 166 ASN A N 1
ATOM 1284 C CA . ASN A 1 166 ? 9.346 11.946 10.054 1.00 69.44 166 ASN A CA 1
ATOM 1285 C C . ASN A 1 166 ? 8.853 11.757 8.614 1.00 69.44 166 ASN A C 1
ATOM 1287 O O . ASN A 1 166 ? 9.338 12.430 7.705 1.00 69.44 166 ASN A O 1
ATOM 1291 N N . LEU A 1 167 ? 7.865 10.879 8.412 1.00 70.75 167 LEU A N 1
ATOM 1292 C CA . LEU A 1 167 ? 7.255 10.651 7.102 1.00 70.75 167 LEU A CA 1
ATOM 1293 C C . LEU A 1 167 ? 6.469 11.874 6.610 1.00 70.75 167 LEU A C 1
ATOM 1295 O O . LEU A 1 167 ? 6.512 12.188 5.423 1.00 70.75 167 LEU A O 1
ATOM 1299 N N . SER A 1 168 ? 5.802 12.611 7.500 1.00 75.44 168 SER A N 1
ATOM 1300 C CA . SER A 1 168 ? 5.054 13.809 7.104 1.00 75.44 168 SER A CA 1
ATOM 1301 C C . SER A 1 168 ? 5.953 14.952 6.623 1.00 75.44 168 SER A C 1
ATOM 1303 O O . SER A 1 168 ? 5.535 15.719 5.765 1.00 75.44 168 SER A O 1
ATOM 1305 N N . LEU A 1 169 ? 7.203 15.039 7.097 1.00 72.62 169 LEU A N 1
ATOM 1306 C CA . LEU A 1 169 ? 8.164 16.068 6.668 1.00 72.62 169 LEU A CA 1
ATOM 1307 C C . LEU A 1 169 ? 8.637 15.909 5.219 1.00 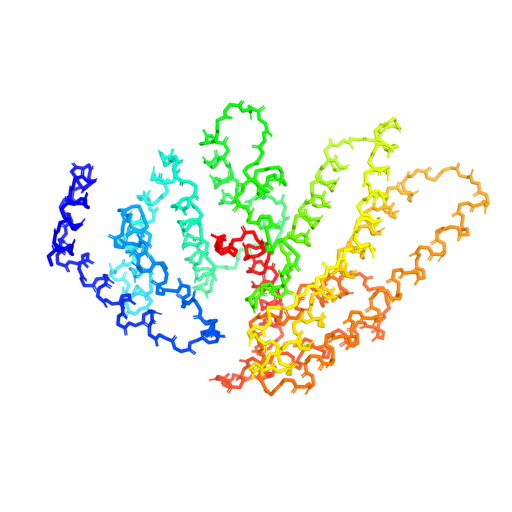72.62 169 LEU A C 1
ATOM 1309 O O . LEU A 1 169 ? 9.144 16.864 4.632 1.00 72.62 169 LEU A O 1
ATOM 1313 N N . ILE A 1 170 ? 8.530 14.702 4.670 1.00 69.06 170 ILE A N 1
ATOM 1314 C CA . ILE A 1 170 ? 9.007 14.359 3.326 1.00 69.06 170 ILE A CA 1
ATOM 1315 C C . ILE A 1 170 ? 7.857 14.167 2.329 1.00 69.06 170 ILE A C 1
ATOM 1317 O O . ILE A 1 170 ? 8.114 14.013 1.139 1.00 69.06 170 ILE A O 1
ATOM 1321 N N . MET A 1 171 ? 6.604 14.190 2.794 1.00 75.69 171 MET A N 1
ATOM 1322 C CA . MET A 1 171 ? 5.407 14.109 1.957 1.00 75.69 171 MET A CA 1
ATOM 1323 C C . MET A 1 171 ? 4.944 15.506 1.539 1.00 75.69 171 MET A C 1
ATOM 1325 O O . MET A 1 171 ? 4.844 16.414 2.360 1.00 75.69 171 MET A O 1
ATOM 1329 N N . ASN A 1 172 ? 4.618 15.678 0.258 1.00 76.06 172 ASN A N 1
ATOM 1330 C CA . ASN A 1 172 ? 4.099 16.943 -0.249 1.00 76.06 172 ASN A CA 1
ATOM 1331 C C . ASN A 1 172 ? 2.669 17.204 0.267 1.00 76.06 172 ASN A C 1
ATOM 1333 O O . ASN A 1 172 ? 1.728 16.496 -0.104 1.00 76.06 172 ASN A O 1
ATOM 1337 N N . GLU A 1 173 ? 2.508 18.258 1.078 1.00 81.44 173 GLU A N 1
ATOM 1338 C CA . GLU A 1 173 ? 1.234 18.672 1.685 1.00 81.44 173 GLU A CA 1
ATOM 1339 C C . GLU A 1 173 ? 0.117 18.912 0.653 1.00 81.44 173 GLU A C 1
ATOM 1341 O O . GLU A 1 173 ? -1.047 18.629 0.933 1.00 81.44 173 GLU A O 1
ATOM 1346 N N . GLU A 1 174 ? 0.446 19.380 -0.556 1.00 82.31 174 GLU A N 1
ATOM 1347 C CA . GLU A 1 174 ? -0.547 19.682 -1.600 1.00 82.31 174 GLU A CA 1
ATOM 1348 C C . GLU A 1 174 ? -1.180 18.419 -2.206 1.00 82.31 174 GLU A C 1
ATOM 1350 O O . GLU A 1 174 ? -2.288 18.467 -2.742 1.00 82.31 174 GLU A O 1
ATOM 1355 N N . THR A 1 175 ? -0.490 17.282 -2.100 1.00 84.44 175 THR A N 1
ATOM 1356 C CA . THR A 1 175 ? -0.890 15.999 -2.707 1.00 84.44 175 THR A CA 1
ATOM 1357 C C . THR A 1 175 ? -1.210 14.930 -1.665 1.00 84.44 175 THR A C 1
ATOM 1359 O O . THR A 1 175 ? -1.398 13.766 -2.003 1.00 84.44 175 THR A O 1
ATOM 1362 N N . LEU A 1 176 ? -1.302 15.309 -0.386 1.00 87.94 176 LEU A N 1
ATOM 1363 C CA . LEU A 1 176 ? -1.409 14.358 0.721 1.00 87.94 176 LEU A CA 1
ATOM 1364 C C . LEU A 1 176 ? -2.662 13.470 0.626 1.00 87.94 176 LEU A C 1
ATOM 1366 O O . LEU A 1 176 ? -2.614 12.269 0.886 1.00 87.94 176 LEU A O 1
ATOM 1370 N N . ASP A 1 177 ? -3.770 14.062 0.187 1.00 93.75 177 ASP A N 1
ATOM 1371 C CA . ASP A 1 177 ? -5.059 13.393 -0.005 1.00 93.75 177 ASP A CA 1
ATOM 1372 C C . ASP A 1 177 ? -5.227 12.794 -1.417 1.00 93.75 177 ASP A C 1
ATOM 1374 O O . ASP A 1 177 ? -6.246 12.161 -1.713 1.00 93.75 177 ASP A O 1
ATOM 1378 N N . GLN A 1 178 ? -4.239 12.963 -2.299 1.00 92.50 178 GLN A N 1
ATOM 1379 C CA . GLN A 1 178 ? -4.261 12.378 -3.634 1.00 92.50 178 GLN A CA 1
ATOM 1380 C C . GLN A 1 178 ? -3.933 10.883 -3.559 1.00 92.50 178 GLN A C 1
ATOM 1382 O O . GLN A 1 178 ? -2.977 10.473 -2.906 1.00 92.50 178 GLN A O 1
ATOM 1387 N N . ILE A 1 179 ? -4.728 10.058 -4.237 1.00 91.38 179 ILE A N 1
ATOM 1388 C CA . ILE A 1 179 ? -4.517 8.614 -4.330 1.00 91.38 179 ILE A CA 1
ATOM 1389 C C . ILE A 1 179 ? -3.342 8.355 -5.267 1.00 91.38 179 ILE A C 1
ATOM 1391 O O . ILE A 1 179 ? -3.398 8.700 -6.452 1.00 91.38 179 ILE A O 1
ATOM 1395 N N . ASP A 1 180 ? -2.313 7.698 -4.744 1.00 83.81 180 ASP A N 1
ATOM 1396 C CA . ASP A 1 180 ? -1.169 7.263 -5.531 1.00 83.81 180 ASP A CA 1
ATOM 1397 C C . ASP A 1 180 ? -1.566 6.070 -6.431 1.00 83.81 180 ASP A C 1
ATOM 1399 O O . ASP A 1 180 ? -2.126 5.081 -5.945 1.00 83.81 180 ASP A O 1
ATOM 1403 N N . PRO A 1 181 ? -1.313 6.117 -7.751 1.00 77.25 181 PRO A N 1
ATOM 1404 C CA . PRO A 1 181 ? -1.739 5.067 -8.679 1.00 77.25 181 PRO A CA 1
ATOM 1405 C C . PRO A 1 181 ? -1.032 3.723 -8.478 1.00 77.25 181 PRO A C 1
ATOM 1407 O O . PRO A 1 181 ? -1.547 2.696 -8.939 1.00 77.25 181 PRO A O 1
ATOM 1410 N N . TYR A 1 182 ? 0.110 3.694 -7.787 1.00 75.56 182 TYR A N 1
ATOM 1411 C CA . TYR A 1 182 ? 0.901 2.479 -7.585 1.00 75.56 182 TYR A CA 1
ATOM 1412 C C . TYR A 1 182 ? 0.521 1.710 -6.319 1.00 75.56 182 TYR A C 1
ATOM 1414 O O . TYR A 1 182 ? 0.404 0.484 -6.364 1.00 75.56 182 TYR A O 1
ATOM 1422 N N . SER A 1 183 ? 0.295 2.410 -5.213 1.00 78.75 183 SER A N 1
ATOM 1423 C CA . SER A 1 183 ? -0.165 1.854 -3.938 1.00 78.75 183 SER A CA 1
ATOM 1424 C C . SER A 1 183 ? -1.687 1.779 -3.848 1.00 78.75 183 SER A C 1
ATOM 1426 O O . SER A 1 183 ? -2.218 0.906 -3.165 1.00 78.75 183 SER A O 1
ATOM 1428 N N . GLY A 1 184 ? -2.393 2.664 -4.555 1.00 86.62 184 GLY A N 1
ATOM 1429 C CA . GLY A 1 184 ? -3.845 2.806 -4.488 1.00 86.62 184 GLY A CA 1
ATOM 1430 C C . GLY A 1 184 ? -4.346 3.472 -3.209 1.00 86.62 184 GLY A C 1
ATOM 1431 O O . GLY A 1 184 ? -5.545 3.412 -2.947 1.00 86.62 184 GLY A O 1
ATOM 1432 N N . LEU A 1 185 ? -3.457 4.080 -2.417 1.00 90.81 185 LEU A N 1
ATOM 1433 C CA . LEU A 1 185 ? -3.763 4.768 -1.161 1.00 90.81 185 LEU A CA 1
ATOM 1434 C C . LEU A 1 185 ? -3.240 6.210 -1.226 1.00 90.81 185 LEU A C 1
ATOM 1436 O O . LEU A 1 185 ? -2.292 6.489 -1.957 1.00 90.81 185 LEU A O 1
ATOM 1440 N N . SER A 1 186 ? -3.844 7.133 -0.477 1.00 92.75 186 SER A N 1
ATOM 1441 C CA . SER A 1 186 ? -3.274 8.474 -0.301 1.00 92.75 186 SER A CA 1
ATOM 1442 C C . SER A 1 186 ? -2.225 8.510 0.809 1.00 92.75 186 SER A C 1
ATOM 1444 O O . SER A 1 186 ? -2.274 7.712 1.749 1.00 92.75 186 SER A O 1
ATOM 1446 N N . ASN A 1 187 ? -1.312 9.479 0.755 1.00 86.94 187 ASN A N 1
ATOM 1447 C CA . ASN A 1 187 ? -0.320 9.695 1.811 1.00 86.94 187 ASN A CA 1
ATOM 1448 C C . ASN A 1 187 ? -0.976 9.940 3.181 1.00 86.94 187 ASN A C 1
ATOM 1450 O O . ASN A 1 187 ? -0.526 9.385 4.182 1.00 86.94 187 ASN A O 1
ATOM 1454 N N . SER A 1 188 ? -2.096 10.667 3.232 1.00 92.56 188 SER A N 1
ATOM 1455 C CA . SER A 1 188 ? -2.892 10.840 4.455 1.00 92.56 188 SER A CA 1
ATOM 1456 C C . SER A 1 188 ? -3.347 9.502 5.045 1.00 92.56 188 SER A C 1
ATOM 1458 O O . SER A 1 188 ? -3.256 9.293 6.255 1.00 92.56 188 SER A O 1
ATOM 1460 N N . LEU A 1 189 ? -3.806 8.565 4.205 1.00 93.81 189 LEU A N 1
ATOM 1461 C CA . LEU A 1 189 ? -4.190 7.230 4.665 1.00 93.81 189 LEU A CA 1
ATOM 1462 C C . LEU A 1 189 ? -2.977 6.434 5.161 1.00 93.81 189 LEU A C 1
ATOM 1464 O O . LEU A 1 189 ? -3.066 5.776 6.197 1.00 93.81 189 LEU A O 1
ATOM 1468 N N . LEU A 1 190 ? -1.848 6.507 4.451 1.00 87.25 190 LEU A N 1
ATOM 1469 C CA . LEU A 1 190 ? -0.605 5.829 4.835 1.00 87.25 190 LEU A CA 1
ATOM 1470 C C . LEU A 1 190 ? -0.111 6.301 6.210 1.00 87.25 190 LEU A C 1
ATOM 1472 O O . LEU A 1 190 ? 0.219 5.472 7.059 1.00 87.25 190 LEU A O 1
ATOM 1476 N N . LEU A 1 191 ? -0.137 7.613 6.462 1.00 87.44 191 LEU A N 1
ATOM 1477 C CA . LEU A 1 191 ? 0.218 8.197 7.757 1.00 87.44 191 LEU A CA 1
ATOM 1478 C C . LEU A 1 191 ? -0.713 7.705 8.873 1.00 87.44 191 LEU A C 1
ATOM 1480 O O . LEU A 1 191 ? -0.237 7.305 9.934 1.00 87.44 191 LEU A O 1
ATOM 1484 N N . LEU A 1 192 ? -2.025 7.645 8.625 1.00 91.56 192 LEU A N 1
ATOM 1485 C CA . LEU A 1 192 ? -2.981 7.110 9.600 1.00 91.56 192 LEU A CA 1
ATOM 1486 C C . LEU A 1 192 ? -2.745 5.619 9.884 1.00 91.56 192 LEU A C 1
ATOM 1488 O O . LEU A 1 192 ? -2.774 5.214 11.044 1.00 91.56 192 LEU A O 1
ATOM 1492 N N . ILE A 1 193 ? -2.466 4.803 8.862 1.00 88.12 193 ILE A N 1
ATOM 1493 C CA . ILE A 1 193 ? -2.111 3.381 9.032 1.00 88.12 193 ILE A CA 1
ATOM 1494 C C . ILE A 1 193 ? -0.838 3.236 9.877 1.00 88.12 193 ILE A C 1
ATOM 1496 O O . ILE A 1 193 ? -0.757 2.358 10.745 1.00 88.12 193 ILE A O 1
ATOM 1500 N N . ASN A 1 194 ? 0.142 4.108 9.655 1.00 84.31 194 ASN A N 1
ATOM 1501 C CA . ASN A 1 194 ? 1.371 4.125 10.433 1.00 84.31 194 ASN A CA 1
ATOM 1502 C C . ASN A 1 194 ? 1.104 4.490 11.905 1.00 84.31 194 ASN A C 1
ATOM 1504 O O . ASN A 1 194 ? 1.531 3.763 12.799 1.00 84.31 194 ASN A O 1
ATOM 1508 N N . GLU A 1 195 ? 0.288 5.517 12.171 1.00 86.19 195 GLU A N 1
ATOM 1509 C CA . GLU A 1 195 ? -0.112 5.880 13.540 1.00 86.19 195 GLU A CA 1
ATOM 1510 C C . GLU A 1 195 ? -0.880 4.759 14.265 1.00 86.19 195 GLU A C 1
ATOM 1512 O O . GLU A 1 195 ? -0.734 4.601 15.481 1.00 86.19 195 GLU A O 1
ATOM 1517 N N . ILE A 1 196 ? -1.693 3.975 13.546 1.00 85.69 196 ILE A N 1
ATOM 1518 C CA . ILE A 1 196 ? -2.373 2.787 14.097 1.00 85.69 196 ILE A CA 1
ATOM 1519 C C . ILE A 1 196 ? -1.348 1.708 14.466 1.00 85.69 196 ILE A C 1
ATOM 1521 O O . ILE A 1 196 ? -1.441 1.100 15.531 1.00 85.69 196 ILE A O 1
ATOM 1525 N N . SER A 1 197 ? -0.341 1.498 13.619 1.00 81.62 197 SER A N 1
ATOM 1526 C CA . SER A 1 197 ? 0.730 0.527 13.873 1.00 81.62 197 SER A CA 1
ATOM 1527 C C . SER A 1 197 ? 1.586 0.932 15.081 1.00 81.62 197 SER A C 1
ATOM 1529 O O . SER A 1 197 ? 1.941 0.093 15.913 1.00 81.62 197 SER A O 1
ATOM 1531 N N . ASP A 1 198 ? 1.867 2.227 15.232 1.00 79.88 198 ASP A N 1
ATOM 1532 C CA . ASP A 1 198 ? 2.561 2.769 16.404 1.00 79.88 198 ASP A CA 1
ATOM 1533 C C . ASP A 1 198 ? 1.721 2.618 17.674 1.00 79.88 198 ASP A C 1
ATOM 1535 O O . ASP A 1 198 ? 2.236 2.196 18.710 1.00 79.88 198 ASP A O 1
ATOM 1539 N N . LEU A 1 199 ? 0.410 2.868 17.586 1.00 81.44 199 LEU A N 1
ATOM 1540 C CA . LEU A 1 199 ? -0.519 2.625 18.687 1.00 81.44 199 LEU A CA 1
ATOM 1541 C C . LEU A 1 199 ? -0.492 1.152 19.139 1.00 81.44 199 LEU A C 1
ATOM 1543 O O . LEU A 1 199 ? -0.554 0.877 20.337 1.00 81.44 199 LEU A O 1
ATOM 1547 N N . GLU A 1 200 ? -0.365 0.201 18.209 1.00 77.44 200 GLU A N 1
ATOM 1548 C CA . GLU A 1 200 ? -0.263 -1.228 18.527 1.00 77.44 200 GLU A CA 1
ATOM 1549 C C . GLU A 1 200 ? 1.047 -1.549 19.249 1.00 77.44 200 GLU A C 1
ATOM 1551 O O . GLU A 1 200 ? 1.061 -2.283 20.243 1.00 77.44 200 GLU A O 1
ATOM 1556 N N . ARG A 1 201 ? 2.152 -0.966 18.780 1.00 76.81 201 ARG A N 1
ATOM 1557 C CA . ARG A 1 201 ? 3.470 -1.108 19.405 1.00 76.81 201 ARG A CA 1
ATOM 1558 C C . ARG A 1 201 ? 3.464 -0.550 20.828 1.00 76.81 201 ARG A C 1
ATOM 1560 O O . ARG A 1 201 ? 3.916 -1.233 21.749 1.00 76.81 201 ARG A O 1
ATOM 1567 N N . GLU A 1 202 ? 2.903 0.646 21.014 1.00 79.75 202 GLU A N 1
ATOM 1568 C CA . GLU A 1 202 ? 2.704 1.271 22.324 1.00 79.75 202 GLU A CA 1
ATOM 1569 C C . GLU A 1 202 ? 1.887 0.345 23.238 1.00 79.75 202 GLU A C 1
ATOM 1571 O O . GLU A 1 202 ? 2.362 -0.021 24.314 1.00 79.75 202 GLU A O 1
ATOM 1576 N N . ALA A 1 203 ? 0.729 -0.135 22.775 1.00 76.06 203 ALA A N 1
ATOM 1577 C CA . ALA A 1 203 ? -0.138 -1.035 23.537 1.00 76.06 203 ALA A CA 1
ATOM 1578 C C . ALA A 1 203 ? 0.537 -2.361 23.941 1.00 76.06 203 ALA A C 1
ATOM 1580 O O . ALA A 1 203 ? 0.249 -2.885 25.012 1.00 76.06 203 ALA A O 1
ATOM 1581 N N . ARG A 1 204 ? 1.443 -2.911 23.118 1.00 73.12 204 ARG A N 1
ATOM 1582 C CA . ARG A 1 204 ? 2.195 -4.141 23.441 1.00 73.12 204 ARG A CA 1
ATOM 1583 C C . ARG A 1 204 ? 3.349 -3.900 24.417 1.00 73.12 204 ARG A C 1
ATOM 1585 O O . ARG A 1 204 ? 3.661 -4.774 25.222 1.00 73.12 204 ARG A O 1
ATOM 1592 N N . SER A 1 205 ? 4.012 -2.748 24.310 1.00 73.12 205 SER A N 1
ATOM 1593 C CA . SER A 1 205 ? 5.165 -2.384 25.151 1.00 73.12 205 SER A CA 1
ATOM 1594 C C . SER A 1 205 ? 4.775 -2.038 26.587 1.00 73.12 205 SER A C 1
ATOM 1596 O O . SER A 1 205 ? 5.570 -2.188 27.516 1.00 73.12 205 SER A O 1
ATOM 1598 N N . LEU A 1 206 ? 3.541 -1.583 26.765 1.00 65.69 206 LEU A N 1
ATOM 1599 C CA . LEU A 1 206 ? 3.013 -1.105 28.024 1.00 65.69 206 LEU A CA 1
ATOM 1600 C C . LEU A 1 206 ? 2.128 -2.209 28.599 1.00 65.69 206 LEU A C 1
ATOM 1602 O O . LEU A 1 206 ? 1.082 -2.539 28.051 1.00 65.69 206 LEU A O 1
ATOM 1606 N N . GLY A 1 207 ? 2.567 -2.818 29.703 1.00 58.75 207 GLY A N 1
ATOM 1607 C CA . GLY A 1 207 ? 1.707 -3.705 30.491 1.00 58.75 207 GLY A CA 1
ATOM 1608 C C . GLY A 1 207 ? 0.429 -2.996 30.972 1.00 58.75 207 GLY A C 1
ATOM 1609 O O . GLY A 1 207 ? 0.249 -1.802 30.744 1.00 58.75 207 GLY A O 1
ATOM 1610 N N . GLN A 1 208 ? -0.460 -3.730 31.654 1.00 56.78 208 GLN A N 1
ATOM 1611 C CA . GLN A 1 208 ? -1.773 -3.258 32.134 1.00 56.78 208 GLN A CA 1
ATOM 1612 C C . GLN A 1 208 ? -1.689 -2.104 33.166 1.00 56.78 208 GLN A C 1
ATOM 1614 O O . GLN A 1 208 ? -1.964 -2.295 34.347 1.00 56.78 208 GLN A O 1
ATOM 1619 N N . GLU A 1 209 ? -1.312 -0.894 32.747 1.00 60.69 209 GLU A N 1
ATOM 1620 C CA . GLU A 1 209 ? -1.458 0.329 33.541 1.00 60.69 209 GLU A CA 1
ATOM 1621 C C . GLU A 1 209 ? -2.709 1.111 33.106 1.00 60.69 209 GLU A C 1
ATOM 1623 O O . GLU A 1 209 ? -2.789 1.666 32.006 1.00 60.69 209 GLU A O 1
ATOM 1628 N N . ASP A 1 210 ? -3.684 1.209 34.013 1.00 61.50 210 ASP A N 1
ATOM 1629 C CA . ASP A 1 210 ? -5.022 1.763 33.751 1.00 61.50 210 ASP A CA 1
ATOM 1630 C C . ASP A 1 210 ? -5.022 3.216 33.233 1.00 61.50 210 ASP A C 1
ATOM 1632 O O . ASP A 1 210 ? -5.848 3.586 32.397 1.00 61.50 210 ASP A O 1
ATOM 1636 N N . SER A 1 211 ? -4.084 4.062 33.682 1.00 56.34 211 SER A N 1
ATOM 1637 C CA . SER A 1 211 ? -4.025 5.474 33.249 1.00 56.34 211 SER A CA 1
ATOM 1638 C C . SER A 1 211 ? -3.566 5.643 31.796 1.00 56.34 211 SER A C 1
ATOM 1640 O O . SER A 1 211 ? -3.896 6.633 31.136 1.00 56.34 211 SER A O 1
ATOM 1642 N N . LEU A 1 212 ? -2.806 4.669 31.296 1.00 60.00 212 LEU A N 1
ATOM 1643 C CA . LEU A 1 212 ? -2.215 4.679 29.966 1.00 60.00 212 LEU A CA 1
ATOM 1644 C C . LEU A 1 212 ? -3.169 4.049 28.942 1.00 60.00 212 LEU A C 1
ATOM 1646 O O . LEU A 1 212 ? -3.261 4.536 27.817 1.00 60.00 212 LEU A O 1
ATOM 1650 N N . SER A 1 213 ? -3.997 3.099 29.388 1.00 73.25 213 SER A N 1
ATOM 1651 C CA . SER A 1 213 ? -5.144 2.566 28.639 1.00 73.25 213 SER A CA 1
ATOM 1652 C C . SER A 1 213 ? -6.116 3.668 28.183 1.00 73.25 213 SER A C 1
ATOM 1654 O O . SER A 1 213 ? -6.511 3.713 27.019 1.00 73.25 213 SER A O 1
ATOM 1656 N N . ALA A 1 214 ? -6.413 4.651 29.044 1.00 79.00 214 ALA A N 1
ATOM 1657 C CA . ALA A 1 214 ? -7.275 5.782 28.682 1.00 79.00 214 ALA A CA 1
ATOM 1658 C C . ALA A 1 214 ? -6.670 6.686 27.586 1.00 79.00 214 ALA A C 1
ATOM 1660 O O . ALA A 1 214 ? -7.396 7.197 26.732 1.00 79.00 214 ALA A O 1
ATOM 1661 N N . LYS A 1 215 ? -5.341 6.872 27.581 1.00 83.44 215 LYS A N 1
ATOM 1662 C CA . LYS A 1 215 ? -4.643 7.644 26.537 1.00 83.44 215 LYS A CA 1
ATOM 1663 C C . LYS A 1 215 ? -4.637 6.908 25.201 1.00 83.44 215 LYS A C 1
ATOM 1665 O O . LYS A 1 215 ? -4.899 7.535 24.176 1.00 83.44 215 LYS A O 1
ATOM 1670 N N . LEU A 1 216 ? -4.377 5.599 25.219 1.00 83.88 216 LEU A N 1
ATOM 1671 C CA . LEU A 1 216 ? -4.430 4.754 24.024 1.00 83.88 216 LEU A CA 1
ATOM 1672 C C . LEU A 1 216 ? -5.841 4.743 23.428 1.00 83.88 216 LEU A C 1
ATOM 1674 O O . LEU A 1 216 ? -5.993 4.926 22.223 1.00 83.88 216 LEU A O 1
ATOM 1678 N N . LEU A 1 217 ? -6.874 4.641 24.270 1.00 83.50 217 LEU A N 1
ATOM 1679 C CA . LEU A 1 217 ? -8.268 4.715 23.836 1.00 83.50 217 LEU A CA 1
ATOM 1680 C C . LEU A 1 217 ? -8.607 6.075 23.208 1.00 83.50 217 LEU A C 1
ATOM 1682 O O . LEU A 1 217 ? -9.212 6.121 22.141 1.00 83.50 217 LEU A O 1
ATOM 1686 N N . ALA A 1 218 ? -8.184 7.184 23.822 1.00 87.12 218 ALA A N 1
ATOM 1687 C CA . ALA A 1 218 ? -8.390 8.515 23.251 1.00 87.12 218 ALA A CA 1
ATOM 1688 C C . ALA A 1 218 ? -7.658 8.686 21.904 1.00 87.12 218 ALA A C 1
ATOM 1690 O O . ALA A 1 218 ? -8.209 9.269 20.967 1.00 87.12 218 ALA A O 1
ATOM 1691 N N . LYS A 1 219 ? -6.436 8.146 21.780 1.00 90.31 219 LYS A N 1
ATOM 1692 C CA . LYS A 1 219 ? -5.672 8.140 20.521 1.00 90.31 219 LYS A CA 1
ATOM 1693 C C . LYS A 1 219 ? -6.379 7.296 19.455 1.00 90.31 219 LYS A C 1
ATOM 1695 O O . LYS A 1 219 ? -6.501 7.767 18.327 1.00 90.31 219 LYS A O 1
ATOM 1700 N N . ALA A 1 220 ? -6.912 6.128 19.818 1.00 90.06 220 ALA A N 1
ATOM 1701 C CA . ALA A 1 220 ? -7.703 5.280 18.930 1.00 90.06 220 ALA A CA 1
ATOM 1702 C C . ALA A 1 220 ? -8.984 5.982 18.450 1.00 90.06 220 ALA A C 1
ATOM 1704 O O . ALA A 1 220 ? -9.245 6.036 17.255 1.00 90.06 220 ALA A O 1
ATOM 1705 N N . GLN A 1 221 ? -9.745 6.604 19.353 1.00 89.94 221 GLN A N 1
ATOM 1706 C CA . GLN A 1 221 ? -10.959 7.348 18.994 1.00 89.94 221 GLN A CA 1
ATOM 1707 C C . GLN A 1 221 ? -10.666 8.516 18.045 1.00 89.94 221 GLN A C 1
ATOM 1709 O O . GLN A 1 221 ? -11.403 8.729 17.084 1.00 89.94 221 GLN A O 1
ATOM 1714 N N . ARG A 1 222 ? -9.567 9.249 18.271 1.00 94.88 222 ARG A N 1
ATOM 1715 C CA . ARG A 1 222 ? -9.117 10.289 17.335 1.00 94.88 222 ARG A CA 1
ATOM 1716 C C . ARG A 1 222 ? -8.793 9.693 15.964 1.00 94.88 222 ARG A C 1
ATOM 1718 O O . ARG A 1 222 ? -9.216 10.260 14.966 1.00 94.88 222 ARG A O 1
ATOM 1725 N N . LEU A 1 223 ? -8.066 8.575 15.912 1.00 94.38 223 LEU A N 1
ATOM 1726 C CA . LEU A 1 223 ? -7.721 7.911 14.651 1.00 94.38 223 LEU A CA 1
ATOM 1727 C C . LEU A 1 223 ? -8.963 7.439 13.890 1.00 94.38 223 LEU A C 1
ATOM 1729 O O . LEU A 1 223 ? -9.033 7.651 12.684 1.00 94.38 223 LEU A O 1
ATOM 1733 N N . ALA A 1 224 ? -9.958 6.883 14.585 1.00 93.31 224 ALA A N 1
ATOM 1734 C CA . ALA A 1 224 ? -11.231 6.493 13.982 1.00 93.31 224 ALA A CA 1
ATOM 1735 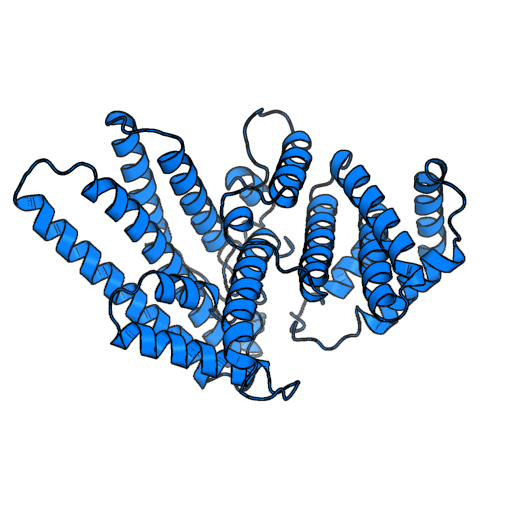C C . ALA A 1 224 ? -11.937 7.701 13.347 1.00 93.31 224 ALA A C 1
ATOM 1737 O O . ALA A 1 224 ? -12.272 7.669 12.167 1.00 93.31 224 ALA A O 1
ATOM 1738 N N . LEU A 1 225 ? -12.047 8.816 14.081 1.00 94.44 225 LEU A N 1
ATOM 1739 C CA . LEU A 1 225 ? -12.622 10.057 13.550 1.00 94.44 225 LEU A CA 1
ATOM 1740 C C . LEU A 1 225 ? -11.830 10.615 12.359 1.00 94.44 225 LEU A C 1
ATOM 1742 O O . LEU A 1 225 ? -12.430 11.130 11.416 1.00 94.44 225 LEU A O 1
ATOM 1746 N N . SER A 1 226 ? -10.498 10.537 12.388 1.00 96.44 226 SER A N 1
ATOM 1747 C CA . SER A 1 226 ? -9.662 10.950 11.257 1.00 96.44 226 SER A CA 1
ATOM 1748 C C . SER A 1 226 ? -9.907 10.073 10.030 1.00 96.44 226 SER A C 1
ATOM 1750 O O . SER A 1 226 ? -10.056 10.605 8.935 1.00 96.44 226 SER A O 1
ATOM 1752 N N . LEU A 1 227 ? -10.004 8.753 10.207 1.00 96.44 227 LEU A N 1
ATOM 1753 C CA . LEU A 1 227 ? -10.318 7.808 9.134 1.00 96.44 227 LEU A CA 1
ATOM 1754 C C . LEU A 1 227 ? -11.732 8.010 8.577 1.00 96.44 227 LEU A C 1
ATOM 1756 O O . LEU A 1 227 ? -11.924 7.869 7.374 1.00 96.44 227 LEU A O 1
ATOM 1760 N N . ASP A 1 228 ? -12.715 8.357 9.405 1.00 94.50 228 ASP A N 1
ATOM 1761 C CA . ASP A 1 228 ? -14.090 8.624 8.955 1.00 94.50 228 ASP A CA 1
ATOM 1762 C C . ASP A 1 228 ? -14.212 9.908 8.140 1.00 94.50 228 ASP A C 1
ATOM 1764 O O . ASP A 1 228 ? -14.989 9.980 7.188 1.00 94.50 228 ASP A O 1
ATOM 1768 N N . ASN A 1 229 ? -13.428 10.925 8.495 1.00 95.19 229 ASN A N 1
ATOM 1769 C CA . ASN A 1 229 ? -13.428 12.208 7.798 1.00 95.19 229 ASN A CA 1
ATOM 1770 C C . ASN A 1 229 ? -12.417 12.274 6.646 1.00 95.19 229 ASN A C 1
ATOM 1772 O O . ASN A 1 229 ? -12.382 13.285 5.938 1.00 95.19 229 ASN A O 1
ATOM 1776 N N . LEU A 1 230 ? -11.604 11.230 6.458 1.00 96.19 230 LEU A N 1
ATOM 1777 C CA . LEU A 1 230 ? -10.576 11.190 5.431 1.00 96.19 230 LEU A CA 1
ATOM 1778 C C . LEU A 1 230 ? -11.213 11.257 4.041 1.00 96.19 230 LEU A C 1
ATOM 1780 O O . LEU A 1 230 ? -12.016 10.406 3.657 1.00 96.19 230 LEU A O 1
ATOM 1784 N N . LYS A 1 231 ? -10.804 12.258 3.263 1.00 94.00 231 LYS A N 1
ATOM 1785 C CA . LYS A 1 231 ? -11.180 12.397 1.858 1.00 94.00 231 LYS A CA 1
ATOM 1786 C C . LYS A 1 231 ? -9.974 12.062 1.008 1.00 94.00 231 LYS A C 1
ATOM 1788 O O . LYS A 1 231 ? -8.891 12.566 1.260 1.00 94.00 231 LYS A O 1
ATOM 1793 N N . GLN A 1 232 ? -10.182 11.224 0.005 1.00 94.19 232 GLN A N 1
ATOM 1794 C CA . GLN A 1 232 ? -9.148 10.845 -0.947 1.00 94.19 232 GLN A CA 1
ATOM 1795 C C . GLN A 1 232 ? -9.650 11.165 -2.353 1.00 94.19 232 GLN A C 1
ATOM 1797 O O . GLN A 1 232 ? -10.833 10.957 -2.643 1.00 94.19 232 GLN A O 1
ATOM 1802 N N . PHE A 1 233 ? -8.782 11.682 -3.219 1.00 94.56 233 PHE A N 1
ATOM 1803 C CA . PHE A 1 233 ? -9.144 12.034 -4.593 1.00 94.56 233 PHE A CA 1
ATOM 1804 C C . PHE A 1 233 ? -8.140 11.484 -5.604 1.00 94.56 233 PHE A C 1
ATOM 1806 O O . PHE A 1 233 ? -6.970 11.294 -5.300 1.00 94.56 233 PHE A O 1
ATOM 1813 N N . VAL A 1 234 ? -8.598 11.211 -6.823 1.00 92.38 234 VAL A N 1
ATOM 1814 C CA . VAL A 1 234 ? -7.727 10.772 -7.920 1.00 92.38 234 VAL A CA 1
ATOM 1815 C C . VAL A 1 234 ? -7.192 12.005 -8.649 1.00 92.38 234 VAL A C 1
ATOM 1817 O O . VAL A 1 234 ? -7.885 13.017 -8.742 1.00 92.38 234 VAL A O 1
ATOM 1820 N N . SER A 1 235 ? -5.968 11.929 -9.177 1.00 89.38 235 SER A N 1
ATOM 1821 C CA . SER A 1 235 ? -5.416 12.998 -10.015 1.00 89.38 235 SER A CA 1
ATOM 1822 C C . SER A 1 235 ? -6.355 13.325 -11.190 1.00 89.38 235 SER A C 1
ATOM 1824 O O . SER A 1 235 ? -6.774 12.399 -11.897 1.00 89.38 235 SER A O 1
ATOM 1826 N N . PRO A 1 236 ? -6.633 14.612 -11.480 1.00 87.12 236 PRO A N 1
ATOM 1827 C CA . PRO A 1 236 ? -7.481 15.006 -12.606 1.00 87.12 236 PRO A CA 1
ATOM 1828 C C . PRO A 1 236 ? -7.010 14.445 -13.957 1.00 87.12 236 PRO A C 1
ATOM 1830 O O . PRO A 1 236 ? -7.831 14.166 -14.829 1.00 87.12 236 PRO A O 1
ATOM 1833 N N . GLY A 1 237 ? -5.696 14.250 -14.132 1.00 85.62 237 GLY A N 1
ATOM 1834 C CA . GLY A 1 237 ? -5.127 13.657 -15.348 1.00 85.62 237 GLY A CA 1
ATOM 1835 C C . GLY A 1 237 ? -5.612 12.225 -15.586 1.00 85.62 237 GLY A C 1
ATOM 1836 O O . GLY A 1 237 ? -6.045 11.886 -16.690 1.00 85.62 237 GLY A O 1
ATOM 1837 N N . ILE A 1 238 ? -5.639 11.407 -14.530 1.00 84.25 238 ILE A N 1
ATOM 1838 C CA . ILE A 1 238 ? -6.133 10.024 -14.576 1.00 84.25 238 ILE A CA 1
ATOM 1839 C C . ILE A 1 238 ? -7.656 10.007 -14.732 1.00 84.25 238 ILE A C 1
ATOM 1841 O O . ILE A 1 238 ? -8.179 9.236 -15.533 1.00 84.25 238 ILE A O 1
ATOM 1845 N N . GLU A 1 239 ? -8.378 10.888 -14.029 1.00 89.12 239 GLU A N 1
ATOM 1846 C CA . GLU A 1 239 ? -9.842 10.959 -14.137 1.00 89.12 239 GLU A CA 1
ATOM 1847 C C . GLU A 1 239 ? -10.323 11.260 -15.561 1.00 89.12 239 GLU A C 1
ATOM 1849 O O . GLU A 1 239 ? -11.342 10.721 -15.993 1.00 89.12 239 GLU A O 1
ATOM 1854 N N . ILE A 1 240 ? -9.593 12.104 -16.297 1.00 86.94 240 ILE A N 1
ATOM 1855 C CA . ILE A 1 240 ? -9.921 12.458 -17.682 1.00 86.94 240 ILE A CA 1
ATOM 1856 C C . ILE A 1 240 ? -9.472 11.362 -18.657 1.00 86.94 240 ILE A C 1
ATOM 1858 O O . ILE A 1 240 ? -10.188 11.070 -19.617 1.00 86.94 240 ILE A O 1
ATOM 1862 N N . SER A 1 241 ? -8.288 10.783 -18.445 1.00 87.44 241 SER A N 1
ATOM 1863 C CA . SER A 1 241 ? -7.683 9.836 -19.390 1.00 87.44 241 SER A CA 1
ATOM 1864 C C . SER A 1 241 ? -8.253 8.419 -19.284 1.00 87.44 241 SER A C 1
ATOM 1866 O O . SER A 1 241 ? -8.513 7.792 -20.313 1.00 87.44 241 SER A O 1
ATOM 1868 N N . ASP A 1 242 ? -8.480 7.921 -18.066 1.00 86.00 242 ASP A N 1
ATOM 1869 C CA . ASP A 1 242 ? -8.956 6.563 -17.795 1.00 86.00 242 ASP A CA 1
ATOM 1870 C C . ASP A 1 242 ? -9.946 6.555 -16.606 1.00 86.00 242 ASP A C 1
ATOM 1872 O O . ASP A 1 242 ? -9.592 6.184 -15.479 1.00 86.00 242 ASP A O 1
ATOM 1876 N N . PRO A 1 243 ? -11.222 6.936 -16.839 1.00 89.62 243 PRO A N 1
ATOM 1877 C CA . PRO A 1 243 ? -12.239 7.018 -15.787 1.00 89.62 243 PRO A CA 1
ATOM 1878 C C . PRO A 1 243 ? -12.488 5.692 -15.059 1.00 89.62 243 PRO A C 1
ATOM 1880 O O . PRO A 1 243 ? -12.880 5.686 -13.892 1.00 89.62 243 PRO A O 1
ATOM 1883 N N . GLN A 1 244 ? -12.276 4.563 -15.744 1.00 88.00 244 GLN A N 1
ATOM 1884 C CA . GLN A 1 244 ? -12.456 3.240 -15.155 1.00 88.00 244 GLN A CA 1
ATOM 1885 C C . GLN A 1 244 ? -11.353 2.937 -14.142 1.00 88.00 244 GLN A C 1
ATOM 1887 O O . GLN A 1 244 ? -11.637 2.411 -13.067 1.00 88.00 244 GLN A O 1
ATOM 1892 N N . VAL A 1 245 ? -10.106 3.294 -14.457 1.00 86.00 245 VAL A N 1
ATOM 1893 C CA . VAL A 1 245 ? -9.003 3.144 -13.504 1.00 86.00 245 VAL A CA 1
ATOM 1894 C C . VAL A 1 245 ? -9.110 4.131 -12.358 1.00 86.00 245 VAL A C 1
ATOM 1896 O O . VAL A 1 245 ? -8.853 3.735 -11.226 1.00 86.00 245 VAL A O 1
ATOM 1899 N N . ALA A 1 246 ? -9.587 5.352 -12.601 1.00 90.56 246 ALA A N 1
ATOM 1900 C CA . ALA A 1 246 ? -9.911 6.267 -11.513 1.00 90.56 246 ALA A CA 1
ATOM 1901 C C . ALA A 1 246 ? -10.945 5.661 -10.542 1.00 90.56 246 ALA A C 1
ATOM 1903 O O . ALA A 1 246 ? -10.780 5.748 -9.327 1.00 90.56 246 ALA A O 1
ATOM 1904 N N . GLU A 1 247 ? -11.982 4.990 -11.050 1.00 92.19 247 GLU A N 1
ATOM 1905 C CA . GLU A 1 247 ? -12.977 4.323 -10.201 1.00 92.19 247 GLU A CA 1
ATOM 1906 C C . GLU A 1 247 ? -12.403 3.127 -9.427 1.00 92.19 247 GLU A C 1
ATOM 1908 O O . GLU A 1 247 ? -12.699 2.944 -8.242 1.00 92.19 247 GLU A O 1
ATOM 1913 N N . ASP A 1 248 ? -11.544 2.330 -10.066 1.00 90.94 248 ASP A N 1
ATOM 1914 C CA . ASP A 1 248 ? -10.851 1.230 -9.394 1.00 90.94 248 ASP A CA 1
ATOM 1915 C C . ASP A 1 248 ? -9.895 1.759 -8.307 1.00 90.94 248 ASP A C 1
ATOM 1917 O O . ASP A 1 248 ? -9.859 1.198 -7.215 1.00 90.94 248 ASP A O 1
ATOM 1921 N N . MET A 1 249 ? -9.207 2.883 -8.542 1.00 91.44 249 MET A N 1
ATOM 1922 C CA . MET A 1 249 ? -8.370 3.560 -7.542 1.00 91.44 249 MET A CA 1
ATOM 1923 C C . MET A 1 249 ? -9.184 4.057 -6.344 1.00 91.44 249 MET A C 1
ATOM 1925 O O . MET A 1 249 ? -8.792 3.809 -5.206 1.00 91.44 249 MET A O 1
ATOM 1929 N N . ARG A 1 250 ? -10.341 4.700 -6.569 1.00 95.31 250 ARG A N 1
ATOM 1930 C CA . ARG A 1 250 ? -11.248 5.101 -5.473 1.00 95.31 250 ARG A CA 1
ATOM 1931 C C . ARG A 1 250 ? -11.725 3.893 -4.674 1.00 95.31 250 ARG A C 1
ATOM 1933 O O . ARG A 1 250 ? -11.750 3.939 -3.447 1.00 95.31 250 ARG A O 1
ATOM 1940 N N . SER A 1 251 ? -12.065 2.807 -5.370 1.00 95.62 251 SER A N 1
ATOM 1941 C CA . SER A 1 251 ? -12.484 1.553 -4.739 1.00 95.62 251 SER A CA 1
ATOM 1942 C C . SER A 1 251 ? -11.361 0.955 -3.885 1.00 95.62 251 SER A C 1
ATOM 1944 O O . SER A 1 251 ? -11.621 0.525 -2.760 1.00 95.62 251 SER A O 1
ATOM 1946 N N . THR A 1 252 ? -10.114 0.965 -4.375 1.00 94.00 252 THR A N 1
ATOM 1947 C CA . THR A 1 252 ? -8.946 0.522 -3.601 1.00 94.00 252 THR A CA 1
ATOM 1948 C C . THR A 1 252 ? -8.719 1.397 -2.374 1.00 94.00 252 THR A C 1
ATOM 1950 O O . THR A 1 252 ? -8.575 0.865 -1.272 1.00 94.00 252 THR A O 1
ATOM 1953 N N . ALA A 1 253 ? -8.714 2.717 -2.548 1.00 95.75 253 ALA A N 1
ATOM 1954 C CA . ALA A 1 253 ? -8.458 3.672 -1.478 1.00 95.75 253 ALA A CA 1
ATOM 1955 C C . ALA A 1 253 ? -9.503 3.568 -0.358 1.00 95.75 253 ALA A C 1
ATOM 1957 O O . ALA A 1 253 ? -9.157 3.592 0.826 1.00 95.75 253 ALA A O 1
ATOM 1958 N N . GLU A 1 254 ? -10.775 3.385 -0.721 1.00 97.56 254 GLU A N 1
ATOM 1959 C CA . GLU A 1 254 ? -11.855 3.167 0.241 1.00 97.56 254 GLU A CA 1
ATOM 1960 C C . GLU A 1 254 ? -11.735 1.807 0.937 1.00 97.56 254 GLU A C 1
ATOM 1962 O O . GLU A 1 254 ? -11.882 1.723 2.156 1.00 97.56 254 GLU A O 1
ATOM 1967 N N . ALA A 1 255 ? -11.396 0.741 0.204 1.00 97.38 255 ALA A N 1
ATOM 1968 C CA . ALA A 1 255 ? -11.135 -0.561 0.816 1.00 97.38 255 ALA A CA 1
ATOM 1969 C C . ALA A 1 255 ? -9.966 -0.484 1.817 1.00 97.38 255 ALA A C 1
ATOM 1971 O O . ALA A 1 255 ? -10.045 -1.068 2.898 1.00 97.38 255 ALA A O 1
ATOM 1972 N N . GLY A 1 256 ? -8.915 0.278 1.498 1.00 95.31 256 GLY A N 1
ATOM 1973 C CA . GLY A 1 256 ? -7.808 0.568 2.410 1.00 95.31 256 GLY A CA 1
ATOM 1974 C C . GLY A 1 256 ? -8.262 1.319 3.665 1.00 95.31 256 GLY A C 1
ATOM 1975 O O . GLY A 1 256 ? -7.953 0.903 4.780 1.00 95.31 256 GLY A O 1
ATOM 1976 N N . ARG A 1 257 ? -9.066 2.374 3.516 1.00 97.62 257 ARG A N 1
ATOM 1977 C CA . ARG A 1 257 ? -9.614 3.135 4.652 1.00 97.62 257 ARG A CA 1
ATOM 1978 C C . ARG A 1 257 ? -10.434 2.247 5.598 1.00 97.62 257 ARG A C 1
ATOM 1980 O O . ARG A 1 257 ? -10.231 2.278 6.811 1.00 97.62 257 ARG A O 1
ATOM 1987 N N . LEU A 1 258 ? -11.303 1.400 5.045 1.00 97.44 258 LEU A N 1
ATOM 1988 C CA . LEU A 1 258 ? -12.116 0.446 5.810 1.00 97.44 258 LEU A CA 1
ATOM 1989 C C . LEU A 1 258 ? -11.273 -0.643 6.487 1.00 97.44 258 LEU A C 1
ATOM 1991 O O . LEU A 1 258 ? -11.587 -1.082 7.595 1.00 97.44 258 LEU A O 1
ATOM 1995 N N . ALA A 1 259 ? -10.191 -1.083 5.846 1.00 94.00 259 ALA A N 1
ATOM 1996 C CA . ALA A 1 259 ? -9.260 -2.036 6.438 1.00 94.00 259 ALA A CA 1
ATOM 1997 C C . ALA A 1 259 ? -8.499 -1.424 7.624 1.00 94.00 259 ALA A C 1
ATOM 1999 O O . ALA A 1 259 ? -8.361 -2.076 8.658 1.00 94.00 259 ALA A O 1
ATOM 2000 N N . ALA A 1 260 ? -8.095 -0.154 7.528 1.00 93.88 260 ALA A N 1
ATOM 2001 C CA . ALA A 1 260 ? -7.502 0.578 8.647 1.00 93.88 260 ALA A CA 1
ATOM 2002 C C . ALA A 1 260 ? -8.481 0.708 9.831 1.00 93.88 260 ALA A C 1
ATOM 2004 O O . ALA A 1 260 ? -8.101 0.440 10.972 1.00 93.88 260 ALA A O 1
ATOM 2005 N N . LEU A 1 261 ? -9.756 1.024 9.564 1.00 94.62 261 LEU A N 1
ATOM 2006 C CA . LEU A 1 261 ? -10.812 1.017 10.586 1.00 94.62 261 LEU A CA 1
ATOM 2007 C C . LEU A 1 261 ? -10.984 -0.373 11.216 1.00 94.62 261 LEU A C 1
ATOM 2009 O O . LEU A 1 261 ? -11.049 -0.497 12.437 1.00 94.62 261 LEU A O 1
ATOM 2013 N N . THR A 1 262 ? -10.995 -1.432 10.403 1.00 91.06 262 THR A N 1
ATOM 2014 C CA . THR A 1 262 ? -11.105 -2.820 10.884 1.00 91.06 262 THR A CA 1
ATOM 2015 C C . THR A 1 262 ? -9.964 -3.174 11.843 1.00 91.06 262 THR A C 1
ATOM 2017 O O . THR A 1 262 ? -10.224 -3.710 12.921 1.00 91.06 262 THR A O 1
ATOM 2020 N N . LEU A 1 263 ? -8.721 -2.824 11.491 1.00 87.94 263 LEU A N 1
ATOM 2021 C CA . LEU A 1 263 ? -7.541 -3.045 12.333 1.00 87.94 263 LEU A CA 1
ATOM 2022 C C . LEU A 1 263 ? -7.648 -2.288 13.666 1.00 87.94 263 LEU A C 1
ATOM 2024 O O . LEU A 1 263 ? -7.414 -2.852 14.735 1.00 87.94 263 LEU A O 1
ATOM 2028 N N . LEU A 1 264 ? -8.070 -1.025 13.616 1.00 88.50 264 LEU A N 1
ATOM 2029 C CA . LEU A 1 264 ? -8.250 -0.199 14.806 1.00 88.50 264 LEU A CA 1
ATOM 2030 C C . LEU A 1 264 ? -9.324 -0.768 15.751 1.00 88.50 264 LEU A C 1
ATOM 2032 O O . LEU A 1 264 ? -9.131 -0.789 16.969 1.00 88.50 264 LEU A O 1
ATOM 2036 N N . HIS A 1 265 ? -10.428 -1.287 15.202 1.00 85.38 265 HIS A N 1
ATOM 2037 C CA . HIS A 1 265 ? -11.459 -1.979 15.980 1.00 85.38 265 HIS A CA 1
ATOM 2038 C C . HIS A 1 265 ? -10.925 -3.234 16.677 1.00 85.38 265 HIS A C 1
ATOM 2040 O O . HIS A 1 265 ? -11.264 -3.469 17.837 1.00 85.38 265 HIS A O 1
ATOM 2046 N N . GLU A 1 266 ? -10.081 -4.029 16.015 1.00 81.69 266 GLU A N 1
ATOM 2047 C CA . GLU A 1 266 ? -9.468 -5.212 16.635 1.00 81.69 266 GLU A CA 1
ATOM 2048 C C . GLU A 1 266 ? -8.576 -4.847 17.820 1.00 81.69 266 GLU A C 1
ATOM 2050 O O . GLU A 1 266 ? -8.638 -5.493 18.870 1.00 81.69 266 GLU A O 1
ATOM 2055 N N . MET A 1 267 ? -7.787 -3.783 17.677 1.00 77.69 267 MET A N 1
ATOM 2056 C CA . MET A 1 267 ? -6.930 -3.291 18.752 1.00 77.69 267 MET A CA 1
ATOM 2057 C C . MET A 1 267 ? -7.751 -2.857 19.965 1.00 77.69 267 MET A C 1
ATOM 2059 O O . MET A 1 267 ? -7.460 -3.275 21.086 1.00 77.69 267 MET A O 1
ATOM 2063 N N . MET A 1 268 ? -8.816 -2.081 19.743 1.00 76.94 268 MET A N 1
ATOM 2064 C CA . MET A 1 268 ? -9.711 -1.658 20.821 1.00 76.94 268 MET A CA 1
ATOM 2065 C C . MET A 1 268 ? -10.404 -2.860 21.477 1.00 76.94 268 MET A C 1
ATOM 2067 O O . MET A 1 268 ? -10.440 -2.960 22.704 1.00 76.94 268 MET A O 1
ATOM 2071 N N . TYR A 1 269 ? -10.904 -3.813 20.687 1.00 70.69 269 TYR A N 1
ATOM 2072 C CA . TYR A 1 269 ? -11.624 -4.985 21.192 1.00 70.69 269 TYR A CA 1
ATOM 2073 C C . TYR A 1 269 ? -10.755 -5.878 22.098 1.00 70.69 269 TYR A C 1
ATOM 2075 O O . TYR A 1 269 ? -11.200 -6.326 23.162 1.00 70.69 269 TYR A O 1
ATOM 2083 N N . ASN A 1 270 ? -9.490 -6.095 21.729 1.00 65.06 270 ASN A N 1
ATOM 2084 C CA . ASN A 1 270 ? -8.553 -6.895 22.522 1.00 65.06 270 ASN A CA 1
ATOM 2085 C C . ASN A 1 270 ? -8.224 -6.248 23.880 1.00 65.06 270 ASN A C 1
ATOM 2087 O O . ASN A 1 270 ? -8.098 -6.957 24.880 1.00 65.06 270 ASN A O 1
ATOM 2091 N N . SER A 1 271 ? -8.160 -4.915 23.954 1.00 59.47 271 SER A N 1
ATOM 2092 C CA . SER A 1 271 ? -7.950 -4.200 25.220 1.00 59.47 271 SER A CA 1
ATOM 2093 C C . SER A 1 271 ? -9.145 -4.321 26.176 1.00 59.47 271 SER A C 1
ATOM 2095 O O . SER A 1 271 ? -8.954 -4.470 27.381 1.00 59.47 271 SER A O 1
ATOM 2097 N N . TYR A 1 272 ? -10.382 -4.322 25.663 1.00 54.84 272 TYR A N 1
ATOM 2098 C CA . TYR A 1 272 ? -11.590 -4.418 26.497 1.00 54.84 272 TYR A CA 1
ATOM 2099 C C . TYR A 1 272 ? -11.860 -5.825 27.046 1.00 54.84 272 TYR A C 1
ATOM 2101 O O . TYR A 1 272 ? -12.382 -5.964 28.155 1.00 54.84 272 TYR A O 1
ATOM 2109 N N . THR A 1 273 ? -11.517 -6.876 26.298 1.00 52.84 273 THR A N 1
ATOM 2110 C CA . THR A 1 273 ? -11.746 -8.267 26.733 1.00 52.84 273 THR A CA 1
ATOM 2111 C C . THR A 1 273 ? -10.830 -8.692 27.884 1.00 52.84 273 THR A C 1
ATOM 2113 O O . THR A 1 273 ? -11.226 -9.534 28.690 1.00 52.84 273 THR A O 1
ATOM 2116 N N . GLN A 1 274 ? -9.654 -8.072 28.032 1.00 52.00 274 GLN A N 1
ATOM 2117 C CA . GLN A 1 274 ? -8.720 -8.367 29.126 1.00 52.00 274 GLN A CA 1
ATOM 2118 C C . GLN A 1 274 ? -9.047 -7.664 30.457 1.00 52.00 274 GLN A C 1
ATOM 2120 O O . GLN A 1 274 ? -8.586 -8.125 31.499 1.00 52.00 274 GLN A O 1
ATOM 2125 N N . SER A 1 275 ? -9.868 -6.607 30.458 1.00 50.38 275 SER A N 1
ATOM 2126 C CA . SER A 1 275 ? -10.234 -5.845 31.671 1.00 50.38 275 SER A CA 1
ATOM 2127 C C . SER A 1 275 ? -11.591 -6.231 32.281 1.00 50.38 275 SER A C 1
ATOM 2129 O O . SER A 1 275 ? -12.112 -5.507 33.132 1.00 50.38 275 SER A O 1
ATOM 2131 N N . GLN A 1 276 ? -12.211 -7.347 31.878 1.00 51.16 276 GLN A N 1
ATOM 2132 C CA . GLN A 1 276 ? -13.574 -7.660 32.321 1.00 51.16 276 GLN A CA 1
ATOM 2133 C C . GLN A 1 276 ? -13.677 -8.060 33.803 1.00 51.16 276 GLN A C 1
ATOM 2135 O O . GLN A 1 276 ? -13.531 -9.220 34.184 1.00 51.16 276 GLN A O 1
ATOM 2140 N N . SER A 1 277 ? -14.100 -7.078 34.602 1.00 41.41 277 SER A N 1
ATOM 2141 C CA . SER A 1 277 ? -14.974 -7.245 35.764 1.00 41.41 277 SER A CA 1
ATOM 2142 C C . SER A 1 277 ? -16.155 -6.260 35.677 1.00 41.41 277 SER A C 1
ATOM 2144 O O . SER A 1 277 ? -16.127 -5.189 36.269 1.00 41.41 277 SER A O 1
ATOM 2146 N N . GLY A 1 278 ? -17.201 -6.657 34.939 1.00 46.97 278 GLY A N 1
ATOM 2147 C CA . GLY A 1 278 ? -18.622 -6.366 35.201 1.00 46.97 278 GLY A CA 1
ATOM 2148 C C . GLY A 1 278 ? -19.178 -4.941 35.034 1.00 46.97 278 GLY A C 1
ATOM 2149 O O . GLY A 1 278 ? -19.036 -4.118 35.923 1.00 46.97 278 GLY A O 1
ATOM 2150 N N . THR A 1 279 ? -19.994 -4.713 33.993 1.00 51.97 279 THR A N 1
ATOM 2151 C CA . THR A 1 279 ? -21.289 -3.983 34.051 1.00 51.97 279 THR A CA 1
ATOM 2152 C C . THR A 1 279 ? -22.113 -4.237 32.774 1.00 51.97 279 THR A C 1
ATOM 2154 O O . THR A 1 279 ? -21.572 -4.454 31.695 1.00 51.97 279 THR A O 1
ATOM 2157 N N . THR A 1 280 ? -23.445 -4.227 32.888 1.00 56.03 280 THR A N 1
ATOM 2158 C CA . THR A 1 280 ? -24.420 -4.584 31.832 1.00 56.03 280 THR A CA 1
ATOM 2159 C C . THR A 1 280 ? -24.476 -3.624 30.637 1.00 56.03 280 THR A C 1
ATOM 2161 O O . THR A 1 280 ? -24.953 -4.018 29.576 1.00 56.03 280 THR A O 1
ATOM 2164 N N . THR A 1 281 ? -23.980 -2.392 30.769 1.00 58.47 281 THR A N 1
ATOM 2165 C CA . THR A 1 281 ? -23.986 -1.379 29.697 1.00 58.47 281 THR A CA 1
ATOM 2166 C C . THR A 1 281 ? -22.902 -1.629 28.641 1.00 58.47 281 THR A C 1
ATOM 2168 O O . THR A 1 281 ? -23.126 -1.373 27.462 1.00 58.47 281 THR A O 1
ATOM 2171 N N . GLN A 1 282 ? -21.767 -2.217 29.036 1.00 60.09 282 GLN A N 1
ATOM 2172 C CA . GLN A 1 282 ? -20.630 -2.480 28.141 1.00 60.09 282 GLN A CA 1
ATOM 2173 C C . GLN A 1 282 ? -20.929 -3.550 27.079 1.00 60.09 282 GLN A C 1
ATOM 2175 O O . GLN A 1 282 ? -20.354 -3.524 25.996 1.00 60.09 282 GLN A O 1
ATOM 2180 N N . GLY A 1 283 ? -21.859 -4.473 27.351 1.00 62.75 283 GLY A N 1
ATOM 2181 C CA . GLY A 1 283 ? -22.221 -5.529 26.398 1.00 62.75 283 GLY A CA 1
ATOM 2182 C C . GLY A 1 283 ? -22.961 -5.013 25.158 1.00 62.75 283 GLY A C 1
ATOM 2183 O O . GLY A 1 283 ? -22.802 -5.570 24.075 1.00 62.75 283 GLY A O 1
ATOM 2184 N N . ALA A 1 284 ? -23.740 -3.934 25.292 1.00 68.31 284 ALA A N 1
ATOM 2185 C CA . ALA A 1 284 ? -24.461 -3.335 24.168 1.00 68.31 284 ALA A CA 1
ATOM 2186 C C . ALA A 1 284 ? -23.520 -2.554 23.235 1.00 68.31 284 ALA A C 1
ATOM 2188 O O . ALA A 1 284 ? -23.625 -2.670 22.016 1.00 68.31 284 ALA A O 1
ATOM 2189 N N . GLU A 1 285 ? -22.568 -1.811 23.805 1.00 71.06 285 GLU A N 1
ATOM 2190 C CA . GLU A 1 285 ? -21.542 -1.080 23.049 1.00 71.06 285 GLU A CA 1
ATOM 2191 C C . GLU A 1 285 ? -20.590 -2.041 22.320 1.00 71.06 285 GLU A C 1
ATOM 2193 O O . GLU A 1 285 ? -20.285 -1.839 21.146 1.00 71.06 285 GLU A O 1
ATOM 2198 N N . GLN A 1 286 ? -20.199 -3.145 22.966 1.00 70.19 286 GLN A N 1
ATOM 2199 C CA . GLN A 1 286 ? -19.400 -4.199 22.329 1.00 70.19 286 GLN A CA 1
ATOM 2200 C C . GLN A 1 286 ? -20.139 -4.864 21.162 1.00 70.19 286 GLN A C 1
ATOM 2202 O O . GLN A 1 286 ? -19.548 -5.090 20.109 1.00 70.19 286 GLN A O 1
ATOM 2207 N N . ALA A 1 287 ? -21.435 -5.149 21.315 1.00 75.06 287 ALA A N 1
ATOM 2208 C CA . ALA A 1 287 ? -22.233 -5.716 20.231 1.00 75.06 287 ALA A CA 1
ATOM 2209 C C . ALA A 1 287 ? -22.327 -4.766 19.022 1.00 75.06 287 ALA A C 1
ATOM 2211 O O . ALA A 1 287 ? -22.245 -5.226 17.883 1.00 75.06 287 ALA A O 1
ATOM 2212 N N . ALA A 1 288 ? -22.441 -3.454 19.260 1.00 80.19 288 ALA A N 1
ATOM 2213 C CA . ALA A 1 288 ? -22.454 -2.449 18.197 1.00 80.19 288 ALA A CA 1
ATOM 2214 C C . ALA A 1 288 ? -21.117 -2.396 17.435 1.00 80.19 288 ALA A C 1
ATOM 2216 O O . ALA A 1 288 ? -21.123 -2.447 16.208 1.00 80.19 288 ALA A O 1
ATOM 2217 N N . GLN A 1 289 ? -19.982 -2.395 18.145 1.00 78.56 289 GLN A N 1
ATOM 2218 C CA . GLN A 1 289 ? -18.648 -2.399 17.524 1.00 78.56 289 GLN A CA 1
ATOM 2219 C C . GLN A 1 289 ? -18.374 -3.664 16.700 1.00 78.56 289 GLN A C 1
ATOM 2221 O O . GLN A 1 289 ? -17.728 -3.605 15.654 1.00 78.56 289 GLN A O 1
ATOM 2226 N N . VAL A 1 290 ? -18.860 -4.823 17.157 1.00 83.44 290 VAL A N 1
ATOM 2227 C CA . VAL A 1 290 ? -18.744 -6.082 16.405 1.00 83.44 290 VAL A CA 1
ATOM 2228 C C . VAL A 1 290 ? -19.550 -6.017 15.109 1.00 83.44 290 VAL A C 1
ATOM 2230 O O . VAL A 1 290 ? -19.087 -6.499 14.075 1.00 83.44 290 VAL A O 1
ATOM 2233 N N . GLU A 1 291 ? -20.744 -5.429 15.147 1.00 87.19 291 GLU A N 1
ATOM 2234 C CA . GLU A 1 291 ? -21.591 -5.306 13.962 1.00 87.19 291 GLU A CA 1
ATOM 2235 C C . GLU A 1 291 ? -21.028 -4.292 12.958 1.00 87.19 291 GLU A C 1
ATOM 2237 O O . GLU A 1 291 ? -20.993 -4.560 11.760 1.00 87.19 291 GLU A O 1
ATOM 2242 N N . GLU A 1 292 ? -20.499 -3.173 13.445 1.00 89.19 292 GLU A N 1
ATOM 2243 C CA . GLU A 1 292 ? -19.797 -2.174 12.639 1.00 89.19 292 GLU A CA 1
ATOM 2244 C C . GLU A 1 292 ? -18.572 -2.776 11.925 1.00 89.19 292 GLU A C 1
ATOM 2246 O O . GLU A 1 292 ? -18.435 -2.665 10.705 1.00 89.19 292 GLU A O 1
ATOM 2251 N N . ARG A 1 293 ? -17.748 -3.552 12.642 1.00 89.25 293 ARG A N 1
ATOM 2252 C CA . ARG A 1 293 ? -16.623 -4.297 12.050 1.00 89.25 293 ARG A CA 1
ATOM 2253 C C . ARG A 1 293 ? -17.074 -5.243 10.933 1.00 89.25 293 ARG A C 1
ATOM 2255 O O . ARG A 1 293 ? -16.423 -5.322 9.892 1.00 89.25 293 ARG A O 1
ATOM 2262 N N . LYS A 1 294 ? -18.189 -5.959 11.114 1.00 91.19 294 LYS A N 1
ATOM 2263 C CA . LYS A 1 294 ? -18.737 -6.832 10.059 1.00 91.19 294 LYS A CA 1
ATOM 2264 C C . LYS A 1 294 ? -19.167 -6.041 8.828 1.00 91.19 294 LYS A C 1
ATOM 2266 O O . LYS A 1 294 ? -18.960 -6.523 7.715 1.00 91.19 294 LYS A O 1
ATOM 2271 N N . GLN A 1 295 ? -19.737 -4.850 9.013 1.00 93.56 295 GLN A N 1
ATOM 2272 C CA . GLN A 1 295 ? -20.106 -3.970 7.903 1.00 93.56 295 GLN A CA 1
ATOM 2273 C C . GLN A 1 295 ? -18.868 -3.521 7.120 1.00 93.56 295 GLN A C 1
ATOM 2275 O O . GLN A 1 295 ? -18.884 -3.584 5.890 1.00 93.56 295 GLN A O 1
ATOM 2280 N N . TYR A 1 296 ? -17.774 -3.171 7.806 1.00 95.12 296 TYR A N 1
ATOM 2281 C CA . TYR A 1 296 ? -16.501 -2.841 7.154 1.00 95.12 296 TYR A CA 1
ATOM 2282 C C . TYR A 1 296 ? -15.959 -4.009 6.335 1.00 95.12 296 TYR A C 1
ATOM 2284 O O . TYR A 1 296 ? -15.672 -3.843 5.151 1.00 95.12 296 TYR A O 1
ATOM 2292 N N . ILE A 1 297 ? -15.905 -5.209 6.918 1.00 94.31 297 ILE A N 1
ATOM 2293 C CA . ILE A 1 297 ? -15.451 -6.421 6.221 1.00 94.31 297 ILE A CA 1
ATOM 2294 C C . ILE A 1 297 ? -16.322 -6.700 4.991 1.00 94.31 297 ILE A C 1
ATOM 2296 O O . ILE A 1 297 ? -15.794 -6.907 3.901 1.00 94.31 297 ILE A O 1
ATOM 2300 N N . ALA A 1 298 ? -17.649 -6.677 5.137 1.00 95.94 298 ALA A N 1
ATOM 2301 C CA . ALA A 1 298 ? -18.563 -6.916 4.023 1.00 95.94 298 ALA A CA 1
ATOM 2302 C C . ALA A 1 298 ? -18.339 -5.909 2.885 1.00 95.94 298 ALA A C 1
ATOM 2304 O O . ALA A 1 298 ? -18.247 -6.305 1.721 1.00 95.94 298 ALA A O 1
ATOM 2305 N N . ARG A 1 299 ? -18.173 -4.626 3.227 1.00 97.56 299 ARG A N 1
ATOM 2306 C CA . ARG A 1 299 ? -17.932 -3.564 2.250 1.00 97.56 299 ARG A CA 1
ATOM 2307 C C . ARG A 1 299 ? -16.565 -3.685 1.573 1.00 97.56 299 ARG A C 1
ATOM 2309 O O . ARG A 1 299 ? -16.483 -3.477 0.366 1.00 97.56 299 ARG A O 1
ATOM 2316 N N . ILE A 1 300 ? -15.514 -4.079 2.298 1.00 97.44 300 ILE A N 1
ATOM 2317 C CA . ILE A 1 300 ? -14.199 -4.378 1.706 1.00 97.44 300 ILE A CA 1
ATOM 2318 C C . ILE A 1 300 ? -14.332 -5.477 0.650 1.00 97.44 300 ILE A C 1
ATOM 2320 O O . ILE A 1 300 ? -13.831 -5.324 -0.460 1.00 97.44 300 ILE A O 1
ATOM 2324 N N . LEU A 1 301 ? -15.016 -6.579 0.969 1.00 96.69 301 LEU A N 1
ATOM 2325 C CA . LEU A 1 301 ? -15.154 -7.708 0.044 1.00 96.69 301 LEU A CA 1
ATOM 2326 C C . LEU A 1 301 ? -15.966 -7.350 -1.202 1.00 96.69 301 LEU A C 1
ATOM 2328 O O . LEU A 1 301 ? -15.646 -7.836 -2.287 1.00 96.69 301 LEU A O 1
ATOM 2332 N N . GLU A 1 302 ? -16.974 -6.490 -1.057 1.00 97.38 302 GLU A N 1
ATOM 2333 C CA . GLU A 1 302 ? -17.725 -5.928 -2.179 1.00 97.38 302 GLU A CA 1
ATOM 2334 C C . GLU A 1 302 ? -16.814 -5.090 -3.087 1.00 97.38 302 GLU A C 1
ATOM 2336 O O . GLU A 1 302 ? -16.691 -5.402 -4.267 1.00 97.38 302 GLU A O 1
ATOM 2341 N N . LEU A 1 303 ? -16.093 -4.109 -2.529 1.00 97.12 303 LEU A N 1
ATOM 2342 C CA . LEU A 1 303 ? -15.176 -3.239 -3.281 1.00 97.12 303 LEU A CA 1
ATOM 2343 C C . LEU A 1 303 ? -14.068 -4.030 -3.988 1.00 97.12 303 LEU A C 1
ATOM 2345 O O . LEU A 1 303 ? -13.764 -3.785 -5.155 1.00 97.12 303 LEU A O 1
ATOM 2349 N N . VAL A 1 304 ? -13.476 -5.006 -3.297 1.00 95.12 304 VAL A N 1
ATOM 2350 C CA . VAL A 1 304 ? -12.454 -5.890 -3.871 1.00 95.12 304 VAL A CA 1
ATOM 2351 C C . VAL A 1 304 ? -13.054 -6.727 -5.001 1.00 95.12 304 VAL A C 1
ATOM 2353 O O . VAL A 1 304 ? -12.446 -6.839 -6.063 1.00 95.12 304 VAL A O 1
ATOM 2356 N N . GLY A 1 305 ? -14.236 -7.314 -4.797 1.00 94.44 305 GLY A N 1
ATOM 2357 C CA . GLY A 1 305 ? -14.933 -8.087 -5.826 1.00 94.44 305 GLY A CA 1
ATOM 2358 C C . GLY A 1 305 ? -15.254 -7.253 -7.063 1.00 94.44 305 GLY A C 1
ATOM 2359 O O . GLY A 1 305 ? -15.045 -7.703 -8.188 1.00 94.44 305 GLY A O 1
ATOM 2360 N N . ASP A 1 306 ? -15.678 -6.018 -6.858 1.00 94.00 306 ASP A N 1
ATOM 2361 C CA . ASP A 1 306 ? -15.960 -5.041 -7.897 1.00 94.00 306 ASP A CA 1
ATOM 2362 C C . ASP A 1 306 ? -14.714 -4.693 -8.726 1.00 94.00 306 ASP A C 1
ATOM 2364 O O . ASP A 1 306 ? -14.729 -4.839 -9.950 1.00 94.00 306 ASP A O 1
ATOM 2368 N N . VAL A 1 307 ? -13.597 -4.341 -8.079 1.00 92.44 307 VAL A N 1
ATOM 2369 C CA . VAL A 1 307 ? -12.312 -4.110 -8.770 1.00 92.44 307 VAL A CA 1
ATOM 2370 C C . VAL A 1 307 ? -11.895 -5.364 -9.541 1.00 92.44 307 VAL A C 1
ATOM 2372 O O . VAL A 1 307 ? -11.614 -5.323 -10.739 1.00 92.44 307 VAL A O 1
ATOM 2375 N N . LEU A 1 308 ? -11.933 -6.525 -8.883 1.00 91.12 308 LEU A N 1
ATOM 2376 C CA . LEU A 1 308 ? -11.542 -7.788 -9.496 1.00 91.12 308 LEU A CA 1
ATOM 2377 C C . LEU A 1 308 ? -12.477 -8.242 -10.610 1.00 91.12 308 LEU A C 1
ATOM 2379 O O . LEU A 1 308 ? -12.051 -9.068 -11.406 1.00 91.12 308 LEU A O 1
ATOM 2383 N N . THR A 1 309 ? -13.719 -7.777 -10.701 1.00 91.00 309 THR A N 1
ATOM 2384 C CA . THR A 1 309 ? -14.632 -8.148 -11.794 1.00 91.00 309 THR A CA 1
ATOM 2385 C C . THR A 1 309 ? -14.507 -7.194 -12.974 1.00 91.00 309 THR A C 1
ATOM 2387 O O . THR A 1 309 ? -14.447 -7.674 -14.110 1.00 91.00 309 THR A O 1
ATOM 2390 N N . ARG A 1 310 ? -14.376 -5.885 -12.722 1.00 87.50 310 ARG A N 1
ATOM 2391 C CA . ARG A 1 310 ? -14.245 -4.850 -13.759 1.00 87.50 310 ARG A CA 1
ATOM 2392 C C . ARG A 1 310 ? -12.925 -4.926 -14.520 1.00 87.50 310 ARG A C 1
ATOM 2394 O O . ARG A 1 310 ? -12.930 -4.851 -15.750 1.00 87.50 310 ARG A O 1
ATOM 2401 N N . SER A 1 311 ? -11.799 -5.106 -13.831 1.00 79.31 311 SER A N 1
ATOM 2402 C CA . SER A 1 311 ? -10.490 -5.027 -14.487 1.00 79.31 311 SER A CA 1
ATOM 2403 C C . SER A 1 311 ? -10.166 -6.329 -15.232 1.00 79.31 311 SER A C 1
ATOM 2405 O O . SER A 1 311 ? -10.159 -7.414 -14.652 1.00 79.31 311 SER A O 1
ATOM 2407 N N . THR A 1 312 ? -9.872 -6.269 -16.533 1.00 72.06 312 THR A N 1
ATOM 2408 C CA . THR A 1 312 ? -9.470 -7.459 -17.320 1.00 72.06 312 THR A CA 1
ATOM 2409 C C . THR A 1 312 ? -8.106 -8.007 -16.901 1.00 72.06 312 THR A C 1
ATOM 2411 O O . THR A 1 312 ? -7.874 -9.212 -16.977 1.00 72.06 312 THR A O 1
ATOM 2414 N N . ARG A 1 313 ? -7.227 -7.125 -16.422 1.00 69.56 313 ARG A N 1
ATOM 2415 C CA . ARG A 1 313 ? -5.939 -7.431 -15.794 1.00 69.56 313 ARG A CA 1
ATOM 2416 C C . ARG A 1 313 ? -5.892 -6.775 -14.423 1.00 69.56 313 ARG A C 1
ATOM 2418 O O . ARG A 1 313 ? -6.512 -5.734 -14.224 1.00 69.56 313 ARG A O 1
ATOM 2425 N N . LEU A 1 314 ? -5.159 -7.386 -13.500 1.00 72.31 314 LEU A N 1
ATOM 2426 C CA . LEU A 1 314 ? -4.944 -6.804 -12.182 1.00 72.31 314 LEU A CA 1
ATOM 2427 C C . LEU A 1 314 ? -4.051 -5.563 -12.296 1.00 72.31 314 LEU A C 1
ATOM 2429 O O . LEU A 1 314 ? -2.950 -5.649 -12.843 1.00 72.31 314 LEU A O 1
ATOM 2433 N N . ASN A 1 315 ? -4.507 -4.439 -11.751 1.00 70.56 315 ASN A N 1
ATOM 2434 C CA . ASN A 1 315 ? -3.641 -3.285 -11.527 1.00 70.56 315 ASN A CA 1
ATOM 2435 C C . ASN A 1 315 ? -2.665 -3.579 -10.375 1.00 70.56 315 ASN A C 1
ATOM 2437 O O . ASN A 1 315 ? -2.939 -4.420 -9.517 1.00 70.56 315 ASN A O 1
ATOM 2441 N N . VAL A 1 316 ? -1.524 -2.883 -10.354 1.00 70.19 316 VAL A N 1
ATOM 2442 C CA . VAL A 1 316 ? -0.513 -3.021 -9.284 1.00 70.19 316 VAL A CA 1
ATOM 2443 C C . VAL A 1 316 ? -1.113 -2.669 -7.920 1.00 70.19 316 VAL A C 1
ATOM 2445 O O . VAL A 1 316 ? -0.901 -3.400 -6.957 1.00 70.19 316 VAL A O 1
ATOM 2448 N N . SER A 1 317 ? -1.943 -1.628 -7.893 1.00 77.94 317 SER A N 1
ATOM 2449 C CA . SER A 1 317 ? -2.680 -1.089 -6.749 1.00 77.94 317 SER A CA 1
ATOM 2450 C C . SER A 1 317 ? -4.029 -1.778 -6.501 1.00 77.94 317 SER A C 1
ATOM 2452 O O . SER A 1 317 ? -5.008 -1.143 -6.113 1.00 77.94 317 SER A O 1
ATOM 2454 N N . TRP A 1 318 ? -4.157 -3.077 -6.772 1.00 84.69 318 TRP A N 1
ATOM 2455 C CA . TRP A 1 318 ? -5.390 -3.778 -6.400 1.00 84.69 318 TRP A CA 1
ATOM 2456 C C . TRP A 1 318 ? -5.496 -3.889 -4.862 1.00 84.69 318 TRP A C 1
ATOM 2458 O O . TRP A 1 318 ? -4.467 -3.940 -4.187 1.00 84.69 318 TRP A O 1
ATOM 2468 N N . PRO A 1 319 ? -6.710 -3.956 -4.280 1.00 90.12 319 PRO A N 1
ATOM 2469 C CA . PRO A 1 319 ? -6.942 -3.857 -2.831 1.00 90.12 319 PRO A CA 1
ATOM 2470 C C . PRO A 1 319 ? -6.569 -5.127 -2.049 1.00 90.12 319 PRO A C 1
ATOM 2472 O O . PRO A 1 319 ? -7.345 -5.655 -1.250 1.00 90.12 319 PRO A O 1
ATOM 2475 N N . LEU A 1 320 ? -5.359 -5.634 -2.260 1.00 87.19 320 LEU A N 1
ATOM 2476 C CA . LEU A 1 320 ? -4.863 -6.822 -1.594 1.00 87.19 320 LEU A CA 1
ATOM 2477 C C . LEU A 1 320 ? -4.794 -6.645 -0.085 1.00 87.19 320 LEU A C 1
ATOM 2479 O O . LEU A 1 320 ? -5.214 -7.537 0.646 1.00 87.19 320 LEU A O 1
ATOM 2483 N N . TRP A 1 321 ? -4.177 -5.554 0.376 1.00 87.56 321 TRP A N 1
ATOM 2484 C CA . TRP A 1 321 ? -3.963 -5.354 1.806 1.00 87.56 321 TRP A CA 1
ATOM 2485 C C . TRP A 1 321 ? -5.308 -5.337 2.534 1.00 87.56 321 TRP A C 1
ATOM 2487 O O . TRP A 1 321 ? -5.483 -6.052 3.516 1.00 87.56 321 TRP A O 1
ATOM 2497 N N . ALA A 1 322 ? -6.303 -4.652 1.966 1.00 91.00 322 ALA A N 1
ATOM 2498 C CA . ALA A 1 322 ? -7.660 -4.658 2.489 1.00 91.00 322 ALA A CA 1
ATOM 2499 C C . ALA A 1 322 ? -8.292 -6.060 2.490 1.00 91.00 322 ALA A C 1
ATOM 2501 O O . ALA A 1 322 ? -8.850 -6.475 3.505 1.00 91.00 322 ALA A O 1
ATOM 2502 N N . LEU A 1 323 ? -8.155 -6.826 1.398 1.00 89.88 323 LEU A N 1
ATOM 2503 C CA . LEU A 1 323 ? -8.629 -8.214 1.335 1.00 89.88 323 LEU A CA 1
ATOM 2504 C C . LEU A 1 323 ? -7.948 -9.107 2.383 1.00 89.88 323 LEU A C 1
ATOM 2506 O O . LEU A 1 323 ? -8.596 -9.978 2.965 1.00 89.88 323 LEU A O 1
ATOM 2510 N N . PHE A 1 324 ? -6.653 -8.904 2.623 1.00 87.44 324 PHE A N 1
ATOM 2511 C CA . PHE A 1 324 ? -5.900 -9.629 3.637 1.00 87.44 324 PHE A CA 1
ATOM 2512 C C . PHE A 1 324 ? -6.414 -9.310 5.041 1.00 87.44 324 PHE A C 1
ATOM 2514 O O . PHE A 1 324 ? -6.728 -10.250 5.768 1.00 87.44 324 PHE A O 1
ATOM 2521 N N . ILE A 1 325 ? -6.562 -8.024 5.384 1.00 85.38 325 ILE A N 1
ATOM 2522 C CA . ILE A 1 325 ? -7.107 -7.591 6.678 1.00 85.38 325 ILE A CA 1
ATOM 2523 C C . ILE A 1 325 ? -8.510 -8.168 6.874 1.00 85.38 325 ILE A C 1
ATOM 2525 O O . ILE A 1 325 ? -8.747 -8.881 7.844 1.00 85.38 325 ILE A O 1
ATOM 2529 N N . ALA A 1 326 ? -9.408 -7.985 5.902 1.00 86.81 326 ALA A N 1
ATOM 2530 C CA . ALA A 1 326 ? -10.741 -8.578 5.946 1.00 86.81 326 ALA A CA 1
ATOM 2531 C C . ALA A 1 326 ? -10.681 -10.103 6.140 1.00 86.81 326 ALA A C 1
ATOM 2533 O O . ALA A 1 326 ? -11.426 -10.650 6.942 1.00 86.81 326 ALA A O 1
ATOM 2534 N N . GLY A 1 327 ? -9.769 -10.797 5.457 1.00 84.38 327 GLY A N 1
ATOM 2535 C CA . GLY A 1 327 ? -9.575 -12.239 5.596 1.00 84.38 327 GLY A CA 1
ATOM 2536 C C . GLY A 1 327 ? -9.080 -12.689 6.971 1.00 84.38 327 GLY A C 1
ATOM 2537 O O . GLY A 1 327 ? -9.543 -13.719 7.465 1.00 84.38 327 GLY A O 1
ATOM 2538 N N . SER A 1 328 ? -8.162 -11.943 7.592 1.00 81.31 328 SER A N 1
ATOM 2539 C CA . SER A 1 328 ? -7.664 -12.236 8.942 1.00 81.31 328 SER A CA 1
ATOM 2540 C C . SER A 1 328 ? -8.682 -11.920 10.034 1.00 81.31 328 SER A C 1
ATOM 2542 O O . SER A 1 328 ? -8.662 -12.556 11.083 1.00 81.31 328 SER A O 1
ATOM 2544 N N . SER A 1 329 ? -9.594 -10.986 9.767 1.00 79.88 329 SER A N 1
ATOM 2545 C CA . SER A 1 329 ? -10.596 -10.503 10.717 1.00 79.88 329 SER A CA 1
ATOM 2546 C C . SER A 1 329 ? -11.888 -11.334 10.754 1.00 79.88 329 SER A C 1
ATOM 2548 O O . SER A 1 329 ? -12.845 -10.970 11.439 1.00 79.88 329 SER A O 1
ATOM 2550 N N . VAL A 1 330 ? -11.966 -12.434 9.999 1.00 80.44 330 VAL A N 1
ATOM 2551 C CA . VAL A 1 330 ? -13.209 -13.187 9.785 1.00 80.44 330 VAL A CA 1
ATOM 2552 C C . VAL A 1 330 ? -13.281 -14.469 10.610 1.00 80.44 330 VAL A C 1
ATOM 2554 O O . VAL A 1 330 ? -12.566 -15.450 10.370 1.00 80.44 330 VAL A O 1
A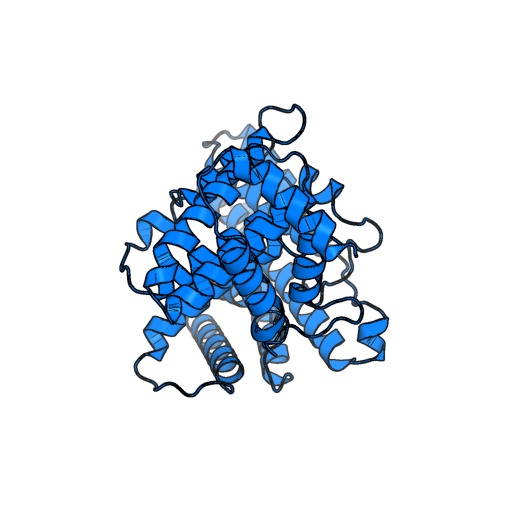TOM 2557 N N . ASP A 1 331 ? -14.271 -14.494 11.499 1.00 78.50 331 ASP A N 1
ATOM 2558 C CA . ASP A 1 331 ? -14.662 -15.676 12.274 1.00 78.50 331 ASP A CA 1
ATOM 2559 C C . ASP A 1 331 ? -15.723 -16.539 11.554 1.00 78.50 331 ASP A C 1
ATOM 2561 O O . ASP A 1 331 ? -15.922 -17.700 11.903 1.00 78.50 331 ASP A O 1
ATOM 2565 N N . ASP A 1 332 ? -16.383 -15.994 10.525 1.00 84.56 332 ASP A N 1
ATOM 2566 C CA . ASP A 1 332 ? -17.461 -16.642 9.766 1.00 84.56 332 ASP A CA 1
ATOM 2567 C C . ASP A 1 332 ? -16.937 -17.431 8.547 1.00 84.56 332 ASP A C 1
ATOM 2569 O O . ASP A 1 332 ? -16.295 -16.889 7.642 1.00 84.56 332 ASP A O 1
ATOM 2573 N N . ASP A 1 333 ? -17.254 -18.726 8.483 1.00 85.69 333 ASP A N 1
ATOM 2574 C CA . ASP A 1 333 ? -16.788 -19.612 7.410 1.00 85.69 333 ASP A CA 1
ATOM 2575 C C . ASP A 1 333 ? -17.321 -19.237 6.014 1.00 85.69 333 ASP A C 1
ATOM 2577 O O . ASP A 1 333 ? -16.618 -19.437 5.018 1.00 85.69 333 ASP A O 1
ATOM 2581 N N . GLN A 1 334 ? -18.530 -18.676 5.901 1.00 87.12 334 GLN A N 1
ATOM 2582 C CA . GLN A 1 334 ? -19.078 -18.225 4.616 1.00 87.12 334 GLN A CA 1
ATOM 2583 C C . GLN A 1 334 ? -18.300 -17.027 4.086 1.00 87.12 334 GLN A C 1
ATOM 2585 O O . GLN A 1 334 ? -17.922 -17.003 2.911 1.00 87.12 334 GLN A O 1
ATOM 2590 N N . ILE A 1 335 ? -17.996 -16.064 4.955 1.00 85.25 335 ILE A N 1
ATOM 2591 C CA . ILE A 1 335 ? -17.186 -14.902 4.582 1.00 85.25 335 ILE A CA 1
ATOM 2592 C C . ILE A 1 335 ? -15.763 -15.352 4.214 1.00 85.25 335 ILE A C 1
ATOM 2594 O O . ILE A 1 335 ? -15.209 -14.908 3.205 1.00 85.25 335 ILE A O 1
ATOM 2598 N N . ARG A 1 336 ? -15.200 -16.328 4.938 1.00 84.62 336 ARG A N 1
ATOM 2599 C CA . ARG A 1 336 ? -13.889 -16.911 4.613 1.00 84.62 336 ARG A CA 1
ATOM 2600 C C . ARG A 1 336 ? -13.869 -17.562 3.226 1.00 84.62 336 ARG A C 1
ATOM 2602 O O . ARG A 1 336 ? -12.888 -17.424 2.493 1.00 84.62 336 ARG A O 1
ATOM 2609 N N . LEU A 1 337 ? -14.949 -18.235 2.820 1.00 87.94 337 LEU A N 1
ATOM 2610 C CA . LEU A 1 337 ? -15.076 -18.779 1.463 1.00 87.94 337 LEU A CA 1
ATOM 2611 C C . LEU A 1 337 ? -15.098 -17.680 0.394 1.00 87.94 337 LEU A C 1
ATOM 2613 O O . LEU A 1 337 ? -14.506 -17.872 -0.671 1.00 87.94 337 LEU A O 1
ATOM 2617 N N . VAL A 1 338 ? -15.746 -16.542 0.662 1.00 92.31 338 VAL A N 1
ATOM 2618 C CA . VAL A 1 338 ? -15.736 -15.379 -0.244 1.00 92.31 338 VAL A CA 1
ATOM 2619 C C . VAL A 1 338 ? -14.316 -14.837 -0.396 1.00 92.31 338 VAL A C 1
ATOM 2621 O O . VAL A 1 338 ? -13.840 -14.714 -1.523 1.00 92.31 338 VAL A O 1
ATOM 2624 N N . VAL A 1 339 ? -13.601 -14.625 0.712 1.00 86.12 339 VAL A N 1
ATOM 2625 C CA . VAL A 1 339 ? -12.196 -14.177 0.714 1.00 86.12 339 VAL A CA 1
ATOM 2626 C C . VAL A 1 339 ? -11.320 -15.095 -0.147 1.00 86.12 339 VAL A C 1
ATOM 2628 O O . VAL A 1 339 ? -10.614 -14.628 -1.040 1.00 86.12 339 VAL A O 1
ATOM 2631 N N . ILE A 1 340 ? -11.412 -16.416 0.050 1.00 84.12 340 ILE A N 1
ATOM 2632 C CA . ILE A 1 340 ? -10.640 -17.400 -0.731 1.00 84.12 340 ILE A CA 1
ATOM 2633 C C . ILE A 1 340 ? -10.978 -17.322 -2.227 1.00 84.12 340 ILE A C 1
ATOM 2635 O O . ILE A 1 340 ? -10.087 -17.457 -3.068 1.00 84.12 340 ILE A O 1
ATOM 2639 N N . ARG A 1 341 ? -12.253 -17.124 -2.586 1.00 91.81 341 ARG A N 1
ATOM 2640 C CA . ARG A 1 341 ? -12.667 -16.974 -3.992 1.00 91.81 341 ARG A CA 1
ATOM 2641 C C . ARG A 1 341 ? -12.083 -15.710 -4.617 1.00 91.81 341 ARG A C 1
ATOM 2643 O O . ARG A 1 341 ? -11.587 -15.791 -5.737 1.00 91.81 341 ARG A O 1
ATOM 2650 N N . LEU A 1 342 ? -12.091 -14.589 -3.897 1.00 90.44 342 LEU A N 1
ATOM 2651 C CA . LEU A 1 342 ? -11.504 -13.333 -4.367 1.00 90.44 342 LEU A CA 1
ATOM 2652 C C . LEU A 1 342 ? -9.988 -13.459 -4.561 1.00 90.44 342 LEU A C 1
ATOM 2654 O O . LEU A 1 342 ? -9.479 -13.071 -5.609 1.00 90.44 342 LEU A O 1
ATOM 2658 N N . PHE A 1 343 ? -9.277 -14.104 -3.631 1.00 86.12 343 PHE A N 1
ATOM 2659 C CA . PHE A 1 343 ? -7.851 -14.406 -3.803 1.00 86.12 343 PHE A CA 1
ATOM 2660 C C . PHE A 1 343 ? -7.571 -15.258 -5.043 1.00 86.12 343 PHE A C 1
ATOM 2662 O O . PHE A 1 343 ? -6.649 -14.962 -5.802 1.00 86.12 343 PHE A O 1
ATOM 2669 N N . LYS A 1 344 ? -8.371 -16.306 -5.277 1.00 84.88 344 LYS A N 1
ATOM 2670 C CA . LYS A 1 344 ? -8.232 -17.150 -6.473 1.00 84.88 344 LYS A CA 1
ATOM 2671 C C . LYS A 1 344 ? -8.475 -16.361 -7.754 1.00 84.88 344 LYS A C 1
ATOM 2673 O O . LYS A 1 344 ? -7.679 -16.471 -8.679 1.00 84.88 344 LYS A O 1
ATOM 2678 N N . LEU A 1 345 ? -9.518 -15.535 -7.782 1.00 87.12 345 LEU A N 1
ATOM 2679 C CA . LEU A 1 345 ? -9.819 -14.680 -8.927 1.00 87.12 345 LEU A CA 1
ATOM 2680 C C . LEU A 1 345 ? -8.675 -13.693 -9.207 1.00 87.12 345 LEU A C 1
ATOM 2682 O O . LEU A 1 345 ? -8.273 -13.524 -10.357 1.00 87.12 345 LEU A O 1
ATOM 2686 N N . ALA A 1 346 ? -8.108 -13.085 -8.161 1.00 84.25 346 ALA A N 1
ATOM 2687 C CA . ALA A 1 346 ? -6.955 -12.201 -8.292 1.00 84.25 346 ALA A CA 1
ATOM 2688 C C . ALA A 1 346 ? -5.728 -12.939 -8.850 1.00 84.25 346 ALA A C 1
ATOM 2690 O O . ALA A 1 346 ? -5.061 -12.439 -9.754 1.00 84.25 346 ALA A O 1
ATOM 2691 N N . MET A 1 347 ? -5.469 -14.160 -8.374 1.00 77.88 347 MET A N 1
ATOM 2692 C CA . MET A 1 347 ? -4.390 -15.005 -8.891 1.00 77.88 347 MET A CA 1
ATOM 2693 C C . MET A 1 347 ? -4.595 -15.399 -10.357 1.00 77.88 347 MET A C 1
ATOM 2695 O O . MET A 1 347 ? -3.650 -15.376 -11.140 1.00 77.88 347 MET A O 1
ATOM 2699 N N . GLU A 1 348 ? -5.808 -15.767 -10.761 1.00 80.44 348 GLU A N 1
ATOM 2700 C CA . GLU A 1 348 ? -6.112 -16.081 -12.164 1.00 80.44 348 GLU A CA 1
ATOM 2701 C C . GLU A 1 348 ? -5.833 -14.868 -13.063 1.00 80.44 348 GLU A C 1
ATOM 2703 O O . GLU A 1 348 ? -5.225 -14.996 -14.125 1.00 80.44 348 GLU A O 1
ATOM 2708 N N . LYS A 1 349 ? -6.182 -13.667 -12.594 1.00 77.31 349 LYS A N 1
ATOM 2709 C CA . LYS A 1 349 ? -5.934 -12.416 -13.318 1.00 77.31 349 LYS A CA 1
ATOM 2710 C C . LYS A 1 349 ? -4.473 -11.960 -13.297 1.00 77.31 349 LYS A C 1
ATOM 2712 O O . LYS A 1 349 ? -4.056 -11.300 -14.248 1.00 77.31 349 LYS A O 1
ATOM 2717 N N . SER A 1 350 ? -3.686 -12.331 -12.284 1.00 66.75 350 SER A N 1
ATOM 2718 C CA . SER A 1 350 ? -2.238 -12.069 -12.247 1.00 66.75 350 SER A CA 1
ATOM 2719 C C . SER A 1 350 ? -1.420 -13.092 -13.053 1.00 66.75 350 SER A C 1
ATOM 2721 O O . SER A 1 350 ? -0.362 -12.764 -13.585 1.00 66.75 350 SER A O 1
ATOM 2723 N N . THR A 1 351 ? -1.917 -14.327 -13.197 1.00 50.84 351 THR A N 1
ATOM 2724 C CA . THR A 1 351 ? -1.231 -15.442 -13.884 1.00 50.84 351 THR A CA 1
ATOM 2725 C C . THR A 1 351 ? -1.546 -15.570 -15.372 1.00 50.84 351 THR A C 1
ATOM 2727 O O . THR A 1 351 ? -0.897 -16.360 -16.056 1.00 50.84 351 THR A O 1
ATOM 2730 N N . LEU A 1 352 ? -2.427 -14.737 -15.933 1.00 45.69 352 LEU A N 1
ATOM 2731 C CA . LEU A 1 352 ? -2.634 -14.637 -17.387 1.00 45.69 352 LEU A CA 1
ATOM 2732 C C . LEU A 1 352 ? -1.391 -14.140 -18.174 1.00 45.69 352 LEU A C 1
ATOM 2734 O O . LEU A 1 352 ? -1.477 -13.941 -19.384 1.00 45.69 352 LEU A O 1
ATOM 2738 N N . GLY A 1 353 ? -0.227 -14.002 -17.519 1.00 39.03 353 GLY A N 1
ATOM 2739 C CA . GLY A 1 353 ? 1.100 -13.910 -18.142 1.00 39.03 353 GLY A CA 1
ATOM 2740 C C . GLY A 1 353 ? 1.976 -15.180 -18.084 1.00 39.03 353 GLY A C 1
ATOM 2741 O O . GLY A 1 353 ? 2.904 -15.278 -18.880 1.00 39.03 353 GLY A O 1
ATOM 2742 N N . VAL A 1 354 ? 1.723 -16.162 -17.200 1.00 36.91 354 VAL A N 1
ATOM 2743 C CA . VAL A 1 354 ? 2.494 -17.428 -17.105 1.00 36.91 354 VAL A CA 1
ATOM 2744 C C . VAL A 1 354 ? 1.617 -18.560 -16.538 1.00 36.91 354 VAL A C 1
ATOM 2746 O O . VAL A 1 354 ? 1.294 -18.586 -15.352 1.00 36.91 354 VAL A O 1
ATOM 2749 N N . SER A 1 355 ? 1.280 -19.547 -17.370 1.00 33.97 355 SER A N 1
ATOM 2750 C CA . SER A 1 355 ? 0.536 -20.755 -16.985 1.00 33.97 355 SER A CA 1
ATOM 2751 C C . SER A 1 355 ? 1.385 -21.717 -16.134 1.00 33.97 355 SER A C 1
ATOM 2753 O O . SER A 1 355 ? 2.388 -22.231 -16.629 1.00 33.97 355 SER A O 1
ATOM 2755 N N . VAL A 1 356 ? 0.968 -22.024 -14.895 1.00 36.16 356 VAL A N 1
ATOM 2756 C CA . VAL A 1 356 ? 1.578 -23.069 -14.035 1.00 36.16 356 VAL A CA 1
ATOM 2757 C C . VAL A 1 356 ? 0.484 -23.993 -13.445 1.00 36.16 356 VAL A C 1
ATOM 2759 O O . VAL A 1 356 ? -0.607 -23.497 -13.155 1.00 36.16 356 VAL A O 1
ATOM 2762 N N . PRO A 1 357 ? 0.710 -25.318 -13.279 1.00 35.69 357 PRO A N 1
ATOM 2763 C CA . PRO A 1 357 ? -0.341 -26.297 -12.957 1.00 35.69 357 PRO A CA 1
ATOM 2764 C C . PRO A 1 357 ? -0.892 -26.259 -11.515 1.00 35.69 357 PRO A C 1
ATOM 2766 O O . PRO A 1 357 ? -0.209 -25.907 -10.556 1.00 35.69 357 PRO A O 1
ATOM 2769 N N . LEU A 1 358 ? -2.133 -26.746 -11.376 1.00 38.16 358 LEU A N 1
ATOM 2770 C CA . LEU A 1 358 ? -3.042 -26.665 -10.215 1.00 38.16 358 LEU A CA 1
ATOM 2771 C C . LEU A 1 358 ? -2.580 -27.279 -8.873 1.00 38.16 358 LEU A C 1
ATOM 2773 O O . LEU A 1 358 ? -3.218 -27.025 -7.852 1.00 38.16 358 LEU A O 1
ATOM 2777 N N . HIS A 1 359 ? -1.518 -28.089 -8.830 1.00 33.81 359 HIS A N 1
ATOM 2778 C CA . HIS A 1 359 ? -1.107 -28.777 -7.591 1.00 33.81 359 HIS A CA 1
ATOM 2779 C C . HIS A 1 359 ? -0.074 -27.983 -6.761 1.00 33.81 359 HIS A C 1
ATOM 2781 O O . HIS A 1 359 ? 0.093 -28.241 -5.570 1.00 33.81 359 HIS A O 1
ATOM 2787 N N . GLU A 1 360 ? 0.568 -26.969 -7.355 1.00 37.31 360 GLU A N 1
ATOM 2788 C CA . GLU A 1 360 ? 1.467 -26.019 -6.670 1.00 37.31 360 GLU A CA 1
ATOM 2789 C C . GLU A 1 360 ? 0.734 -24.771 -6.147 1.00 37.31 360 GLU A C 1
ATOM 2791 O O . GLU A 1 360 ? 1.285 -23.977 -5.383 1.00 37.31 360 GLU A O 1
ATOM 2796 N N . SER A 1 361 ? -0.536 -24.597 -6.519 1.00 37.50 361 SER A N 1
ATOM 2797 C CA . SER A 1 361 ? -1.312 -23.374 -6.298 1.00 37.50 361 SER A CA 1
ATOM 2798 C C . SER A 1 361 ? -1.604 -23.080 -4.826 1.00 37.50 361 SER A C 1
ATOM 2800 O O . SER A 1 361 ? -1.788 -21.925 -4.473 1.00 37.50 361 SER A O 1
ATOM 2802 N N . GLN A 1 362 ? -1.632 -24.087 -3.951 1.00 33.53 362 GLN A N 1
ATOM 2803 C CA . GLN A 1 362 ? -2.000 -23.922 -2.536 1.00 33.53 362 GLN A CA 1
ATOM 2804 C C . GLN A 1 362 ? -0.812 -23.478 -1.666 1.00 33.53 362 GLN A C 1
ATOM 2806 O O . GLN A 1 362 ? -0.946 -22.593 -0.820 1.00 33.53 362 GLN A O 1
ATOM 2811 N N . THR A 1 363 ? 0.380 -24.019 -1.933 1.00 36.03 363 THR A N 1
ATOM 2812 C CA . THR A 1 363 ? 1.640 -23.556 -1.330 1.00 36.03 363 THR A CA 1
ATOM 2813 C C . THR A 1 363 ? 2.004 -22.172 -1.863 1.00 36.03 363 THR A C 1
ATOM 2815 O O . THR A 1 363 ? 2.407 -21.300 -1.094 1.00 36.03 363 THR A O 1
ATOM 2818 N N . ARG A 1 364 ? 1.757 -21.932 -3.160 1.00 35.97 364 ARG A N 1
ATOM 2819 C CA . ARG A 1 364 ? 1.966 -20.639 -3.817 1.00 35.97 364 ARG A CA 1
ATOM 2820 C C . ARG A 1 364 ? 0.940 -19.575 -3.406 1.00 35.97 364 ARG A C 1
ATOM 2822 O O . ARG A 1 364 ? 1.305 -18.417 -3.347 1.00 35.97 364 ARG A O 1
ATOM 2829 N N . MET A 1 365 ? -0.291 -19.944 -3.039 1.00 34.19 365 MET A N 1
ATOM 2830 C CA . MET A 1 365 ? -1.313 -19.033 -2.488 1.00 34.19 365 MET A CA 1
ATOM 2831 C C . MET A 1 365 ? -0.909 -18.504 -1.111 1.00 34.19 365 MET A C 1
ATOM 2833 O O . MET A 1 365 ? -0.917 -17.299 -0.892 1.00 34.19 365 MET A O 1
ATOM 2837 N N . ASN A 1 366 ? -0.445 -19.379 -0.214 1.00 32.97 366 ASN A N 1
ATOM 2838 C CA . ASN A 1 366 ? 0.159 -18.934 1.043 1.00 32.97 366 ASN A CA 1
ATOM 2839 C C . ASN A 1 366 ? 1.396 -18.059 0.786 1.00 32.97 366 ASN A C 1
ATOM 2841 O O . ASN A 1 366 ? 1.613 -17.092 1.501 1.00 32.97 366 ASN A O 1
ATOM 2845 N N . TYR A 1 367 ? 2.186 -18.368 -0.243 1.00 35.62 367 TYR A N 1
ATOM 2846 C CA . TYR A 1 367 ? 3.398 -17.636 -0.606 1.00 35.62 367 TYR A CA 1
ATOM 2847 C C . TYR A 1 367 ? 3.152 -16.262 -1.264 1.00 35.62 367 TYR A C 1
ATOM 2849 O O . TYR A 1 367 ? 3.824 -15.305 -0.909 1.00 35.62 367 TYR A O 1
ATOM 2857 N N . GLU A 1 368 ? 2.178 -16.121 -2.164 1.00 35.84 368 GLU A N 1
ATOM 2858 C CA . GLU A 1 368 ? 1.809 -14.871 -2.855 1.00 35.84 368 GLU A CA 1
ATOM 2859 C C . GLU A 1 368 ? 1.032 -13.925 -1.930 1.00 35.84 368 GLU A C 1
ATOM 2861 O O . GLU A 1 368 ? 1.299 -12.726 -1.926 1.00 35.84 368 GLU A O 1
ATOM 2866 N N . ILE A 1 369 ? 0.170 -14.463 -1.054 1.00 36.34 369 ILE A N 1
ATOM 2867 C CA . ILE A 1 369 ? -0.427 -13.696 0.051 1.00 36.34 369 ILE A CA 1
ATOM 2868 C C . ILE A 1 369 ? 0.693 -13.158 0.964 1.00 36.34 369 ILE A C 1
ATOM 2870 O O . ILE A 1 369 ? 0.704 -11.979 1.296 1.00 36.34 369 ILE A O 1
ATOM 2874 N N . ARG A 1 370 ? 1.714 -13.972 1.288 1.00 37.69 370 ARG A N 1
ATOM 2875 C CA . ARG A 1 370 ? 2.892 -13.556 2.086 1.00 37.69 370 ARG A CA 1
ATOM 2876 C C . ARG A 1 370 ? 3.804 -12.554 1.363 1.00 37.69 370 ARG A C 1
ATOM 2878 O O . ARG A 1 370 ? 4.305 -11.626 1.998 1.00 37.69 370 ARG A O 1
ATOM 2885 N N . ARG A 1 371 ? 4.020 -12.732 0.056 1.00 33.84 371 ARG A N 1
ATOM 2886 C CA . ARG A 1 371 ? 4.818 -11.855 -0.815 1.00 33.84 371 ARG A CA 1
ATOM 2887 C C . ARG A 1 371 ? 4.165 -10.491 -0.922 1.00 33.84 371 ARG A C 1
ATOM 2889 O O . ARG A 1 371 ? 4.837 -9.479 -0.779 1.00 33.84 371 ARG A O 1
ATOM 2896 N N . SER A 1 372 ? 2.859 -10.466 -1.130 1.00 32.59 372 SER A N 1
ATOM 2897 C CA . SER A 1 372 ? 2.162 -9.241 -1.460 1.00 32.59 372 SER A CA 1
ATOM 2898 C C . SER A 1 372 ? 1.660 -8.492 -0.214 1.00 32.59 372 SER A C 1
ATOM 2900 O O . SER A 1 372 ? 1.588 -7.274 -0.277 1.00 32.59 372 SER A O 1
ATOM 2902 N N . SER A 1 373 ? 1.520 -9.141 0.957 1.00 33.56 373 SER A N 1
ATOM 2903 C CA . SER A 1 373 ? 1.401 -8.442 2.254 1.00 33.56 373 SER A CA 1
ATOM 2904 C C . SER A 1 373 ? 2.700 -7.749 2.692 1.00 33.56 373 SER A C 1
ATOM 2906 O O . SER A 1 373 ? 2.631 -6.662 3.249 1.00 33.56 373 SER A O 1
ATOM 2908 N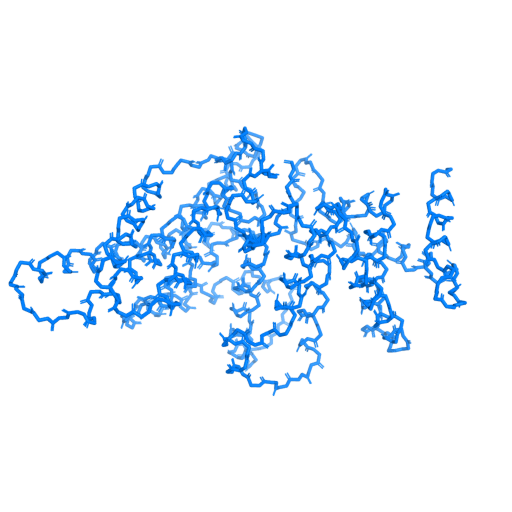 N . ARG A 1 374 ? 3.892 -8.316 2.424 1.00 33.50 374 ARG A N 1
ATOM 2909 C CA . ARG A 1 374 ? 5.182 -7.656 2.732 1.00 33.50 374 ARG A CA 1
ATOM 2910 C C . ARG A 1 374 ? 5.615 -6.653 1.679 1.00 33.50 374 ARG A C 1
ATOM 2912 O O . ARG A 1 374 ? 6.143 -5.616 2.048 1.00 33.50 374 ARG A O 1
ATOM 2919 N N . VAL A 1 375 ? 5.393 -6.939 0.395 1.00 34.06 375 VAL A N 1
ATOM 2920 C CA . VAL A 1 375 ? 5.632 -5.955 -0.663 1.00 34.06 375 VAL A CA 1
ATOM 2921 C C . VAL A 1 375 ? 4.653 -4.807 -0.497 1.00 34.06 375 VAL A C 1
ATOM 2923 O O . VAL A 1 375 ? 5.124 -3.695 -0.540 1.00 34.06 375 VAL A O 1
ATOM 2926 N N . HIS A 1 376 ? 3.366 -5.012 -0.184 1.00 34.66 376 HIS A N 1
ATOM 2927 C CA . HIS A 1 376 ? 2.500 -3.872 0.128 1.00 34.66 376 HIS A CA 1
ATOM 2928 C C . HIS A 1 376 ? 2.901 -3.175 1.424 1.00 34.66 376 HIS A C 1
ATOM 2930 O O . HIS A 1 376 ? 2.989 -1.972 1.369 1.00 34.66 376 HIS A O 1
ATOM 2936 N N . LEU A 1 377 ? 3.239 -3.835 2.541 1.00 34.38 377 LEU A N 1
ATOM 2937 C CA . LEU A 1 377 ? 3.651 -3.095 3.751 1.00 34.38 377 LEU A CA 1
ATOM 2938 C C . LEU A 1 377 ? 4.988 -2.344 3.567 1.00 34.38 377 LEU A C 1
ATOM 2940 O O . LEU A 1 377 ? 5.107 -1.208 4.000 1.00 34.38 377 LEU A O 1
ATOM 2944 N N . CYS A 1 378 ? 5.978 -2.926 2.874 1.00 30.48 378 CYS A N 1
ATOM 2945 C CA . CYS A 1 378 ? 7.211 -2.215 2.513 1.00 30.48 378 CYS A CA 1
ATOM 2946 C C . CYS A 1 378 ? 6.973 -1.143 1.444 1.00 30.48 378 CYS A C 1
ATOM 2948 O O . CYS A 1 378 ? 7.580 -0.092 1.548 1.00 30.48 378 CYS A O 1
ATOM 2950 N N . VAL A 1 379 ? 6.129 -1.370 0.430 1.00 34.25 379 VAL A N 1
ATOM 2951 C CA . VAL A 1 379 ? 5.819 -0.398 -0.643 1.00 34.25 379 VAL A CA 1
ATOM 2952 C C . VAL A 1 379 ? 4.938 0.733 -0.120 1.00 34.25 379 VAL A C 1
ATOM 2954 O O . VAL A 1 379 ? 5.201 1.870 -0.458 1.00 34.25 379 VAL A O 1
ATOM 2957 N N . ILE A 1 380 ? 4.001 0.470 0.792 1.00 36.09 380 ILE A N 1
ATOM 2958 C CA . ILE A 1 380 ? 3.250 1.466 1.585 1.00 36.09 380 ILE A CA 1
ATOM 2959 C C . ILE A 1 380 ? 4.222 2.367 2.365 1.00 36.09 380 ILE A C 1
ATOM 2961 O O . ILE A 1 380 ? 3.963 3.554 2.507 1.00 36.09 380 ILE A O 1
ATOM 2965 N N . ILE A 1 381 ? 5.372 1.836 2.801 1.00 34.72 381 ILE A N 1
ATOM 2966 C CA . ILE A 1 381 ? 6.446 2.601 3.461 1.00 34.72 381 ILE A CA 1
ATOM 2967 C C . ILE A 1 381 ? 7.438 3.227 2.446 1.00 34.72 381 ILE A C 1
ATOM 2969 O O . ILE A 1 381 ? 8.229 4.087 2.822 1.00 34.72 381 ILE A O 1
ATOM 2973 N N . THR A 1 382 ? 7.429 2.834 1.162 1.00 32.06 382 THR A N 1
ATOM 2974 C CA . THR A 1 382 ? 8.489 3.187 0.191 1.00 32.06 382 THR A CA 1
ATOM 2975 C C . THR A 1 382 ? 8.028 3.639 -1.207 1.00 32.06 382 THR A C 1
ATOM 2977 O O . THR A 1 382 ? 8.846 3.657 -2.132 1.00 32.06 382 THR A O 1
ATOM 2980 N N . VAL A 1 383 ? 6.765 4.052 -1.399 1.00 28.89 383 VAL A N 1
ATOM 2981 C CA . VAL A 1 383 ? 6.371 4.796 -2.615 1.00 28.89 383 VAL A CA 1
ATOM 2982 C C . VAL A 1 383 ? 7.283 6.030 -2.722 1.00 28.89 383 VAL A C 1
ATOM 2984 O O . VAL A 1 383 ? 7.509 6.694 -1.706 1.00 28.89 383 VAL A O 1
ATOM 2987 N N . PRO A 1 384 ? 7.877 6.316 -3.897 1.00 28.67 384 PRO A N 1
ATOM 2988 C CA . PRO A 1 384 ? 8.752 7.465 -4.060 1.00 28.67 384 PRO A CA 1
ATOM 2989 C C . PRO A 1 384 ? 7.970 8.731 -3.727 1.00 28.67 384 PRO A C 1
ATOM 2991 O O . PRO A 1 384 ? 6.954 9.035 -4.342 1.00 28.67 384 PRO A O 1
ATOM 2994 N N . LEU A 1 385 ? 8.467 9.441 -2.724 1.00 32.34 385 LEU A N 1
ATOM 2995 C CA . LEU A 1 385 ? 8.006 10.762 -2.344 1.00 32.34 385 LEU A CA 1
ATOM 2996 C C . LEU A 1 385 ? 8.395 11.704 -3.484 1.00 32.34 385 LEU A C 1
ATOM 2998 O O . LEU A 1 385 ? 9.576 12.013 -3.661 1.00 32.34 385 LEU A O 1
ATOM 3002 N N . SER A 1 386 ? 7.416 12.032 -4.322 1.00 28.89 386 SER A N 1
ATOM 3003 C CA . SER A 1 386 ? 7.499 13.059 -5.361 1.00 28.89 386 SER A CA 1
ATOM 3004 C C . SER A 1 386 ? 7.311 14.448 -4.774 1.00 28.89 386 SER A C 1
ATOM 3006 O O . SER A 1 386 ? 6.329 14.615 -4.010 1.00 28.89 386 SER A O 1
#

Sequence (386 aa):
MKFASNISCLSSLCDTIGARSVNTDKMLFDYYHAVVSTDETHVRRDDEYDPRQYIFLQGLSSPAVALGILMVTAYLWSQTDSSILKLASEYRRLVLEIVKRSSDPGDMMLLAVMLCSMEVRINDAGRNGSLSEFLTGDSWLVNEVEEVLGHCLPNSASSSWTSTENLSLIMNEETLDQIDPYSGLSNSLLLLINEISDLEREARSLGQEDSLSAKLLAKAQRLALSLDNLKQFVSPGIEISDPQVAEDMRSTAEAGRLAALTLLHEMMYNSYTQSQSGTTTQGAEQAAQVEERKQYIARILELVGDVLTRSTRLNVSWPLWALFIAGSSVDDDQIRLVVIRLFKLAMEKSTLGVSVPLHESQTRMNYEIRRSSRVHLCVIITVPLS